Protein AF-A0A401L346-F1 (afdb_monomer_lite)

Sequence (509 aa):
MADTENERPSAGPIRTAVETEIRTMESYTNWRCRAVTVDPKNTNRIRIACRDEAEHQLVRKVAETEVGAGARVLRDELYPIKVDSVNRTAVLDESGDIQAGAAAAFGEENEASIAKIAWLSRKENAKAYGSMVVYLTKGSDARRLLADGFFHAGGESGVTSTFEYRPRPMQCYNCQEIGHKAFQCKNAQKCAKCAAEGHHHTRTVGSSTHRIMNRTLRVIQLNVRKQGAVHESLMNDEETQNAVVLAIQEPQARRIQGRLLTTSMGHHKWTKMVPSTWREGRWAIRSMLWINKDVEAEQVPIESPDLTAAVIRLPERLIFTASVYVEGGSALALDDACKHLINAITKVRRDTGAVVEILIMGDFNRHDQLWGGDDVSLGRQGEADPIIDLMNEYALSSLLKRGTKTWHGGGYSGDCESTIDLVLASENLTDSVIKCAILGTEHGSDHCAIETVFDAPWSLPKHQGRLLLENAPWKEINARIVNALSATPLEGTVQQKTDRLMSAVSEAV

Secondary structure (DSSP, 8-state):
------PPPPHHHHHHHHHHHHHTSTT-TT---S-EEE-TT-TT-EEE--SSHHHHHHHHHHHHHHT-TT---BPP--EEEEEEEEEHHHHB-TTSSBPTTHHHHHHHHTT--EEEEEE-S-TTS--SEEEEEEEES-HHHHHHHHHH-EEEETTEEEEEEE----PPP-B-TTT--BSS-GGG--SPPB-TTT--BS---------------PEEEEEEEEE-TT-HHHHHHHHH-GGGTT-SEEEEES--EEEETTEEEESSS--SSEEEE--SS--SSS---SEEEEEETTSEEEEEP-S-TTEEEEEEEETTEEEEEEEEE--TT-HHHHHHHHHHHHHHHHHHHHHH-S-EEEEEEEE-----HHHH-TTS-GGGTTTTHHHHHHHHHTTEEE-SPTT---EEEEETTEEEEE--EEEEEEHHHHTTEEEEEE-SS--S-SBPPEEEEEEEEE----------GGGS-HHHHHHHHHHHHHTS---S-HHHHHHHHHHHHHHH-

Organism: Aspergillus awamori (NCBI:txid105351)

Foldseek 3Di:
DDPPPPPLDFFQVLQVQLLVVQCVDPVQVPPGWQGWFAALVDRLEIETEAPDDVRQVSSQVSSCVRVHPRRDHDYDAFQKKKWFFDFQVLQADPVRHGDDCQQVVQCVVQVFRWPDKAFDDDSPDPDRTGMIITTGNDVVSVVVLQVVQWGDTPNDITGIDHDDDDDDFCAAQQQRDGDDHVVPDPDFGAEPPPRDGDDYDDDDDDDDDDDPPFDWAKEKEDAQQLDLQLVVLLVPDPVNLSHQKYKYFQFFWADDPNDIDTRPPDDPFWDKWFAPAFDHGGRGAGIIMTGGPLWDKDWQHFHHSFKTWIWTDFPVATEIEMRGDADAPDLPSLLSRLVRVVVRVVVVCVVVVDDYKYKYWYFQNADHCLAQNPPDDPVRPPSCSSVSSSCNNQVKHWQEPHNDWFAWDQDPVGIDTTDGITIIIHPVQSSFWPDWAFDPDDSPDRGTMIMTIGPRTHDRDPPPDDPPVVPDPVVQLVVQLVVQVVPDDDDDDPVVVVVSSVVSSVVSD

Radius of gyration: 28.68 Å; chains: 1; bounding box: 71×72×93 Å

pLDDT: mean 82.04, std 15.45, range [27.09, 98.75]

InterPro domains:
  IPR001878 Zinc finger, CCHC-type [PF00098] (171-187)
  IPR001878 Zinc finger, CCHC-type [PS50158] (172-187)
  IPR001878 Zinc finger, CCHC-type [SM00343] (171-187)
  IPR005135 Endonuclease/exonuclease/phosphatase [PF14529] (320-450)
  IPR036691 Endonuclease/exonuclease/phosphatase superfamily [G3DSA:3.60.10.10] (211-453)
  IPR036691 Endonuclease/exonuclease/phosphatase superfamily [SSF56219] (216-456)
  IPR036875 Zinc finger, CCHC-type superfamily [SSF57756] (163-201)

Structure (mmCIF, N/CA/C/O backbone):
data_AF-A0A401L346-F1
#
_entry.id   AF-A0A401L346-F1
#
loop_
_atom_site.group_PDB
_atom_site.id
_atom_site.type_symbol
_atom_site.label_atom_id
_atom_site.label_alt_id
_atom_site.label_comp_id
_atom_site.label_asym_id
_atom_site.label_entity_id
_atom_site.label_seq_id
_atom_site.pdbx_PDB_ins_code
_atom_site.Cartn_x
_atom_site.Cartn_y
_atom_site.Cartn_z
_atom_site.occupancy
_atom_site.B_iso_or_equiv
_atom_site.auth_seq_id
_atom_site.auth_comp_id
_atom_site.auth_asym_id
_atom_site.auth_atom_id
_atom_site.pdbx_PDB_model_num
ATOM 1 N N . MET A 1 1 ? 34.619 1.009 24.755 1.00 32.12 1 MET A N 1
ATOM 2 C CA . MET A 1 1 ? 34.799 0.745 23.315 1.00 32.12 1 MET A CA 1
ATOM 3 C C . MET A 1 1 ? 33.410 0.776 22.727 1.00 32.12 1 MET A C 1
ATOM 5 O O . MET A 1 1 ? 32.558 0.068 23.241 1.00 32.12 1 MET A O 1
ATOM 9 N N . ALA A 1 2 ? 33.157 1.723 21.828 1.00 28.94 2 ALA A N 1
ATOM 10 C CA . ALA A 1 2 ? 31.855 1.890 21.205 1.00 28.94 2 ALA A CA 1
ATOM 11 C C . ALA A 1 2 ? 31.628 0.709 20.258 1.00 28.94 2 ALA A C 1
ATOM 13 O O . ALA A 1 2 ? 32.436 0.505 19.353 1.00 28.94 2 ALA A O 1
ATOM 14 N N . ASP A 1 3 ? 30.578 -0.071 20.505 1.00 27.27 3 ASP A N 1
ATOM 15 C CA . ASP A 1 3 ? 30.033 -0.982 19.507 1.00 27.27 3 ASP A CA 1
ATOM 16 C C . ASP A 1 3 ? 29.522 -0.109 18.360 1.00 27.27 3 ASP A C 1
ATOM 18 O O . ASP A 1 3 ? 28.505 0.572 18.479 1.00 27.27 3 ASP A O 1
ATOM 22 N N . THR A 1 4 ? 30.280 -0.055 17.268 1.00 30.42 4 THR A N 1
ATOM 23 C CA . THR A 1 4 ? 29.766 0.401 15.981 1.00 30.42 4 THR A CA 1
ATOM 24 C C . THR A 1 4 ? 28.674 -0.583 15.588 1.00 30.42 4 THR A C 1
ATOM 26 O O . THR A 1 4 ? 28.973 -1.696 15.153 1.00 30.42 4 THR A O 1
ATOM 29 N N . GLU A 1 5 ? 27.415 -0.202 15.802 1.00 34.22 5 GLU A N 1
ATOM 30 C CA . GLU A 1 5 ? 26.286 -0.818 15.117 1.00 34.22 5 GLU A CA 1
ATOM 31 C C . GLU A 1 5 ? 26.653 -0.864 13.629 1.00 34.22 5 GLU A C 1
ATOM 33 O O . GLU A 1 5 ? 26.854 0.174 13.003 1.00 34.22 5 GLU A O 1
ATOM 38 N N . ASN A 1 6 ? 26.840 -2.066 13.080 1.00 38.75 6 ASN A N 1
ATOM 39 C CA . ASN A 1 6 ? 26.947 -2.247 11.638 1.00 38.75 6 ASN A CA 1
ATOM 40 C C . ASN A 1 6 ? 25.637 -1.717 11.046 1.00 38.75 6 ASN A C 1
ATOM 42 O O . ASN A 1 6 ? 24.611 -2.397 11.137 1.00 38.75 6 ASN A O 1
ATOM 46 N N . GLU A 1 7 ? 25.660 -0.497 10.504 1.00 48.69 7 GLU A N 1
ATOM 47 C CA . GLU A 1 7 ? 24.532 0.076 9.779 1.00 48.69 7 GLU A CA 1
ATOM 48 C C . GLU A 1 7 ? 24.094 -0.941 8.724 1.00 48.69 7 GLU A C 1
ATOM 50 O O . GLU A 1 7 ? 24.881 -1.379 7.879 1.00 48.69 7 GLU A O 1
ATOM 55 N N . ARG A 1 8 ? 22.837 -1.387 8.816 1.00 57.44 8 ARG A N 1
ATOM 56 C CA . ARG A 1 8 ? 22.257 -2.254 7.791 1.00 57.44 8 ARG A CA 1
ATOM 57 C C . ARG A 1 8 ? 22.338 -1.494 6.464 1.00 57.44 8 ARG A C 1
ATOM 59 O O . ARG A 1 8 ? 21.886 -0.351 6.420 1.00 57.44 8 ARG A O 1
ATOM 66 N N . PRO A 1 9 ? 22.890 -2.088 5.395 1.00 65.12 9 PRO A N 1
ATOM 67 C CA . PRO A 1 9 ? 23.017 -1.381 4.132 1.00 65.12 9 PRO A CA 1
ATOM 68 C C . PRO A 1 9 ? 21.623 -1.045 3.581 1.00 65.12 9 PRO A C 1
ATOM 70 O O . PRO A 1 9 ? 20.808 -1.940 3.352 1.00 65.12 9 PRO A O 1
ATOM 73 N N . SER A 1 10 ? 21.352 0.249 3.405 1.00 71.62 10 SER A N 1
ATOM 74 C CA . SER A 1 10 ? 20.113 0.789 2.839 1.00 71.62 10 SER A CA 1
ATOM 75 C C . SER A 1 10 ? 20.203 0.950 1.319 1.00 71.62 10 SER A C 1
ATOM 77 O O . SER A 1 10 ? 21.290 0.960 0.729 1.00 71.62 10 SER A O 1
ATOM 79 N N . ALA A 1 11 ? 19.050 1.057 0.655 1.00 75.56 11 ALA A N 1
ATOM 80 C CA . ALA A 1 11 ? 18.981 1.123 -0.802 1.00 75.56 11 ALA A CA 1
ATOM 81 C C . ALA A 1 11 ? 19.662 2.386 -1.360 1.00 75.56 11 ALA A C 1
ATOM 83 O O . ALA A 1 11 ? 20.344 2.305 -2.382 1.00 75.56 11 ALA A O 1
ATOM 84 N N . GLY A 1 12 ? 19.539 3.527 -0.673 1.00 79.31 12 GLY A N 1
ATOM 85 C CA . GLY A 1 12 ? 20.098 4.813 -1.111 1.00 79.31 12 GLY A CA 1
ATOM 86 C C . GLY A 1 12 ? 21.634 4.858 -1.187 1.00 79.31 12 GLY A C 1
ATOM 87 O O . GLY A 1 12 ? 22.179 5.217 -2.237 1.00 79.31 12 GLY A O 1
ATOM 88 N N . PRO A 1 13 ? 22.374 4.464 -0.132 1.00 83.00 13 PRO A N 1
ATOM 89 C CA . PRO A 1 13 ? 23.831 4.359 -0.176 1.00 83.00 13 PRO A CA 1
ATOM 90 C C . PRO A 1 13 ? 24.331 3.375 -1.237 1.00 83.00 13 PRO A C 1
ATOM 92 O O . PRO A 1 13 ? 25.241 3.719 -1.988 1.00 83.00 13 PRO A O 1
ATOM 95 N N . ILE A 1 14 ? 23.697 2.200 -1.374 1.00 80.88 14 ILE A N 1
ATOM 96 C CA . ILE A 1 14 ? 24.046 1.230 -2.429 1.00 80.88 14 ILE A CA 1
ATOM 97 C C . ILE A 1 14 ? 23.834 1.845 -3.817 1.00 80.88 14 ILE A C 1
ATOM 99 O O . ILE A 1 14 ? 24.719 1.766 -4.669 1.00 80.88 14 ILE A O 1
ATOM 103 N N . ARG A 1 15 ? 22.679 2.486 -4.044 1.00 84.12 15 ARG A N 1
ATOM 104 C CA . ARG A 1 15 ? 22.360 3.198 -5.289 1.00 84.12 15 ARG A CA 1
ATOM 105 C C . ARG A 1 15 ? 23.449 4.223 -5.607 1.00 84.12 15 ARG A C 1
ATOM 107 O O . ARG A 1 15 ? 23.964 4.233 -6.720 1.00 84.12 15 ARG A O 1
ATOM 114 N N . THR A 1 16 ? 23.828 5.037 -4.624 1.00 83.75 16 THR A N 1
ATOM 115 C CA . THR A 1 16 ? 24.837 6.094 -4.776 1.00 83.75 16 THR A CA 1
ATOM 116 C C . THR A 1 16 ? 26.220 5.531 -5.100 1.00 83.75 16 THR A C 1
ATOM 118 O O . THR A 1 16 ? 26.874 6.039 -6.011 1.00 83.75 16 THR A O 1
ATOM 121 N N . ALA A 1 17 ? 26.652 4.475 -4.406 1.00 85.06 17 ALA A N 1
ATOM 122 C CA . ALA A 1 17 ? 27.947 3.837 -4.637 1.00 85.06 17 ALA A CA 1
ATOM 123 C C . ALA A 1 17 ? 28.038 3.243 -6.053 1.00 85.06 17 ALA A C 1
ATOM 125 O O . ALA A 1 17 ? 28.937 3.590 -6.819 1.00 85.06 17 ALA A O 1
ATOM 126 N N . VAL A 1 18 ? 27.043 2.441 -6.449 1.00 84.94 18 VAL A N 1
ATOM 127 C CA . VAL A 1 18 ? 27.000 1.802 -7.775 1.00 84.94 18 VAL A CA 1
ATOM 128 C C . VAL A 1 18 ? 26.916 2.839 -8.899 1.00 84.94 18 VAL A C 1
ATOM 130 O O . VAL A 1 18 ? 27.610 2.717 -9.907 1.00 84.94 18 VAL A O 1
ATOM 133 N N . GLU A 1 19 ? 26.099 3.885 -8.737 1.00 86.00 19 GLU A N 1
ATOM 134 C CA . GLU A 1 19 ? 26.008 4.967 -9.723 1.00 86.00 19 GLU A CA 1
ATOM 135 C C . GLU A 1 19 ? 27.303 5.763 -9.859 1.00 86.00 19 GLU A C 1
ATOM 137 O O . GLU A 1 19 ? 27.660 6.146 -10.972 1.00 86.00 19 GLU A O 1
ATOM 142 N N . THR A 1 20 ? 27.989 6.036 -8.749 1.00 85.81 20 THR A N 1
ATOM 143 C CA . THR A 1 20 ? 29.246 6.793 -8.759 1.00 85.81 20 THR A CA 1
ATOM 144 C C . THR A 1 20 ? 30.311 6.034 -9.535 1.00 85.81 20 THR A C 1
ATOM 146 O O . THR A 1 20 ? 30.926 6.611 -10.429 1.00 85.81 20 THR A O 1
ATOM 149 N N . GLU A 1 21 ? 30.457 4.738 -9.263 1.00 86.38 21 GLU A N 1
ATOM 150 C CA . GLU A 1 21 ? 31.470 3.909 -9.908 1.00 86.38 21 GLU A CA 1
ATOM 151 C C . GLU A 1 21 ? 31.177 3.696 -11.399 1.00 86.38 21 GLU A C 1
ATOM 153 O O . GLU A 1 21 ? 32.054 3.901 -12.236 1.00 86.38 21 GLU A O 1
ATOM 158 N N . ILE A 1 22 ? 29.931 3.389 -11.783 1.00 84.81 22 ILE A N 1
ATOM 159 C CA . ILE A 1 22 ? 29.586 3.200 -13.205 1.00 84.81 22 ILE A CA 1
ATOM 160 C C . ILE A 1 22 ? 29.789 4.489 -14.015 1.00 84.81 22 ILE A C 1
ATOM 162 O O . ILE A 1 22 ? 30.233 4.429 -15.162 1.00 84.81 22 ILE A O 1
ATOM 166 N N . ARG A 1 23 ? 29.533 5.667 -13.434 1.00 86.94 23 ARG A N 1
ATOM 167 C CA . ARG A 1 23 ? 29.734 6.954 -14.126 1.00 86.94 23 ARG A CA 1
ATOM 168 C C . ARG A 1 23 ? 31.190 7.311 -14.394 1.00 86.94 23 ARG A C 1
ATOM 170 O O . ARG A 1 23 ? 31.430 8.191 -15.219 1.00 86.94 23 ARG A O 1
ATOM 177 N N . THR A 1 24 ? 32.148 6.653 -13.742 1.00 84.81 24 THR A N 1
ATOM 178 C CA . THR A 1 24 ? 33.574 6.824 -14.067 1.00 84.81 24 THR A CA 1
ATOM 179 C C . THR A 1 24 ? 33.925 6.255 -15.446 1.00 84.81 24 THR A C 1
ATOM 181 O O . THR A 1 24 ? 34.944 6.623 -16.027 1.00 84.81 24 THR A O 1
ATOM 184 N N . MET A 1 25 ? 33.069 5.391 -16.004 1.00 83.75 25 MET A N 1
ATOM 185 C CA . MET A 1 25 ? 33.270 4.764 -17.306 1.00 83.75 25 MET A CA 1
ATOM 186 C C . MET A 1 25 ? 32.773 5.676 -18.437 1.00 83.75 25 MET A C 1
ATOM 188 O O . MET A 1 25 ? 31.631 6.137 -18.421 1.00 83.75 25 MET A O 1
ATOM 192 N N . GLU A 1 26 ? 33.602 5.891 -19.465 1.00 65.44 26 GLU A N 1
ATOM 193 C CA . GLU A 1 26 ? 33.363 6.882 -20.535 1.00 65.44 26 GLU A CA 1
ATOM 194 C C . GLU A 1 26 ? 32.011 6.728 -21.262 1.00 65.44 26 GLU A C 1
ATOM 196 O O . GLU A 1 26 ? 31.416 7.719 -21.681 1.00 65.44 26 GLU A O 1
ATOM 201 N N . SER A 1 27 ? 31.481 5.504 -21.383 1.00 74.50 27 SER A N 1
ATOM 202 C CA . SER A 1 27 ? 30.189 5.227 -22.041 1.00 74.50 27 SER A CA 1
ATOM 203 C C . SER A 1 27 ? 28.960 5.368 -21.128 1.00 74.50 27 SER A C 1
ATOM 205 O O . SER A 1 27 ? 27.833 5.243 -21.603 1.00 74.50 27 SER A O 1
ATOM 207 N N . TYR A 1 28 ? 29.151 5.626 -19.831 1.00 78.81 28 TYR A N 1
ATOM 208 C CA . TYR A 1 28 ? 28.101 5.566 -18.807 1.00 78.81 28 TYR A CA 1
ATOM 209 C C . TYR A 1 28 ? 28.045 6.813 -17.912 1.00 78.81 28 TYR A C 1
ATOM 211 O O . TYR A 1 28 ? 27.456 6.788 -16.835 1.00 78.81 28 TYR A O 1
ATOM 219 N N . THR A 1 29 ? 28.589 7.940 -18.371 1.00 75.12 29 THR A N 1
ATOM 220 C CA . THR A 1 29 ? 28.682 9.207 -17.616 1.00 75.12 29 THR A CA 1
ATOM 221 C C . THR A 1 29 ? 27.348 9.728 -17.063 1.00 75.12 29 THR A C 1
ATOM 223 O O . THR A 1 29 ? 27.325 10.379 -16.021 1.00 75.12 29 THR A O 1
ATOM 226 N N . ASN A 1 30 ? 26.223 9.392 -17.705 1.00 75.44 30 ASN A N 1
ATOM 227 C CA . ASN A 1 30 ? 24.865 9.749 -17.266 1.00 75.44 30 ASN A CA 1
ATOM 228 C C . ASN A 1 30 ? 24.049 8.554 -16.744 1.00 75.44 30 ASN A C 1
ATOM 230 O O . ASN A 1 30 ? 22.830 8.646 -16.590 1.00 75.44 30 ASN A O 1
ATOM 234 N N . TRP A 1 31 ? 24.692 7.413 -16.503 1.00 81.19 31 TRP A N 1
ATOM 235 C CA . TRP A 1 31 ? 24.008 6.198 -16.084 1.00 81.19 31 TRP A CA 1
ATOM 236 C C . TRP A 1 31 ? 23.387 6.352 -14.696 1.00 81.19 31 TRP A C 1
ATOM 238 O O . TRP A 1 31 ? 23.949 7.002 -13.809 1.00 81.19 31 TRP A O 1
ATOM 248 N N . ARG A 1 32 ? 22.213 5.747 -14.511 1.00 74.69 32 ARG A N 1
ATOM 249 C CA . ARG A 1 32 ? 21.485 5.709 -13.241 1.00 74.69 32 ARG A CA 1
ATOM 250 C C . ARG A 1 32 ? 20.835 4.344 -13.016 1.00 74.69 32 ARG A C 1
ATOM 252 O O . ARG A 1 32 ? 20.322 3.750 -13.979 1.00 74.69 32 ARG A O 1
ATOM 259 N N . CYS A 1 33 ? 20.804 3.919 -11.753 1.00 74.25 33 CYS A N 1
ATOM 260 C CA . CYS A 1 33 ? 20.146 2.705 -11.274 1.00 74.25 33 CYS A CA 1
ATOM 261 C C . CYS A 1 33 ? 18.635 2.816 -11.473 1.00 74.25 33 CYS A C 1
ATOM 263 O O . CYS A 1 33 ? 18.037 3.795 -11.035 1.00 74.25 33 CYS A O 1
ATOM 265 N N . ARG A 1 34 ? 17.991 1.803 -12.066 1.00 69.06 34 ARG A N 1
ATOM 266 C CA . ARG A 1 34 ? 16.528 1.794 -12.239 1.00 69.06 34 ARG A CA 1
ATOM 267 C C . ARG A 1 34 ? 15.774 1.730 -10.907 1.00 69.06 34 ARG A C 1
ATOM 269 O O . ARG A 1 34 ? 14.939 2.585 -10.628 1.00 69.06 34 ARG A O 1
ATOM 276 N N . ALA A 1 35 ? 16.133 0.753 -10.086 1.00 69.56 35 ALA A N 1
ATOM 277 C CA . ALA A 1 35 ? 15.629 0.522 -8.742 1.00 69.56 35 ALA A CA 1
ATOM 278 C C . ALA A 1 35 ? 16.626 -0.355 -7.979 1.00 69.56 35 ALA A C 1
ATOM 280 O O . ALA A 1 35 ? 17.325 -1.172 -8.585 1.00 69.56 35 ALA A O 1
ATOM 281 N N . VAL A 1 36 ? 16.681 -0.194 -6.659 1.00 75.81 36 VAL A N 1
ATOM 282 C CA . VAL A 1 36 ? 17.553 -0.970 -5.772 1.00 75.81 36 VAL A CA 1
ATOM 283 C C . VAL A 1 36 ? 16.706 -1.500 -4.625 1.00 75.81 36 VAL A C 1
ATOM 285 O O . VAL A 1 36 ? 15.969 -0.743 -4.013 1.00 75.81 36 VAL A O 1
ATOM 288 N N . THR A 1 37 ? 16.800 -2.793 -4.329 1.00 70.88 37 THR A N 1
ATOM 289 C CA . THR A 1 37 ? 16.194 -3.408 -3.136 1.00 70.88 37 THR A CA 1
ATOM 290 C C . THR A 1 37 ? 17.230 -4.267 -2.427 1.00 70.88 37 THR A C 1
ATOM 292 O O . THR A 1 37 ? 18.137 -4.809 -3.066 1.00 70.88 37 THR A O 1
ATOM 295 N N . VAL A 1 38 ? 17.101 -4.408 -1.111 1.00 72.12 38 VAL A N 1
ATOM 296 C CA . VAL A 1 38 ? 18.019 -5.196 -0.283 1.00 72.12 38 VAL A CA 1
ATOM 297 C C . VAL A 1 38 ? 17.212 -6.280 0.411 1.00 72.12 38 VAL A C 1
ATOM 299 O O . VAL A 1 38 ? 16.168 -6.004 0.992 1.00 72.12 38 VAL A O 1
ATOM 302 N N . ASP A 1 39 ? 17.661 -7.530 0.329 1.00 63.56 39 ASP A N 1
ATOM 303 C CA . ASP A 1 39 ? 16.980 -8.642 0.988 1.00 63.56 39 ASP A CA 1
ATOM 304 C C . ASP A 1 39 ? 17.090 -8.500 2.523 1.00 63.56 39 ASP A C 1
ATOM 306 O O . ASP A 1 39 ? 18.205 -8.522 3.058 1.00 63.56 39 ASP A O 1
ATOM 310 N N . PRO A 1 40 ? 15.963 -8.412 3.255 1.00 55.25 40 PRO A N 1
ATOM 311 C CA . PRO A 1 40 ? 15.984 -8.246 4.706 1.00 55.25 40 PRO A CA 1
ATOM 312 C C . PRO A 1 40 ? 16.596 -9.421 5.466 1.00 55.25 40 PRO A C 1
ATOM 314 O O . PRO A 1 40 ? 17.078 -9.251 6.583 1.00 55.25 40 PRO A O 1
ATOM 317 N N . LYS A 1 41 ? 16.555 -10.631 4.893 1.00 59.16 41 LYS A N 1
ATOM 318 C CA . LYS A 1 41 ? 17.066 -11.855 5.530 1.00 59.16 41 LYS A CA 1
ATOM 319 C C . LYS A 1 41 ? 18.553 -12.065 5.224 1.00 59.16 41 LYS A C 1
ATOM 321 O O . LYS A 1 41 ? 19.216 -12.824 5.929 1.00 59.16 41 LYS A O 1
ATOM 326 N N . ASN A 1 42 ? 19.082 -11.429 4.176 1.00 65.69 42 ASN A N 1
ATOM 327 C CA . ASN A 1 42 ? 20.489 -11.510 3.798 1.00 65.69 42 ASN A CA 1
ATOM 328 C C . ASN A 1 42 ? 20.936 -10.224 3.096 1.00 65.69 42 ASN A C 1
ATOM 330 O O . ASN A 1 42 ? 20.789 -10.091 1.884 1.00 65.69 42 ASN A O 1
ATOM 334 N N . THR A 1 43 ? 21.571 -9.328 3.845 1.00 61.19 43 THR A N 1
ATOM 335 C CA . THR A 1 43 ? 22.030 -8.014 3.371 1.00 61.19 43 THR A CA 1
ATOM 336 C C . THR A 1 43 ? 23.056 -8.077 2.232 1.00 61.19 43 THR A C 1
ATOM 338 O O . THR A 1 43 ? 23.259 -7.084 1.544 1.00 61.19 43 THR A O 1
ATOM 341 N N . ASN A 1 44 ? 23.649 -9.248 1.962 1.00 63.47 44 ASN A N 1
ATOM 342 C CA . ASN A 1 44 ? 24.514 -9.476 0.799 1.00 63.47 44 ASN A CA 1
ATOM 343 C C . ASN A 1 44 ? 23.717 -9.829 -0.478 1.00 63.47 44 ASN A C 1
ATOM 345 O O . ASN A 1 44 ? 24.292 -10.075 -1.536 1.00 63.47 44 ASN A O 1
ATOM 349 N N . ARG A 1 45 ? 22.383 -9.910 -0.430 1.00 65.19 45 ARG A N 1
ATOM 350 C CA . ARG A 1 45 ? 21.532 -10.135 -1.610 1.00 65.19 45 ARG A CA 1
ATOM 351 C C . ARG A 1 45 ? 20.829 -8.836 -1.975 1.00 65.19 45 ARG A C 1
ATOM 353 O O . ARG A 1 45 ? 19.840 -8.455 -1.361 1.00 65.19 45 ARG A O 1
ATOM 360 N N . ILE A 1 46 ? 21.329 -8.191 -3.018 1.00 70.94 46 ILE A N 1
ATOM 361 C CA . ILE A 1 46 ? 20.848 -6.894 -3.493 1.00 70.94 46 ILE A CA 1
ATOM 362 C C . ILE A 1 46 ? 20.202 -7.117 -4.854 1.00 70.94 46 ILE A C 1
ATOM 364 O O . ILE A 1 46 ? 20.772 -7.789 -5.711 1.00 70.94 46 ILE A O 1
ATOM 368 N N . ARG A 1 47 ? 19.009 -6.579 -5.091 1.00 71.31 47 ARG A N 1
ATOM 369 C CA . ARG A 1 47 ? 18.417 -6.587 -6.436 1.00 71.31 47 ARG A CA 1
ATOM 370 C C . ARG A 1 47 ? 18.557 -5.201 -7.018 1.00 71.31 47 ARG A C 1
ATOM 372 O O . ARG A 1 47 ? 18.074 -4.243 -6.421 1.00 71.31 47 ARG A O 1
ATOM 379 N N . ILE A 1 48 ? 19.216 -5.119 -8.165 1.00 72.94 48 ILE A N 1
ATOM 380 C CA . ILE A 1 48 ? 19.319 -3.886 -8.933 1.00 72.94 48 ILE A CA 1
ATOM 381 C C . ILE A 1 48 ? 18.627 -4.137 -10.261 1.00 72.94 48 ILE A C 1
ATOM 383 O O . ILE A 1 48 ? 18.993 -5.051 -11.005 1.00 72.94 48 ILE A O 1
ATOM 387 N N . ALA A 1 49 ? 17.617 -3.325 -10.528 1.00 68.38 49 ALA A N 1
ATOM 388 C CA . ALA A 1 49 ? 16.887 -3.338 -11.777 1.00 68.38 49 ALA A CA 1
ATOM 389 C C . ALA A 1 49 ? 17.809 -2.921 -12.935 1.00 68.38 49 ALA A C 1
ATOM 391 O O . ALA A 1 49 ? 18.496 -1.901 -12.846 1.00 68.38 49 ALA A O 1
ATOM 392 N N . CYS A 1 50 ? 17.845 -3.714 -14.008 1.00 69.06 50 CYS A N 1
ATOM 393 C CA . CYS A 1 50 ? 18.784 -3.563 -15.129 1.00 69.06 50 CYS A CA 1
ATOM 394 C C . CYS A 1 50 ? 18.020 -3.594 -16.462 1.00 69.06 50 CYS A C 1
ATOM 396 O O . CYS A 1 50 ? 17.064 -4.356 -16.612 1.00 69.06 50 CYS A O 1
ATOM 398 N N . ARG A 1 51 ? 18.429 -2.781 -17.446 1.00 67.44 51 ARG A N 1
ATOM 399 C CA . ARG A 1 51 ? 17.752 -2.637 -18.751 1.00 67.44 51 ARG A CA 1
ATOM 400 C C . ARG A 1 51 ? 17.970 -3.853 -19.647 1.00 67.44 51 ARG A C 1
ATOM 402 O O . ARG A 1 51 ? 17.061 -4.244 -20.377 1.00 67.44 51 ARG A O 1
ATOM 409 N N . ASP A 1 52 ? 19.156 -4.445 -19.587 1.00 60.41 52 ASP A N 1
ATOM 410 C CA . ASP A 1 52 ? 19.552 -5.585 -20.404 1.00 60.41 52 ASP A CA 1
ATOM 411 C C . ASP A 1 52 ? 20.622 -6.446 -19.709 1.00 60.41 52 ASP A C 1
ATOM 413 O O . ASP A 1 52 ? 21.013 -6.206 -18.565 1.00 60.41 52 ASP A O 1
ATOM 417 N N . GLU A 1 53 ? 21.046 -7.509 -20.394 1.00 60.00 53 GLU A N 1
ATOM 418 C CA . GLU A 1 53 ? 22.058 -8.437 -19.888 1.00 60.00 53 GLU A CA 1
ATOM 419 C C . GLU A 1 53 ? 23.446 -7.787 -19.784 1.00 60.00 53 GLU A C 1
ATOM 421 O O . GLU A 1 53 ? 24.176 -8.075 -18.842 1.00 60.00 53 GLU A O 1
ATOM 426 N N . ALA A 1 54 ? 23.816 -6.893 -20.706 1.00 66.31 54 ALA A N 1
ATOM 427 C CA . ALA A 1 54 ? 25.131 -6.253 -20.692 1.00 66.31 54 ALA A CA 1
ATOM 428 C C . ALA A 1 54 ? 25.265 -5.300 -19.496 1.00 66.31 54 ALA A C 1
ATOM 430 O O . ALA A 1 54 ? 26.268 -5.326 -18.780 1.00 66.31 54 ALA A O 1
ATOM 431 N N . GLU A 1 55 ? 24.217 -4.523 -19.229 1.00 73.44 55 GLU A N 1
ATOM 432 C CA . GLU A 1 55 ? 24.104 -3.700 -18.035 1.00 73.44 55 GLU A CA 1
ATOM 433 C C . GLU A 1 55 ? 24.100 -4.554 -16.767 1.00 73.44 55 GLU A C 1
ATOM 435 O O . GLU A 1 55 ? 24.790 -4.217 -15.810 1.00 73.44 55 GLU A O 1
ATOM 440 N N . HIS A 1 56 ? 23.372 -5.675 -16.749 1.00 72.44 56 HIS A N 1
ATOM 441 C CA . HIS A 1 56 ? 23.348 -6.558 -15.581 1.00 72.44 56 HIS A CA 1
ATOM 442 C C . HIS A 1 56 ? 24.743 -7.078 -15.227 1.00 72.44 56 HIS A C 1
ATOM 444 O O . HIS A 1 56 ? 25.130 -7.023 -14.060 1.00 72.44 56 HIS A O 1
ATOM 450 N N . GLN A 1 57 ? 25.529 -7.517 -16.215 1.00 72.50 57 GLN A N 1
ATOM 451 C CA . GLN A 1 57 ? 26.901 -7.976 -15.979 1.00 72.50 57 GLN A CA 1
ATOM 452 C C . GLN A 1 57 ? 27.804 -6.847 -15.462 1.00 72.50 57 GLN A C 1
ATOM 454 O O . GLN A 1 57 ? 28.616 -7.068 -14.559 1.00 72.50 57 GLN A O 1
ATOM 459 N N . LEU A 1 58 ? 27.639 -5.630 -15.988 1.00 81.31 58 LEU A N 1
ATOM 460 C CA . LEU A 1 58 ? 28.364 -4.449 -15.523 1.00 81.31 58 LEU A CA 1
ATOM 461 C C . LEU A 1 58 ? 28.015 -4.107 -14.067 1.00 81.31 58 LEU A C 1
ATOM 463 O O . LEU A 1 58 ? 28.902 -4.017 -13.219 1.00 81.31 58 LEU A O 1
ATOM 467 N N . VAL A 1 59 ? 26.721 -3.967 -13.774 1.00 80.12 59 VAL A N 1
ATOM 468 C CA . VAL A 1 59 ? 26.193 -3.649 -12.441 1.00 80.12 59 VAL A CA 1
ATOM 469 C C . VAL A 1 59 ? 26.592 -4.720 -11.438 1.00 80.12 59 VAL A C 1
ATOM 471 O O . VAL A 1 59 ? 26.984 -4.396 -10.322 1.00 80.12 59 VAL A O 1
ATOM 474 N N . ARG A 1 60 ? 26.558 -5.994 -11.834 1.00 79.62 60 ARG A N 1
ATOM 475 C CA . ARG A 1 60 ? 27.018 -7.105 -11.004 1.00 79.62 60 ARG A CA 1
ATOM 476 C C . ARG A 1 60 ? 28.482 -6.950 -10.602 1.00 79.62 60 ARG A C 1
ATOM 478 O O . ARG A 1 60 ? 28.781 -7.070 -9.419 1.00 79.62 60 ARG A O 1
ATOM 485 N N . LYS A 1 61 ? 29.373 -6.655 -11.552 1.00 80.69 61 LYS A N 1
ATOM 486 C CA . LYS A 1 61 ? 30.809 -6.482 -11.282 1.00 80.69 61 LYS A CA 1
ATOM 487 C C . LYS A 1 61 ? 31.079 -5.306 -10.339 1.00 80.69 61 LYS A C 1
ATOM 489 O O . LYS A 1 61 ? 31.899 -5.422 -9.430 1.00 80.69 61 LYS A O 1
ATOM 494 N N . VAL A 1 62 ? 30.378 -4.193 -10.547 1.00 83.94 62 VAL A N 1
ATOM 495 C CA . VAL A 1 62 ? 30.509 -2.999 -9.703 1.00 83.94 62 VAL A CA 1
ATOM 496 C C . VAL A 1 62 ? 29.955 -3.262 -8.304 1.00 83.94 62 VAL A C 1
ATOM 498 O O . VAL A 1 62 ? 30.637 -3.008 -7.320 1.00 83.94 62 VAL A O 1
ATOM 501 N N . ALA A 1 63 ? 28.768 -3.860 -8.191 1.00 78.69 63 ALA A N 1
ATOM 502 C CA . ALA A 1 63 ? 28.156 -4.164 -6.900 1.00 78.69 63 ALA A CA 1
ATOM 503 C C . ALA A 1 63 ? 28.967 -5.180 -6.072 1.00 78.69 63 ALA A C 1
ATOM 505 O O . ALA A 1 63 ? 29.061 -5.029 -4.856 1.00 78.69 63 ALA A O 1
ATOM 506 N N . GLU A 1 64 ? 29.581 -6.187 -6.709 1.00 78.00 64 GLU A N 1
ATOM 507 C CA . GLU A 1 64 ? 30.506 -7.130 -6.053 1.00 78.00 64 GLU A CA 1
ATOM 508 C C . GLU A 1 64 ? 31.757 -6.424 -5.486 1.00 78.00 64 GLU A C 1
ATOM 510 O O . GLU A 1 64 ? 32.302 -6.875 -4.477 1.00 78.00 64 GLU A O 1
ATOM 515 N N . THR A 1 65 ? 32.185 -5.313 -6.097 1.00 79.56 65 THR A N 1
ATOM 516 C CA . THR A 1 65 ? 33.367 -4.533 -5.688 1.00 79.56 65 THR A CA 1
ATOM 517 C C . THR A 1 65 ? 33.030 -3.526 -4.585 1.00 79.56 65 THR A C 1
ATOM 519 O O . THR A 1 65 ? 33.703 -3.500 -3.558 1.00 79.56 65 THR A O 1
ATOM 522 N N . GLU A 1 66 ? 31.954 -2.757 -4.763 1.00 75.31 66 GLU A N 1
ATOM 523 C CA . GLU A 1 66 ? 31.596 -1.635 -3.884 1.00 75.31 66 GLU A CA 1
ATOM 524 C C . GLU A 1 66 ? 30.837 -2.058 -2.623 1.00 75.31 66 GLU A C 1
ATOM 526 O O . GLU A 1 66 ? 30.978 -1.437 -1.573 1.00 75.31 66 GLU A O 1
ATOM 531 N N . VAL A 1 67 ? 30.018 -3.113 -2.702 1.00 69.94 67 VAL A N 1
ATOM 532 C CA . VAL A 1 67 ? 29.187 -3.543 -1.564 1.00 69.94 67 VAL A CA 1
ATOM 533 C C . VAL A 1 67 ? 29.817 -4.706 -0.789 1.00 69.94 67 VAL A C 1
ATOM 535 O O . VAL A 1 67 ? 29.501 -4.924 0.380 1.00 69.94 67 VAL A O 1
ATOM 538 N N . GLY A 1 68 ? 30.748 -5.432 -1.412 1.00 67.19 68 GLY A N 1
ATOM 539 C CA . GLY A 1 68 ? 31.556 -6.471 -0.777 1.00 67.19 68 GLY A CA 1
ATOM 540 C C . GLY A 1 68 ? 31.388 -7.867 -1.383 1.00 67.19 68 GLY A C 1
ATOM 541 O O . GLY A 1 68 ? 30.395 -8.195 -2.042 1.00 67.19 68 GLY A O 1
ATOM 542 N N . ALA A 1 69 ? 32.382 -8.722 -1.114 1.00 50.31 69 ALA A N 1
ATOM 543 C CA . ALA A 1 69 ? 32.461 -10.096 -1.605 1.00 50.31 69 ALA A CA 1
ATOM 544 C C . ALA A 1 69 ? 31.271 -10.939 -1.103 1.00 50.31 69 ALA A C 1
ATOM 546 O O . ALA A 1 69 ? 31.279 -11.483 0.000 1.00 50.31 69 ALA A O 1
ATOM 547 N N . GLY A 1 70 ? 30.223 -11.033 -1.922 1.00 49.47 70 GLY A N 1
ATOM 548 C CA . GLY A 1 70 ? 28.967 -11.696 -1.569 1.00 49.47 70 GLY A CA 1
ATOM 549 C C . GLY A 1 70 ? 27.722 -11.044 -2.169 1.00 49.47 70 GLY A C 1
ATOM 550 O O . GLY A 1 70 ? 26.695 -11.724 -2.239 1.00 49.47 70 GLY A O 1
ATOM 551 N N . ALA A 1 71 ? 27.821 -9.790 -2.633 1.00 55.66 71 ALA A N 1
ATOM 552 C CA . ALA A 1 71 ? 26.742 -9.061 -3.296 1.00 55.66 71 ALA A CA 1
ATOM 553 C C . ALA A 1 71 ? 26.245 -9.805 -4.547 1.00 55.66 71 ALA A C 1
ATOM 555 O O . ALA A 1 71 ? 26.946 -9.917 -5.550 1.00 55.66 71 ALA A O 1
ATOM 556 N N . ARG A 1 72 ? 25.020 -10.341 -4.506 1.00 56.06 72 ARG A N 1
ATOM 557 C CA . ARG A 1 72 ? 24.401 -11.000 -5.671 1.00 56.06 72 ARG A CA 1
ATOM 558 C C . ARG A 1 72 ? 23.350 -10.108 -6.301 1.00 56.06 72 ARG A C 1
ATOM 560 O O . ARG A 1 72 ? 22.226 -10.106 -5.809 1.00 56.06 72 ARG A O 1
ATOM 567 N N . VAL A 1 73 ? 23.691 -9.450 -7.410 1.00 58.75 73 VAL A N 1
ATOM 568 C CA . VAL A 1 73 ? 22.736 -8.680 -8.222 1.00 58.75 73 VAL A CA 1
ATOM 569 C C . VAL A 1 73 ? 21.740 -9.624 -8.892 1.00 58.75 73 VAL A C 1
ATOM 571 O O . VAL A 1 73 ? 22.065 -10.341 -9.842 1.00 58.75 73 VAL A O 1
ATOM 574 N N . LEU A 1 74 ? 20.512 -9.646 -8.378 1.00 55.47 74 LEU A N 1
ATOM 575 C CA . LEU A 1 74 ? 19.404 -10.388 -8.983 1.00 55.47 74 LEU A CA 1
ATOM 576 C C . LEU A 1 74 ? 18.754 -9.547 -10.089 1.00 55.47 74 LEU A C 1
ATOM 578 O O . LEU A 1 74 ? 18.560 -8.348 -9.915 1.00 55.47 74 LEU A O 1
ATOM 582 N N . ARG A 1 75 ? 18.437 -10.192 -11.217 1.00 54.12 75 ARG A N 1
ATOM 583 C CA . ARG A 1 75 ? 17.792 -9.579 -12.388 1.00 54.12 75 ARG A CA 1
ATOM 584 C C . ARG A 1 75 ? 16.362 -9.122 -12.068 1.00 54.12 75 ARG A C 1
ATOM 586 O O . ARG A 1 75 ? 15.695 -9.755 -11.246 1.00 54.12 75 ARG A O 1
ATOM 593 N N . ASP A 1 76 ? 15.909 -8.081 -12.768 1.00 52.72 76 ASP A N 1
ATOM 594 C CA . ASP A 1 76 ? 14.511 -7.637 -12.796 1.00 52.72 76 ASP A CA 1
ATOM 595 C C . ASP A 1 76 ? 13.524 -8.750 -13.152 1.00 52.72 76 ASP A C 1
ATOM 597 O O . ASP A 1 76 ? 13.870 -9.735 -13.815 1.00 52.72 76 ASP A O 1
ATOM 601 N N . GLU A 1 77 ? 12.286 -8.542 -12.692 1.00 62.25 77 GLU A N 1
ATOM 602 C CA . GLU A 1 77 ? 11.101 -9.363 -12.926 1.00 62.25 77 GLU A CA 1
ATOM 603 C C . GLU A 1 77 ? 11.079 -9.945 -14.341 1.00 62.25 77 GLU A C 1
ATOM 605 O O . GLU A 1 77 ? 10.938 -9.247 -15.344 1.00 62.25 77 GLU A O 1
ATOM 610 N N . LEU A 1 78 ? 11.210 -11.267 -14.416 1.00 76.62 78 LEU A N 1
ATOM 611 C CA . LEU A 1 78 ? 10.883 -11.994 -15.628 1.00 76.62 78 LEU A CA 1
ATOM 612 C C . LEU A 1 78 ? 9.380 -11.857 -15.864 1.00 76.62 78 LEU A C 1
ATOM 614 O O . LEU A 1 78 ? 8.606 -11.972 -14.918 1.00 76.62 78 LEU A O 1
ATOM 618 N N . TYR A 1 79 ? 8.974 -11.670 -17.114 1.00 81.19 79 TYR A N 1
ATOM 619 C CA . TYR A 1 79 ? 7.574 -11.557 -17.507 1.00 81.19 79 TYR A CA 1
ATOM 620 C C . TYR A 1 79 ? 7.097 -12.928 -18.001 1.00 81.19 79 TYR A C 1
ATOM 622 O O . TYR A 1 79 ? 7.372 -13.285 -19.151 1.00 81.19 79 TYR A O 1
ATOM 630 N N . PRO A 1 80 ? 6.466 -13.756 -17.144 1.00 89.56 80 PRO A N 1
ATOM 631 C CA . PRO A 1 80 ? 6.056 -15.086 -17.545 1.00 89.56 80 PRO A CA 1
ATOM 632 C C . PRO A 1 80 ? 4.795 -15.026 -18.406 1.00 89.56 80 PRO A C 1
ATOM 634 O O . PRO A 1 80 ? 3.791 -14.416 -18.034 1.00 89.56 80 PRO A O 1
ATOM 637 N N . ILE A 1 81 ? 4.820 -15.743 -19.521 1.00 93.25 81 ILE A N 1
ATOM 638 C CA . ILE A 1 81 ? 3.628 -16.080 -20.297 1.00 93.25 81 ILE A CA 1
ATOM 639 C C . ILE A 1 81 ? 3.455 -17.594 -20.293 1.00 93.25 81 ILE A C 1
ATOM 641 O O . ILE A 1 81 ? 4.428 -18.353 -20.298 1.00 93.25 81 ILE A O 1
ATOM 645 N N . LYS A 1 82 ? 2.208 -18.048 -20.249 1.00 95.62 82 LYS A N 1
ATOM 646 C CA . LYS A 1 82 ? 1.869 -19.454 -20.424 1.00 95.62 82 LYS A CA 1
ATOM 647 C C . LYS A 1 82 ? 1.665 -19.702 -21.912 1.00 95.62 82 LYS A C 1
ATOM 649 O O . LYS A 1 82 ? 0.956 -18.940 -22.561 1.00 95.62 82 LYS A O 1
ATOM 654 N N . VAL A 1 83 ? 2.260 -20.771 -22.425 1.00 95.88 83 VAL A N 1
ATOM 655 C CA . VAL A 1 83 ? 2.066 -21.221 -23.803 1.00 95.88 83 VAL A CA 1
ATOM 656 C C . VAL A 1 83 ? 1.488 -22.627 -23.765 1.00 95.88 83 VAL A C 1
ATOM 658 O O . VAL A 1 83 ? 2.106 -23.547 -23.224 1.00 95.88 83 VAL A O 1
ATOM 661 N N . ASP A 1 84 ? 0.279 -22.778 -24.286 1.00 92.75 84 ASP A N 1
ATOM 662 C CA . ASP A 1 84 ? -0.427 -24.048 -24.408 1.00 92.75 84 ASP A CA 1
ATOM 663 C C . ASP A 1 84 ? -0.257 -24.639 -25.814 1.00 92.75 84 ASP A C 1
ATOM 665 O O . ASP A 1 84 ? 0.046 -23.926 -26.769 1.00 92.75 84 ASP A O 1
ATOM 669 N N . SER A 1 85 ? -0.489 -25.948 -25.942 1.00 91.62 85 SER A N 1
ATOM 670 C CA . SER A 1 85 ? -0.430 -26.678 -27.219 1.00 91.62 85 SER A CA 1
ATOM 671 C C . SER A 1 85 ? 0.947 -26.658 -27.892 1.00 91.62 85 SER A C 1
ATOM 673 O O . SER A 1 85 ? 1.048 -26.543 -29.105 1.00 91.62 85 SER A O 1
ATOM 675 N N . VAL A 1 86 ? 2.013 -26.822 -27.109 1.00 93.06 86 VAL A N 1
ATOM 676 C CA . VAL A 1 86 ? 3.399 -26.848 -27.600 1.00 93.06 86 VAL A CA 1
ATOM 677 C C . VAL A 1 86 ? 3.872 -28.283 -27.798 1.00 93.06 86 VAL A C 1
ATOM 679 O O . VAL A 1 86 ? 3.648 -29.131 -26.926 1.00 93.06 86 VAL A O 1
ATOM 682 N N . ASN A 1 87 ? 4.535 -28.550 -28.924 1.00 91.44 87 ASN A N 1
ATOM 683 C CA . ASN A 1 87 ? 5.102 -29.857 -29.231 1.00 91.44 87 ASN A CA 1
ATOM 684 C C . ASN A 1 87 ? 6.214 -30.212 -28.230 1.00 91.44 87 ASN A C 1
ATOM 686 O O . ASN A 1 87 ? 7.199 -29.491 -28.059 1.00 91.44 87 ASN A O 1
ATOM 690 N N . ARG A 1 88 ? 6.061 -31.353 -27.555 1.00 89.94 88 ARG A N 1
ATOM 691 C CA . ARG A 1 88 ? 6.982 -31.827 -26.522 1.00 89.94 88 ARG A CA 1
ATOM 692 C C . ARG A 1 88 ? 8.401 -32.009 -27.056 1.00 89.94 88 ARG A C 1
ATOM 694 O O . ARG A 1 88 ? 9.340 -31.667 -26.344 1.00 89.94 88 ARG A O 1
ATOM 701 N N . THR A 1 89 ? 8.566 -32.532 -28.272 1.00 88.75 89 THR A N 1
ATOM 702 C CA . THR A 1 89 ? 9.891 -32.821 -28.848 1.00 88.75 89 THR A CA 1
ATOM 703 C C . THR A 1 89 ? 10.607 -31.577 -29.357 1.00 88.75 89 THR A C 1
ATOM 705 O O . THR A 1 89 ? 11.776 -31.672 -29.702 1.00 88.75 89 THR A O 1
ATOM 708 N N . ALA A 1 90 ? 9.939 -30.421 -29.411 1.00 88.69 90 ALA A N 1
ATOM 709 C CA . ALA A 1 90 ? 10.592 -29.140 -29.678 1.00 88.69 90 ALA A CA 1
ATOM 710 C C . ALA A 1 90 ? 11.211 -28.537 -28.404 1.00 88.69 90 ALA A C 1
ATOM 712 O O . ALA A 1 90 ? 12.139 -27.740 -28.479 1.00 88.69 90 ALA A O 1
ATOM 713 N N . VAL A 1 91 ? 10.693 -28.904 -27.224 1.00 89.56 91 VAL A N 1
ATOM 714 C CA . VAL A 1 91 ? 11.070 -28.284 -25.943 1.00 89.56 91 VAL A CA 1
ATOM 715 C C . VAL A 1 91 ? 11.910 -29.213 -25.074 1.00 89.56 91 VAL A C 1
ATOM 717 O O . VAL A 1 91 ? 12.803 -28.739 -24.376 1.00 89.56 91 VAL A O 1
ATOM 720 N N . LEU A 1 92 ? 11.613 -30.516 -25.074 1.00 89.56 92 LEU A N 1
ATOM 721 C CA . LEU A 1 92 ? 12.233 -31.505 -24.194 1.00 89.56 92 LEU A CA 1
ATOM 722 C C . LEU A 1 92 ? 13.119 -32.493 -24.955 1.00 89.56 92 LEU A C 1
ATOM 724 O O . LEU A 1 92 ? 12.786 -32.895 -26.068 1.00 89.56 92 LEU A O 1
ATOM 728 N N . ASP A 1 93 ? 14.224 -32.898 -24.337 1.00 87.88 93 ASP A N 1
ATOM 729 C CA . ASP A 1 93 ? 15.082 -33.990 -24.795 1.00 87.88 93 ASP A CA 1
ATOM 730 C C . ASP A 1 93 ? 14.543 -35.376 -24.376 1.00 87.88 93 ASP A C 1
ATOM 732 O O . ASP A 1 93 ? 13.474 -35.502 -23.765 1.00 87.88 93 ASP A O 1
ATOM 736 N N . GLU A 1 94 ? 15.283 -36.438 -24.709 1.00 81.94 94 GLU A N 1
ATOM 737 C CA . GLU A 1 94 ? 14.921 -37.828 -24.391 1.00 81.94 94 GLU A CA 1
ATOM 738 C C . GLU A 1 94 ? 14.860 -38.108 -22.877 1.00 81.94 94 GLU A C 1
ATOM 740 O O . GLU A 1 94 ? 14.058 -38.932 -22.432 1.00 81.94 94 GLU A O 1
ATOM 745 N N . SER A 1 95 ? 15.640 -37.382 -22.068 1.00 80.31 95 SER A N 1
ATOM 746 C CA . SER A 1 95 ? 15.578 -37.402 -20.597 1.00 80.31 95 SER A CA 1
ATOM 747 C C . SER A 1 95 ? 14.385 -36.623 -20.028 1.00 80.31 95 SER A C 1
ATOM 749 O O . SER A 1 95 ? 14.072 -36.722 -18.837 1.00 80.31 95 SER A O 1
ATOM 751 N N . GLY A 1 96 ? 13.666 -35.882 -20.873 1.00 78.69 96 GLY A N 1
ATOM 752 C CA . GLY A 1 96 ? 12.552 -35.032 -20.483 1.00 78.69 96 GLY A CA 1
ATOM 753 C C . GLY A 1 96 ? 12.993 -33.718 -19.845 1.00 78.69 96 GLY A C 1
ATOM 754 O O . GLY A 1 96 ? 12.190 -33.110 -19.130 1.00 78.69 96 GLY A O 1
ATOM 755 N N . ASP A 1 97 ? 14.235 -33.296 -20.057 1.00 85.38 97 ASP A N 1
ATOM 756 C CA . ASP A 1 97 ? 14.762 -31.996 -19.654 1.00 85.38 97 ASP A CA 1
ATOM 757 C C . ASP A 1 97 ? 14.698 -31.005 -20.817 1.00 85.38 97 ASP A C 1
ATOM 759 O O . ASP A 1 97 ? 14.477 -31.387 -21.961 1.00 85.38 97 ASP A O 1
ATOM 763 N N . ILE A 1 98 ? 14.772 -29.706 -20.516 1.00 88.44 98 ILE A N 1
ATOM 764 C CA . ILE A 1 98 ? 14.647 -28.661 -21.542 1.00 88.44 98 ILE A CA 1
ATOM 765 C C . ILE A 1 98 ? 15.852 -28.751 -22.486 1.00 88.44 98 ILE A C 1
ATOM 767 O O . ILE A 1 98 ? 16.990 -28.708 -22.017 1.00 88.44 98 ILE A O 1
ATOM 771 N N . GLN A 1 99 ? 15.609 -28.821 -23.797 1.00 89.06 99 GLN A N 1
ATOM 772 C CA . GLN A 1 99 ? 16.674 -28.909 -24.796 1.00 89.06 99 GLN A CA 1
ATOM 773 C C . GLN A 1 99 ? 17.637 -27.723 -24.700 1.00 89.06 99 GLN A C 1
ATOM 775 O O . GLN A 1 99 ? 17.233 -26.557 -24.593 1.00 89.06 99 GLN A O 1
ATOM 780 N N . ALA A 1 100 ? 18.933 -28.020 -24.783 1.00 85.25 100 ALA A N 1
ATOM 781 C CA . ALA A 1 100 ? 19.969 -27.001 -24.819 1.00 85.25 100 ALA A CA 1
ATOM 782 C C . ALA A 1 100 ? 19.779 -26.101 -26.053 1.00 85.25 100 ALA A C 1
ATOM 784 O O . ALA A 1 100 ? 19.731 -26.582 -27.179 1.00 85.25 100 ALA A O 1
ATOM 785 N N . GLY A 1 101 ? 19.660 -24.789 -25.833 1.00 85.81 101 GLY A N 1
ATOM 786 C CA . GLY A 1 101 ? 19.441 -23.808 -26.903 1.00 85.81 101 GLY A CA 1
ATOM 787 C C . GLY A 1 101 ? 17.975 -23.487 -27.216 1.00 85.81 101 GLY A C 1
ATOM 788 O O . GLY A 1 101 ? 17.737 -22.522 -27.936 1.00 85.81 101 GLY A O 1
ATOM 789 N N . ALA A 1 102 ? 16.993 -24.178 -26.618 1.00 87.38 102 ALA A N 1
ATOM 790 C CA . ALA A 1 102 ? 15.566 -23.917 -26.868 1.00 87.38 102 ALA A CA 1
ATOM 791 C C . ALA A 1 102 ? 15.163 -22.452 -26.605 1.00 87.38 102 ALA A C 1
ATOM 793 O O . ALA A 1 102 ? 14.408 -21.860 -27.369 1.00 87.38 102 ALA A O 1
ATOM 794 N N . ALA A 1 103 ? 15.709 -21.831 -25.554 1.00 88.81 103 ALA A N 1
ATOM 795 C CA . ALA A 1 103 ? 15.446 -20.423 -25.250 1.00 88.81 103 ALA A CA 1
ATOM 796 C C . ALA A 1 103 ? 15.984 -19.461 -26.324 1.00 88.81 103 ALA A C 1
ATOM 798 O O . ALA A 1 103 ? 15.339 -18.456 -26.607 1.00 88.81 103 ALA A O 1
ATOM 799 N N . ALA A 1 104 ? 17.139 -19.766 -26.923 1.00 88.06 104 ALA A N 1
ATOM 800 C CA . ALA A 1 104 ? 17.715 -18.949 -27.987 1.00 88.06 104 ALA A CA 1
ATOM 801 C C . ALA A 1 104 ? 16.933 -19.127 -29.296 1.00 88.06 104 ALA A C 1
ATOM 803 O O . ALA A 1 104 ? 16.529 -18.134 -29.892 1.00 88.06 104 ALA A O 1
ATOM 804 N N . ALA A 1 105 ? 16.642 -20.377 -29.674 1.00 91.19 105 ALA A N 1
ATOM 805 C CA . ALA A 1 105 ? 15.878 -20.701 -30.878 1.00 91.19 105 ALA A CA 1
ATOM 806 C C . ALA A 1 105 ? 14.477 -20.072 -30.849 1.00 91.19 105 ALA A C 1
ATOM 808 O O . ALA A 1 105 ? 14.099 -19.345 -31.762 1.00 91.19 105 ALA A O 1
ATOM 809 N N . PHE A 1 106 ? 13.728 -20.257 -29.758 1.00 95.00 106 PHE A N 1
ATOM 810 C CA . PHE A 1 106 ? 12.400 -19.649 -29.651 1.00 95.00 106 PHE A CA 1
ATOM 811 C C . PHE A 1 106 ? 12.471 -18.126 -29.515 1.00 95.00 106 PHE A C 1
ATOM 813 O O . PHE A 1 106 ? 11.531 -17.433 -29.895 1.00 95.00 106 PHE A O 1
ATOM 820 N N . GLY A 1 107 ? 13.564 -17.585 -28.973 1.00 92.12 107 GLY A N 1
ATOM 821 C CA . GLY A 1 107 ? 13.773 -16.141 -28.916 1.00 92.12 107 GLY A CA 1
ATOM 822 C C . GLY A 1 107 ? 13.904 -15.531 -30.311 1.00 92.12 107 GLY A C 1
ATOM 823 O O . GLY A 1 107 ? 13.294 -14.500 -30.589 1.00 92.12 107 GLY A O 1
ATOM 824 N N . GLU A 1 108 ? 14.633 -16.207 -31.199 1.00 92.31 108 GLU A N 1
ATOM 825 C CA . GLU A 1 108 ? 14.762 -15.834 -32.608 1.00 92.31 108 GLU A CA 1
ATOM 826 C C . GLU A 1 108 ? 13.423 -15.964 -33.349 1.00 92.31 108 GLU A C 1
ATOM 828 O O . GLU A 1 108 ? 12.984 -15.001 -33.973 1.00 92.31 108 GLU A O 1
ATOM 833 N N . GLU A 1 109 ? 12.717 -17.092 -33.196 1.00 93.56 109 GLU A N 1
ATOM 834 C CA . GLU A 1 109 ? 11.421 -17.339 -33.856 1.00 93.56 109 GLU A CA 1
ATOM 835 C C . GLU A 1 109 ? 10.332 -16.312 -33.495 1.00 93.56 109 GLU A C 1
ATOM 837 O O . GLU A 1 109 ? 9.414 -16.080 -34.278 1.00 93.56 109 GLU A O 1
ATOM 842 N N . ASN A 1 110 ? 10.404 -15.714 -32.304 1.00 93.69 110 ASN A N 1
ATOM 843 C CA . ASN A 1 110 ? 9.376 -14.804 -31.791 1.00 93.69 110 ASN A CA 1
ATOM 844 C C . ASN A 1 110 ? 9.818 -13.340 -31.736 1.00 93.69 110 ASN A C 1
ATOM 846 O O . ASN A 1 110 ? 9.061 -12.517 -31.212 1.00 93.69 110 ASN A O 1
ATOM 850 N N . GLU A 1 111 ? 11.028 -13.015 -32.201 1.00 91.81 111 GLU A N 1
ATOM 851 C CA . GLU A 1 111 ? 11.646 -11.692 -32.035 1.00 91.81 111 GLU A CA 1
ATOM 852 C C . GLU A 1 111 ? 11.554 -11.200 -30.575 1.00 91.81 111 GLU A C 1
ATOM 854 O O . GLU A 1 111 ? 11.097 -10.090 -30.278 1.00 91.81 111 GLU A O 1
ATOM 859 N N . ALA A 1 112 ? 11.909 -12.077 -29.633 1.00 89.81 112 ALA A N 1
ATOM 860 C CA . ALA A 1 112 ? 11.721 -11.852 -28.206 1.00 89.81 112 ALA A CA 1
ATOM 861 C C . ALA A 1 112 ? 12.925 -12.333 -27.390 1.00 89.81 112 ALA A C 1
ATOM 863 O O . ALA A 1 112 ? 13.571 -13.331 -27.694 1.00 89.81 112 ALA A O 1
ATOM 864 N N . SER A 1 113 ? 13.228 -11.633 -26.298 1.00 84.12 113 SER A N 1
ATOM 865 C CA . SER A 1 113 ? 14.328 -12.021 -25.406 1.00 84.12 113 SER A CA 1
ATOM 866 C C . SER A 1 113 ? 13.836 -12.963 -24.299 1.00 84.12 113 SER A C 1
ATOM 868 O O . SER A 1 113 ? 13.138 -12.541 -23.373 1.00 84.12 113 SER A O 1
ATOM 870 N N . ILE A 1 114 ? 14.198 -14.249 -24.386 1.00 89.44 114 ILE A N 1
ATOM 871 C CA . ILE A 1 114 ? 13.775 -15.301 -23.446 1.00 89.44 114 ILE A CA 1
ATOM 872 C C . ILE A 1 114 ? 14.884 -15.588 -22.430 1.00 89.44 114 ILE A C 1
ATOM 874 O O . ILE A 1 114 ? 15.991 -15.975 -22.789 1.00 89.44 114 ILE A O 1
ATOM 878 N N . ALA A 1 115 ? 14.572 -15.453 -21.140 1.00 82.44 115 ALA A N 1
ATOM 879 C CA . ALA A 1 115 ? 15.501 -15.753 -20.053 1.00 82.44 115 ALA A CA 1
ATOM 880 C C . ALA A 1 115 ? 15.551 -17.243 -19.708 1.00 82.44 115 ALA A C 1
ATOM 882 O O . ALA A 1 115 ? 16.616 -17.791 -19.435 1.00 82.44 115 ALA A O 1
ATOM 883 N N . LYS A 1 116 ? 14.382 -17.891 -19.637 1.00 87.38 116 LYS A N 1
ATOM 884 C CA . LYS A 1 116 ? 14.261 -19.324 -19.344 1.00 87.38 116 LYS A CA 1
ATOM 885 C C . LYS A 1 116 ? 12.899 -19.867 -19.767 1.00 87.38 116 LYS A C 1
ATOM 887 O O . LYS A 1 116 ? 11.927 -19.122 -19.886 1.00 87.38 116 LYS A O 1
ATOM 892 N N . ILE A 1 117 ? 12.825 -21.185 -19.910 1.00 91.56 117 ILE A N 1
ATOM 893 C CA . ILE A 1 117 ? 11.600 -21.929 -20.212 1.00 91.56 117 ILE A CA 1
ATOM 894 C C . ILE A 1 117 ? 11.420 -23.000 -19.136 1.00 91.56 117 ILE A C 1
ATOM 896 O O . ILE A 1 117 ? 12.399 -23.588 -18.676 1.00 91.56 117 ILE A O 1
ATOM 900 N N . ALA A 1 118 ? 10.180 -23.255 -18.721 1.00 90.62 118 ALA A N 1
ATOM 901 C CA . ALA A 1 118 ? 9.861 -24.404 -17.882 1.00 90.62 118 ALA A CA 1
ATOM 902 C C . ALA A 1 118 ? 8.625 -25.146 -18.398 1.00 90.62 118 ALA A C 1
ATOM 904 O O . ALA A 1 118 ? 7.614 -24.544 -18.753 1.00 90.62 118 ALA A O 1
ATOM 905 N N . TRP A 1 119 ? 8.697 -26.474 -18.410 1.00 92.12 119 TRP A N 1
ATOM 906 C CA . TRP A 1 119 ? 7.599 -27.336 -18.835 1.00 92.12 119 TRP A CA 1
ATOM 907 C C . TRP A 1 119 ? 6.599 -27.561 -17.693 1.00 92.12 119 TRP A C 1
ATOM 909 O O . TRP A 1 119 ? 6.995 -27.903 -16.578 1.00 92.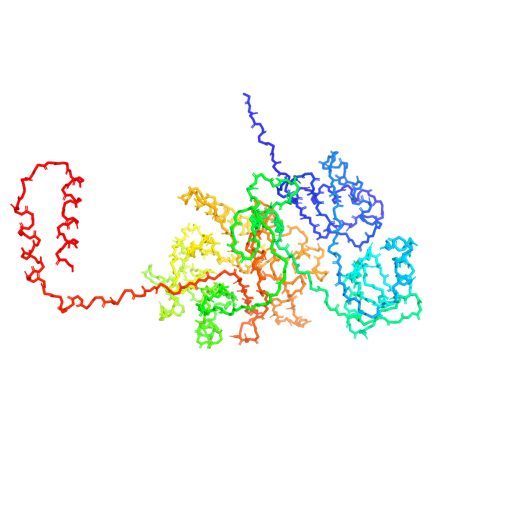12 119 TRP A O 1
ATOM 919 N N . LEU A 1 120 ? 5.302 -27.376 -17.956 1.00 86.81 120 LEU A N 1
ATOM 920 C CA . LEU A 1 120 ? 4.240 -27.443 -16.938 1.00 86.81 120 LEU A CA 1
ATOM 921 C C . LEU A 1 120 ? 3.475 -28.772 -16.950 1.00 86.81 120 LEU A C 1
ATOM 923 O O . LEU A 1 120 ? 2.874 -29.162 -15.947 1.00 86.81 120 LEU A O 1
ATOM 927 N N . SER A 1 121 ? 3.449 -29.466 -18.088 1.00 83.25 121 SER A N 1
ATOM 928 C CA . SER A 1 121 ? 2.719 -30.730 -18.216 1.00 83.25 121 SER A CA 1
ATOM 929 C C . SER A 1 121 ? 3.465 -31.892 -17.555 1.00 83.25 121 SER A C 1
ATOM 931 O O . SER A 1 121 ? 4.692 -31.923 -17.504 1.00 83.25 121 SER A O 1
ATOM 933 N N . ARG A 1 122 ? 2.724 -32.882 -17.037 1.00 77.81 122 ARG A N 1
ATOM 934 C CA . ARG A 1 122 ? 3.329 -34.051 -16.372 1.00 77.81 122 ARG A CA 1
ATOM 935 C C . ARG A 1 122 ? 4.243 -34.800 -17.339 1.00 77.81 122 ARG A C 1
ATOM 937 O O . ARG A 1 122 ? 3.771 -35.259 -18.378 1.00 77.81 122 ARG A O 1
ATOM 944 N N . LYS A 1 123 ? 5.513 -34.979 -16.960 1.00 68.94 123 LYS A N 1
ATOM 945 C CA . LYS A 1 123 ? 6.507 -35.698 -17.774 1.00 68.94 123 LYS A CA 1
ATOM 946 C C . LYS A 1 123 ? 6.082 -37.147 -18.071 1.00 68.94 123 LYS A C 1
ATOM 948 O O . LYS A 1 123 ? 6.371 -37.618 -19.165 1.00 68.94 123 LYS A O 1
ATOM 953 N N . GLU A 1 124 ? 5.336 -37.776 -17.156 1.00 65.25 124 GLU A N 1
ATOM 954 C CA . GLU A 1 124 ? 4.801 -39.154 -17.221 1.00 65.25 124 GLU A CA 1
ATOM 955 C C . GLU A 1 124 ? 3.664 -39.358 -18.241 1.00 65.25 124 GLU A C 1
ATOM 957 O O . GLU A 1 124 ? 3.366 -40.488 -18.617 1.00 65.25 124 GLU A O 1
ATOM 962 N N . ASN A 1 125 ? 3.004 -38.285 -18.694 1.00 63.31 125 ASN A N 1
ATOM 963 C CA . ASN A 1 125 ? 1.959 -38.397 -19.709 1.00 63.31 125 ASN A CA 1
ATOM 964 C C . ASN A 1 125 ? 2.592 -38.410 -21.109 1.00 63.31 125 ASN A C 1
ATOM 966 O O . ASN A 1 125 ? 3.240 -37.440 -21.501 1.00 63.31 125 ASN A O 1
ATOM 970 N N . ALA A 1 126 ? 2.321 -39.457 -21.893 1.00 64.25 126 ALA A N 1
ATOM 971 C CA . ALA A 1 126 ? 2.813 -39.646 -23.266 1.00 64.25 126 ALA A CA 1
ATOM 972 C C . ALA A 1 126 ? 2.129 -38.745 -24.322 1.00 64.25 126 ALA A C 1
ATOM 974 O O . ALA A 1 126 ? 2.043 -39.102 -25.494 1.00 64.25 126 ALA A O 1
ATOM 975 N N . LYS A 1 127 ? 1.583 -37.589 -23.925 1.00 81.25 127 LYS A N 1
ATOM 976 C CA . LYS A 1 127 ? 0.958 -36.663 -24.878 1.00 81.25 127 LYS A CA 1
ATOM 977 C C . LYS A 1 127 ? 2.043 -35.935 -25.671 1.00 81.25 127 LYS A C 1
ATOM 979 O O . LYS A 1 127 ? 2.982 -35.409 -25.076 1.00 81.25 127 LYS A O 1
ATOM 984 N N . ALA A 1 128 ? 1.868 -35.883 -26.992 1.00 84.88 128 ALA A N 1
ATOM 985 C CA . ALA A 1 128 ? 2.766 -35.175 -27.908 1.00 84.88 128 ALA A CA 1
ATOM 986 C C . ALA A 1 128 ? 2.782 -33.656 -27.666 1.00 84.88 128 ALA A C 1
ATOM 988 O O . ALA A 1 128 ? 3.801 -33.017 -27.887 1.00 84.88 128 ALA A O 1
ATOM 989 N N . TYR A 1 129 ? 1.683 -33.101 -27.145 1.00 90.62 129 TYR A N 1
ATOM 990 C CA . TYR A 1 129 ? 1.536 -31.677 -26.853 1.00 90.62 129 TYR A CA 1
ATOM 991 C C . TYR A 1 129 ? 1.319 -31.414 -25.366 1.00 90.62 129 TYR A C 1
ATOM 993 O O . TYR A 1 129 ? 0.683 -32.207 -24.658 1.00 90.62 129 TYR A O 1
ATOM 1001 N N . GLY A 1 130 ? 1.807 -30.267 -24.904 1.00 90.75 130 GLY A N 1
ATOM 1002 C CA . GLY A 1 130 ? 1.627 -29.809 -23.535 1.00 90.75 130 GLY A CA 1
ATOM 1003 C C . GLY A 1 130 ? 1.760 -28.301 -23.387 1.00 90.75 130 GLY A C 1
ATOM 1004 O O . GLY A 1 130 ? 1.742 -27.551 -24.358 1.00 90.75 130 GLY A O 1
ATOM 1005 N N . SER A 1 131 ? 1.854 -27.877 -22.134 1.00 91.75 131 SER A N 1
ATOM 1006 C CA . SER A 1 131 ? 1.984 -26.473 -21.756 1.00 91.75 131 SER A CA 1
ATOM 1007 C C . SER A 1 131 ? 3.367 -26.191 -21.188 1.00 91.75 131 SER A C 1
ATOM 1009 O O . SER A 1 131 ? 3.898 -26.989 -20.406 1.00 91.75 131 SER A O 1
ATOM 1011 N N . MET A 1 132 ? 3.890 -25.012 -21.495 1.00 94.00 132 MET A N 1
ATOM 1012 C CA . MET A 1 132 ? 5.104 -24.462 -20.907 1.00 94.00 132 MET A CA 1
ATOM 1013 C C . MET A 1 132 ? 4.865 -23.046 -20.383 1.00 94.00 132 MET A C 1
ATOM 1015 O O . MET A 1 132 ? 3.867 -22.400 -20.698 1.00 94.00 132 MET A O 1
ATOM 1019 N N . VAL A 1 133 ? 5.790 -22.568 -19.564 1.00 93.75 133 VAL A N 1
ATOM 1020 C CA . VAL A 1 133 ? 5.925 -21.156 -19.222 1.00 93.75 133 VAL A CA 1
ATOM 1021 C C . VAL A 1 133 ? 7.210 -20.631 -19.849 1.00 93.75 133 VAL A C 1
ATOM 1023 O O . VAL A 1 133 ? 8.271 -21.250 -19.730 1.00 93.75 133 VAL A O 1
ATOM 1026 N N . VAL A 1 134 ? 7.100 -19.486 -20.512 1.00 94.00 134 VAL A N 1
ATOM 1027 C CA . VAL A 1 134 ? 8.219 -18.761 -21.112 1.00 94.00 134 VAL A CA 1
ATOM 1028 C C . VAL A 1 134 ? 8.435 -17.498 -20.299 1.00 94.00 134 VAL A C 1
ATOM 1030 O O . VAL A 1 134 ? 7.506 -16.725 -20.082 1.00 94.00 134 VAL A O 1
ATOM 1033 N N . TYR A 1 135 ? 9.657 -17.302 -19.818 1.00 88.94 135 TYR A N 1
ATOM 1034 C CA . TYR A 1 135 ? 10.028 -16.151 -19.008 1.00 88.94 135 TYR A CA 1
ATOM 1035 C C . TYR A 1 135 ? 10.765 -15.136 -19.873 1.00 88.94 135 TYR A C 1
ATOM 1037 O O . TYR A 1 135 ? 11.932 -15.340 -20.209 1.00 88.94 135 TYR A O 1
ATOM 1045 N N . LEU A 1 136 ? 10.082 -14.051 -20.226 1.00 86.69 136 LEU A N 1
ATOM 1046 C CA . LEU A 1 136 ? 10.614 -12.991 -21.079 1.00 86.69 136 LEU A CA 1
ATOM 1047 C C . LEU A 1 136 ? 11.371 -11.952 -20.254 1.00 86.69 136 LEU A C 1
ATOM 1049 O O . LEU A 1 136 ? 11.044 -11.709 -19.093 1.00 86.69 136 LEU A O 1
ATOM 1053 N N . THR A 1 137 ? 12.374 -11.320 -20.855 1.00 77.50 137 THR A N 1
ATOM 1054 C CA . THR A 1 137 ? 13.164 -10.274 -20.187 1.00 77.50 137 THR A CA 1
ATOM 1055 C C . THR A 1 137 ? 12.568 -8.881 -20.364 1.00 77.50 137 THR A C 1
ATOM 1057 O O . THR A 1 137 ? 12.963 -7.964 -19.653 1.00 77.50 137 THR A O 1
ATOM 1060 N N . LYS A 1 138 ? 11.640 -8.698 -21.314 1.00 76.94 138 LYS A N 1
ATOM 1061 C CA . LYS A 1 138 ? 10.986 -7.418 -21.611 1.00 76.94 138 LYS A CA 1
ATOM 1062 C C . LYS A 1 138 ? 9.469 -7.548 -21.485 1.00 76.94 138 LYS A C 1
ATOM 1064 O O . LYS A 1 138 ? 8.854 -8.411 -22.108 1.00 76.94 138 LYS A O 1
ATOM 1069 N N . GLY A 1 139 ? 8.850 -6.639 -20.734 1.00 73.81 139 GLY A N 1
ATOM 1070 C CA . GLY A 1 139 ? 7.393 -6.596 -20.582 1.00 73.81 139 GLY A CA 1
ATOM 1071 C C . GLY A 1 139 ? 6.659 -6.171 -21.858 1.00 73.81 139 GLY A C 1
ATOM 1072 O O . GLY A 1 139 ? 5.496 -6.524 -22.044 1.00 73.81 139 GLY A O 1
ATOM 1073 N N . SER A 1 140 ? 7.325 -5.438 -22.760 1.00 75.38 140 SER A N 1
ATOM 1074 C CA . SER A 1 140 ? 6.817 -5.136 -24.107 1.00 75.38 140 SER A CA 1
ATOM 1075 C C . SER A 1 140 ? 6.582 -6.406 -24.919 1.00 75.38 140 SER A C 1
ATOM 1077 O O . SER A 1 140 ? 5.511 -6.561 -25.496 1.00 75.38 140 SER A O 1
ATOM 1079 N N . ASP A 1 141 ? 7.543 -7.330 -24.894 1.00 85.69 141 ASP A N 1
ATOM 1080 C CA . ASP A 1 141 ? 7.488 -8.585 -25.645 1.00 85.69 141 ASP A CA 1
ATOM 1081 C C . ASP A 1 141 ? 6.372 -9.467 -25.084 1.00 85.69 141 ASP A C 1
ATOM 1083 O O . ASP A 1 141 ? 5.584 -10.026 -25.839 1.00 85.69 141 ASP A O 1
ATOM 1087 N N . ALA A 1 142 ? 6.233 -9.515 -23.753 1.00 84.75 142 ALA A N 1
ATOM 1088 C CA . ALA A 1 142 ? 5.147 -10.242 -23.103 1.00 84.75 142 ALA A CA 1
ATOM 1089 C C . ALA A 1 142 ? 3.771 -9.673 -23.474 1.00 84.75 142 ALA A C 1
ATOM 1091 O O . ALA A 1 142 ? 2.871 -10.433 -23.817 1.00 84.75 142 ALA A O 1
ATOM 1092 N N . ARG A 1 143 ? 3.599 -8.342 -23.447 1.00 82.62 143 ARG A N 1
ATOM 1093 C CA . ARG A 1 143 ? 2.340 -7.697 -23.859 1.00 82.62 143 ARG A CA 1
ATOM 1094 C C . ARG A 1 143 ? 2.018 -7.961 -25.326 1.00 82.62 143 ARG A C 1
ATOM 1096 O O . ARG A 1 143 ? 0.871 -8.272 -25.62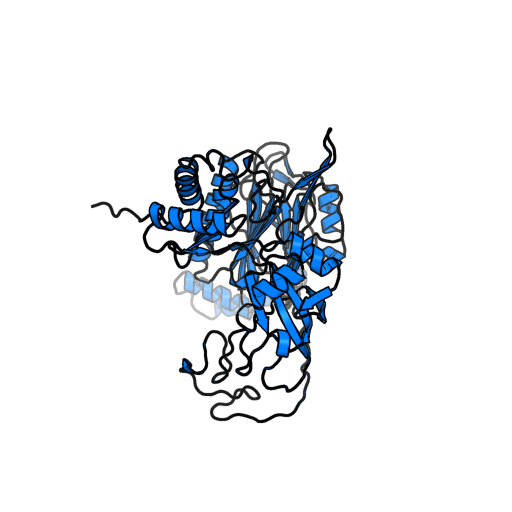1 1.00 82.62 143 ARG A O 1
ATOM 1103 N N . ARG A 1 144 ? 3.015 -7.867 -26.211 1.00 93.19 144 ARG A N 1
ATOM 1104 C CA . ARG A 1 144 ? 2.863 -8.157 -27.641 1.00 93.19 144 ARG A CA 1
ATOM 1105 C C . ARG A 1 144 ? 2.442 -9.609 -27.859 1.00 93.19 144 ARG A C 1
ATOM 1107 O O . ARG A 1 144 ? 1.386 -9.839 -28.418 1.00 93.19 144 ARG A O 1
ATOM 1114 N N . LEU A 1 145 ? 3.180 -10.573 -27.310 1.00 93.50 145 LEU A N 1
ATOM 1115 C CA . LEU A 1 145 ? 2.876 -12.002 -27.460 1.00 93.50 145 LEU A CA 1
ATOM 1116 C C . LEU A 1 145 ? 1.520 -12.398 -26.851 1.00 93.50 145 LEU A C 1
ATOM 1118 O O . LEU A 1 145 ? 0.857 -13.301 -27.356 1.00 93.50 145 LEU A O 1
ATOM 1122 N N . LEU A 1 146 ? 1.081 -11.730 -25.779 1.00 91.12 146 LEU A N 1
ATOM 1123 C CA . LEU A 1 146 ? -0.263 -11.917 -25.217 1.00 91.12 146 LEU A CA 1
ATOM 1124 C C . LEU A 1 146 ? -1.364 -11.289 -26.084 1.00 91.12 146 LEU A C 1
ATOM 1126 O O . LEU A 1 146 ? -2.460 -11.836 -26.136 1.00 91.12 146 LEU A O 1
ATOM 1130 N N . ALA A 1 147 ? -1.093 -10.157 -26.739 1.00 83.81 147 ALA A N 1
ATOM 1131 C CA . ALA A 1 147 ? -2.031 -9.508 -27.655 1.00 83.81 147 ALA A CA 1
ATOM 1132 C C . ALA A 1 147 ? -2.146 -10.263 -28.989 1.00 83.81 147 ALA A C 1
ATOM 1134 O O . ALA A 1 147 ? -3.251 -10.422 -29.502 1.00 83.81 147 ALA A O 1
ATOM 1135 N N . ASP A 1 148 ? -1.022 -10.765 -29.504 1.00 91.25 148 ASP A N 1
ATOM 1136 C CA . ASP A 1 148 ? -0.946 -11.571 -30.725 1.00 91.25 148 ASP A CA 1
ATOM 1137 C C . ASP A 1 148 ? -1.654 -12.925 -30.532 1.00 91.25 148 ASP A C 1
ATOM 1139 O O . ASP A 1 148 ? -2.286 -13.442 -31.452 1.00 91.25 148 ASP A O 1
ATOM 1143 N N . GLY A 1 149 ? -1.594 -13.489 -29.319 1.00 92.44 149 GLY A N 1
ATOM 1144 C CA . GLY A 1 149 ? -2.306 -14.715 -28.941 1.00 92.44 149 GLY A CA 1
ATOM 1145 C C . GLY A 1 149 ? -1.585 -16.019 -29.303 1.00 92.44 149 GLY A C 1
ATOM 1146 O O . GLY A 1 149 ? -2.113 -17.104 -29.037 1.00 92.44 149 GLY A O 1
ATOM 1147 N N . PHE A 1 150 ? -0.383 -15.947 -29.881 1.00 93.00 150 PHE A N 1
ATOM 1148 C CA . PHE A 1 150 ? 0.408 -17.114 -30.271 1.00 93.00 150 PHE A CA 1
ATOM 1149 C C . PHE A 1 150 ? 1.909 -16.948 -29.992 1.00 93.00 150 PHE A C 1
ATOM 1151 O O . PHE A 1 150 ? 2.413 -15.842 -29.811 1.00 93.00 150 PHE A O 1
ATOM 1158 N N . PHE A 1 151 ? 2.616 -18.078 -29.917 1.00 96.50 151 PHE A N 1
ATOM 1159 C CA . PHE A 1 151 ? 4.059 -18.168 -29.689 1.00 96.50 151 PHE A CA 1
ATOM 1160 C C . PHE A 1 151 ? 4.647 -19.304 -30.529 1.00 96.50 151 PHE A C 1
ATOM 1162 O O . PHE A 1 151 ? 4.149 -20.428 -30.470 1.00 96.50 151 PHE A O 1
ATOM 1169 N N . HIS A 1 152 ? 5.705 -19.031 -31.284 1.00 94.44 152 HIS A N 1
ATOM 1170 C CA . HIS A 1 152 ? 6.381 -20.012 -32.128 1.00 94.44 152 HIS A CA 1
ATOM 1171 C C . HIS A 1 152 ? 7.361 -20.873 -31.326 1.00 94.44 152 HIS A C 1
ATOM 1173 O O . HIS A 1 152 ? 8.127 -20.364 -30.508 1.00 94.44 152 HIS A O 1
ATOM 1179 N N . ALA A 1 153 ? 7.303 -22.187 -31.516 1.00 92.00 153 ALA A N 1
ATOM 1180 C CA . ALA A 1 153 ? 8.213 -23.125 -30.878 1.00 92.00 153 ALA A CA 1
ATOM 1181 C C . ALA A 1 153 ? 8.534 -24.283 -31.827 1.00 92.00 153 ALA A C 1
ATOM 1183 O O . ALA A 1 153 ? 7.725 -25.200 -31.994 1.00 92.00 153 ALA A O 1
ATOM 1184 N N . GLY A 1 154 ? 9.724 -24.255 -32.431 1.00 86.81 154 GLY A N 1
ATOM 1185 C CA . GLY A 1 154 ? 10.205 -25.327 -33.302 1.00 86.81 154 GLY A CA 1
ATOM 1186 C C . GLY A 1 154 ? 9.430 -25.403 -34.616 1.00 86.81 154 GLY A C 1
ATOM 1187 O O . GLY A 1 154 ? 9.157 -26.497 -35.106 1.00 86.81 154 GLY A O 1
ATOM 1188 N N . GLY A 1 155 ? 9.029 -24.248 -35.158 1.00 85.12 155 GLY A N 1
ATOM 1189 C CA . GLY A 1 155 ? 8.267 -24.144 -36.409 1.00 85.12 155 GLY A CA 1
ATOM 1190 C C . GLY A 1 155 ? 6.753 -24.369 -36.282 1.00 85.12 155 GLY A C 1
ATOM 1191 O O . GLY A 1 155 ? 6.032 -24.214 -37.266 1.00 85.12 155 GLY A O 1
ATOM 1192 N N . GLU A 1 156 ? 6.250 -24.683 -35.087 1.00 90.81 156 GLU A N 1
ATOM 1193 C CA . GLU A 1 156 ? 4.816 -24.747 -34.771 1.00 90.81 156 GLU A CA 1
ATOM 1194 C C . GLU A 1 156 ? 4.391 -23.537 -33.921 1.00 90.81 156 GLU A C 1
ATOM 1196 O O . GLU A 1 156 ? 5.235 -22.857 -33.340 1.00 90.81 156 GLU A O 1
ATOM 1201 N N . SER A 1 157 ? 3.088 -23.253 -33.828 1.00 91.50 157 SER A N 1
ATOM 1202 C CA . SER A 1 157 ? 2.551 -22.201 -32.954 1.00 91.50 157 SER A CA 1
ATOM 1203 C C . SER A 1 157 ? 1.767 -22.780 -31.773 1.00 91.50 157 SER A C 1
ATOM 1205 O O . SER A 1 157 ? 0.899 -23.638 -31.928 1.00 91.50 157 SER A O 1
ATOM 1207 N N . GLY A 1 158 ? 2.069 -22.287 -30.573 1.00 93.62 158 GLY A N 1
ATOM 1208 C CA . GLY A 1 158 ? 1.295 -22.498 -29.352 1.00 93.62 158 GLY A CA 1
ATOM 1209 C C . GLY A 1 158 ? 0.444 -21.276 -29.008 1.00 93.62 158 GLY A C 1
ATOM 1210 O O . GLY A 1 158 ? 0.696 -20.179 -29.497 1.00 93.62 158 GLY A O 1
ATOM 1211 N N . VAL A 1 159 ? -0.560 -21.456 -28.149 1.00 93.25 159 VAL A N 1
ATOM 1212 C CA . VAL A 1 159 ? -1.497 -20.392 -27.740 1.00 93.25 159 VAL A CA 1
ATOM 1213 C C . VAL A 1 159 ? -0.991 -19.709 -26.476 1.00 93.25 159 VAL A C 1
ATOM 1215 O O . VAL A 1 159 ? -0.700 -20.387 -25.488 1.00 93.25 159 VAL A O 1
ATOM 1218 N N . THR A 1 160 ? -0.909 -18.379 -26.477 1.00 94.88 160 THR A N 1
ATOM 1219 C CA . THR A 1 160 ? -0.427 -17.610 -25.320 1.00 94.88 160 THR A CA 1
ATOM 1220 C C . THR A 1 160 ? -1.561 -17.245 -24.364 1.00 94.88 160 THR A C 1
ATOM 1222 O O . THR A 1 160 ? -2.696 -16.980 -24.751 1.00 94.88 160 THR A O 1
ATOM 1225 N N . SER A 1 161 ? -1.263 -17.240 -23.068 1.00 91.06 161 SER A N 1
ATOM 1226 C CA . SER A 1 161 ? -2.148 -16.730 -22.020 1.00 91.06 161 SER A CA 1
ATOM 1227 C C . SER A 1 161 ? -1.337 -16.211 -20.834 1.00 91.06 161 SER A C 1
ATOM 1229 O O . SER A 1 161 ? -0.153 -16.525 -20.671 1.00 91.06 161 SER A O 1
ATOM 1231 N N . THR A 1 162 ? -1.961 -15.388 -19.993 1.00 87.75 162 THR A N 1
ATOM 1232 C CA . THR A 1 162 ? -1.321 -14.867 -18.781 1.00 87.75 162 THR A CA 1
ATOM 1233 C C . THR A 1 162 ? -0.900 -16.020 -17.868 1.00 87.75 162 THR A C 1
ATOM 1235 O O . THR A 1 162 ? -1.700 -16.905 -17.557 1.00 87.75 162 THR A O 1
ATOM 1238 N N . PHE A 1 163 ? 0.357 -16.021 -17.418 1.00 84.44 163 PHE A N 1
ATOM 1239 C CA . PHE A 1 163 ? 0.823 -17.012 -16.454 1.00 84.44 163 PHE A CA 1
ATOM 1240 C C . PHE A 1 163 ? 0.403 -16.620 -15.034 1.00 84.44 163 PHE A C 1
ATOM 1242 O O . PHE A 1 163 ? 0.920 -15.667 -14.457 1.00 84.44 163 PHE A O 1
ATOM 1249 N N . GLU A 1 164 ? -0.507 -17.390 -14.446 1.00 74.06 164 GLU A N 1
ATOM 1250 C CA . GLU A 1 164 ? -0.862 -17.267 -13.033 1.00 74.06 164 GLU A CA 1
ATOM 1251 C C . GLU A 1 164 ? 0.071 -18.132 -12.177 1.00 74.06 164 GLU A C 1
ATOM 1253 O O . GLU A 1 164 ? -0.037 -19.364 -12.159 1.00 74.06 164 GLU A O 1
ATOM 1258 N N . TYR A 1 165 ? 0.975 -17.499 -11.426 1.00 54.59 165 TYR A N 1
ATOM 1259 C CA . TYR A 1 165 ? 1.734 -18.210 -10.404 1.00 54.59 165 TYR A CA 1
ATOM 1260 C C . TYR A 1 165 ? 0.805 -18.570 -9.242 1.00 54.59 165 TYR A C 1
ATOM 1262 O O . TYR A 1 165 ? 0.318 -17.702 -8.526 1.00 54.59 165 TYR A O 1
ATOM 1270 N N . ARG A 1 166 ? 0.558 -19.869 -9.053 1.00 56.09 166 ARG A N 1
ATOM 1271 C CA . ARG A 1 166 ? -0.194 -20.393 -7.907 1.00 56.09 166 ARG A CA 1
ATOM 1272 C C . ARG A 1 166 ? 0.790 -21.052 -6.941 1.00 56.09 166 ARG A C 1
ATOM 1274 O O . ARG A 1 166 ? 1.064 -22.247 -7.121 1.00 56.09 166 ARG A O 1
ATOM 1281 N N . PRO A 1 167 ? 1.360 -20.318 -5.964 1.00 47.91 167 PRO A N 1
ATOM 1282 C CA . PRO A 1 167 ? 2.198 -20.931 -4.946 1.00 47.91 167 PRO A CA 1
ATOM 1283 C C . PRO A 1 167 ? 1.353 -21.969 -4.217 1.00 47.91 167 PRO A C 1
ATOM 1285 O O . PRO A 1 167 ? 0.331 -21.661 -3.609 1.00 47.91 167 PRO A O 1
ATOM 1288 N N . ARG A 1 168 ? 1.743 -23.237 -4.329 1.00 47.84 168 ARG A N 1
ATOM 1289 C CA . ARG A 1 168 ? 1.134 -24.277 -3.505 1.00 47.84 168 ARG A CA 1
ATOM 1290 C C . ARG A 1 168 ? 1.835 -24.239 -2.154 1.00 47.84 168 ARG A C 1
ATOM 1292 O O . ARG A 1 168 ? 3.069 -24.297 -2.151 1.00 47.84 168 ARG A O 1
ATOM 1299 N N . PRO A 1 169 ? 1.096 -24.170 -1.034 1.00 52.12 169 PRO A N 1
ATOM 1300 C CA . PRO A 1 169 ? 1.688 -24.291 0.287 1.00 52.12 169 PRO A CA 1
ATOM 1301 C C . PRO A 1 169 ? 2.595 -25.520 0.329 1.00 52.12 169 PRO A C 1
ATOM 1303 O O . PRO A 1 169 ? 2.230 -26.583 -0.185 1.00 52.12 169 PRO A O 1
ATOM 1306 N N . MET A 1 170 ? 3.792 -25.372 0.899 1.00 57.97 170 MET A N 1
ATOM 1307 C CA . MET A 1 170 ? 4.733 -26.481 1.054 1.00 57.97 170 MET A CA 1
ATOM 1308 C C . MET A 1 170 ? 4.179 -27.457 2.093 1.00 57.97 170 MET A C 1
ATOM 1310 O O . MET A 1 170 ? 4.502 -27.370 3.275 1.00 57.97 170 MET A O 1
ATOM 1314 N N . GLN A 1 171 ? 3.299 -28.348 1.644 1.00 66.25 171 GLN A N 1
ATOM 1315 C CA . GLN A 1 171 ? 2.671 -29.371 2.462 1.00 66.25 171 GLN A CA 1
ATOM 1316 C C . GLN A 1 171 ? 3.630 -30.547 2.640 1.00 66.25 171 GLN A C 1
ATOM 1318 O O . GLN A 1 171 ? 4.128 -31.136 1.674 1.00 66.25 171 GLN A O 1
ATOM 1323 N N . CYS A 1 172 ? 3.861 -30.920 3.891 1.00 73.00 172 CYS A N 1
ATOM 1324 C CA . CYS A 1 172 ? 4.545 -32.144 4.238 1.00 73.00 172 CYS A CA 1
ATOM 1325 C C . CYS A 1 172 ? 3.601 -33.327 4.007 1.00 73.00 172 CYS A C 1
ATOM 1327 O O . CYS A 1 172 ? 2.678 -33.552 4.781 1.00 73.00 172 CYS A O 1
ATOM 1329 N N . TYR A 1 173 ? 3.842 -34.142 2.981 1.00 71.25 173 TYR A N 1
ATOM 1330 C CA . TYR A 1 173 ? 3.008 -35.327 2.721 1.00 71.25 173 TYR A CA 1
ATOM 1331 C C . TYR A 1 173 ? 3.157 -36.450 3.765 1.00 71.25 173 TYR A C 1
ATOM 1333 O O . TYR A 1 173 ? 2.451 -37.452 3.668 1.00 71.25 173 TYR A O 1
ATOM 1341 N N . ASN A 1 174 ? 4.043 -36.290 4.758 1.00 74.94 174 ASN A N 1
ATOM 1342 C CA . ASN A 1 174 ? 4.157 -37.206 5.892 1.00 74.94 174 ASN A CA 1
ATOM 1343 C C . ASN A 1 174 ? 3.179 -36.839 7.021 1.00 74.94 174 ASN A C 1
ATOM 1345 O O . ASN A 1 174 ? 2.352 -37.663 7.389 1.00 74.94 174 ASN A O 1
ATOM 1349 N N . CYS A 1 175 ? 3.219 -35.607 7.541 1.00 80.50 175 CYS A N 1
ATOM 1350 C CA . CYS A 1 175 ? 2.366 -35.171 8.660 1.00 80.50 175 CYS A CA 1
ATOM 1351 C C . CYS A 1 175 ? 1.194 -34.256 8.258 1.00 80.50 175 CYS A C 1
ATOM 1353 O O . CYS A 1 175 ? 0.410 -33.861 9.113 1.00 80.50 175 CYS A O 1
ATOM 1355 N N . GLN A 1 176 ? 1.059 -33.923 6.972 1.00 79.31 176 GLN A N 1
ATOM 1356 C CA . GLN A 1 176 ? 0.036 -33.038 6.385 1.00 79.31 176 GLN A CA 1
ATOM 1357 C C . GLN A 1 176 ? 0.106 -31.566 6.807 1.00 79.31 176 GLN A C 1
ATOM 1359 O O . GLN A 1 176 ? -0.692 -30.761 6.334 1.00 79.31 176 GLN A O 1
ATOM 1364 N N . GLU A 1 177 ? 1.076 -31.196 7.641 1.00 75.25 177 GLU A N 1
ATOM 1365 C CA . GLU A 1 177 ? 1.311 -29.814 8.052 1.00 75.25 177 GLU A CA 1
ATOM 1366 C C . GLU A 1 177 ? 2.096 -29.047 6.979 1.00 75.25 177 GLU A C 1
ATOM 1368 O O . GLU A 1 177 ? 2.805 -29.625 6.150 1.00 75.25 177 GLU A O 1
ATOM 1373 N N . ILE A 1 178 ? 1.958 -27.726 6.983 1.00 74.06 178 ILE A N 1
ATOM 1374 C CA . ILE A 1 178 ? 2.646 -26.825 6.056 1.00 74.06 178 ILE A CA 1
ATOM 1375 C C . ILE A 1 178 ? 3.997 -26.367 6.627 1.00 74.06 178 ILE A C 1
ATOM 1377 O O . ILE A 1 178 ? 4.209 -26.375 7.837 1.00 74.06 178 ILE A O 1
ATOM 1381 N N . GLY A 1 179 ? 4.924 -25.966 5.756 1.00 68.75 179 GLY A N 1
ATOM 1382 C CA . GLY A 1 179 ? 6.172 -25.293 6.145 1.00 68.75 179 GLY A CA 1
ATOM 1383 C C . GLY A 1 179 ? 7.428 -26.171 6.181 1.00 68.75 179 GLY A C 1
ATOM 1384 O O . GLY A 1 179 ? 8.501 -25.665 6.497 1.00 68.75 179 GLY A O 1
ATOM 1385 N N . HIS A 1 180 ? 7.345 -27.461 5.832 1.00 74.62 180 HIS A N 1
ATOM 1386 C CA . HIS A 1 180 ? 8.525 -28.331 5.727 1.00 74.62 180 HIS A CA 1
ATOM 1387 C C . HIS A 1 180 ? 8.340 -29.492 4.734 1.00 74.62 180 HIS A C 1
ATOM 1389 O O . HIS A 1 180 ? 7.225 -29.853 4.359 1.00 74.62 180 HIS A O 1
ATOM 1395 N N . LYS A 1 181 ? 9.453 -30.097 4.293 1.00 62.00 181 LYS A N 1
ATOM 1396 C CA . LYS A 1 181 ? 9.452 -31.232 3.353 1.00 62.00 181 LYS A CA 1
ATOM 1397 C C . LYS A 1 181 ? 9.364 -32.565 4.098 1.00 62.00 181 LYS A C 1
ATOM 1399 O O . LYS A 1 181 ? 9.938 -32.716 5.171 1.00 62.00 181 LYS A O 1
ATOM 1404 N N . ALA A 1 182 ? 8.716 -33.562 3.491 1.00 65.31 182 ALA A N 1
ATOM 1405 C CA . ALA A 1 182 ? 8.482 -34.872 4.112 1.00 65.31 182 ALA A CA 1
ATOM 1406 C C . ALA A 1 182 ? 9.761 -35.573 4.609 1.00 65.31 182 ALA A C 1
ATOM 1408 O O . ALA A 1 182 ? 9.746 -36.174 5.674 1.00 65.31 182 ALA A O 1
ATOM 1409 N N . PHE A 1 183 ? 10.887 -35.430 3.903 1.00 57.75 183 PHE A N 1
ATOM 1410 C CA . PHE A 1 183 ? 12.167 -36.022 4.316 1.00 57.75 183 PHE A CA 1
ATOM 1411 C C . PHE A 1 183 ? 12.834 -35.315 5.513 1.00 57.75 183 PHE A C 1
ATOM 1413 O O . PHE A 1 183 ? 13.779 -35.840 6.089 1.00 57.75 183 PHE A O 1
ATOM 1420 N N . GLN A 1 184 ? 12.362 -34.120 5.877 1.00 64.94 184 GLN A N 1
ATOM 1421 C CA . GLN A 1 184 ? 12.786 -33.350 7.054 1.00 64.94 184 GLN A CA 1
ATOM 1422 C C . GLN A 1 184 ? 11.747 -33.412 8.183 1.00 64.94 184 GLN A C 1
ATOM 1424 O O . GLN A 1 184 ? 11.905 -32.749 9.208 1.00 64.94 184 GLN A O 1
ATOM 1429 N N . CYS A 1 185 ? 10.670 -34.176 7.996 1.00 69.75 185 CYS A N 1
ATOM 1430 C CA . CYS A 1 185 ? 9.574 -34.266 8.945 1.00 69.75 185 CYS A CA 1
ATOM 1431 C C . CYS A 1 185 ? 9.985 -35.085 10.173 1.00 69.75 185 CYS A C 1
ATOM 1433 O O . CYS A 1 185 ? 10.377 -36.243 10.048 1.00 69.75 185 CYS A O 1
ATOM 1435 N N . LYS A 1 186 ? 9.858 -34.482 11.359 1.00 79.31 186 LYS A N 1
ATOM 1436 C CA . LYS A 1 186 ? 10.035 -35.156 12.658 1.00 79.31 186 LYS A CA 1
ATOM 1437 C C . LYS A 1 186 ? 8.706 -35.576 13.298 1.00 79.31 186 LYS A C 1
ATOM 1439 O O . LYS A 1 186 ? 8.712 -36.194 14.356 1.00 79.31 186 LYS A O 1
ATOM 1444 N N . ASN A 1 187 ? 7.587 -35.218 12.670 1.00 78.88 187 ASN A N 1
ATOM 1445 C CA . ASN A 1 187 ? 6.248 -35.465 13.189 1.00 78.88 187 ASN A CA 1
ATOM 1446 C C . ASN A 1 187 ? 5.765 -36.860 12.783 1.00 78.88 187 ASN A C 1
ATOM 1448 O O . ASN A 1 187 ? 6.194 -37.411 11.763 1.00 78.88 187 ASN A O 1
ATOM 1452 N N . ALA A 1 188 ? 4.857 -37.419 13.584 1.00 79.31 188 ALA A N 1
ATOM 1453 C CA . ALA A 1 188 ? 4.223 -38.692 13.280 1.00 79.31 188 ALA A CA 1
ATOM 1454 C C . ALA A 1 188 ? 3.517 -38.630 11.916 1.00 79.31 188 ALA A C 1
ATOM 1456 O O . ALA A 1 188 ? 2.945 -37.603 11.532 1.00 79.31 188 ALA A O 1
ATOM 1457 N N . GLN A 1 189 ? 3.578 -39.736 11.172 1.00 79.62 189 GLN A N 1
ATOM 1458 C CA . GLN A 1 189 ? 2.900 -39.855 9.887 1.00 79.62 189 GLN A CA 1
ATOM 1459 C C . GLN A 1 189 ? 1.392 -39.710 10.102 1.00 79.62 189 GLN A C 1
ATOM 1461 O O . GLN A 1 189 ? 0.803 -40.523 10.810 1.00 79.62 189 GLN A O 1
ATOM 1466 N N . LYS A 1 190 ? 0.767 -38.716 9.466 1.00 80.75 190 LYS A N 1
ATOM 1467 C CA . LYS A 1 190 ? -0.676 -38.462 9.524 1.00 80.75 190 LYS A CA 1
ATOM 1468 C C . LYS A 1 190 ? -1.312 -38.691 8.162 1.00 80.75 190 LYS A C 1
ATOM 1470 O O . LYS A 1 190 ? -0.829 -38.229 7.124 1.00 80.75 190 LYS A O 1
ATOM 1475 N N . CYS A 1 191 ? -2.448 -39.375 8.170 1.00 73.81 191 CYS A N 1
ATOM 1476 C CA . CYS A 1 191 ? -3.214 -39.640 6.966 1.00 73.81 191 CYS A CA 1
ATOM 1477 C C . CYS A 1 191 ? -3.905 -38.361 6.462 1.00 73.81 191 CYS A C 1
ATOM 1479 O O . CYS A 1 191 ? -4.730 -37.780 7.164 1.00 73.81 191 CYS A O 1
ATOM 1481 N N . ALA A 1 192 ? -3.655 -37.974 5.205 1.00 60.28 192 ALA A N 1
ATOM 1482 C CA . ALA A 1 192 ? -4.272 -36.810 4.546 1.00 60.28 192 ALA A CA 1
ATOM 1483 C C . ALA A 1 192 ? -5.811 -36.815 4.532 1.00 60.28 192 ALA A C 1
ATOM 1485 O O . ALA A 1 192 ? -6.429 -35.779 4.310 1.00 60.28 192 ALA A O 1
ATOM 1486 N N . LYS A 1 193 ? -6.433 -37.986 4.724 1.00 57.84 193 LYS A N 1
ATOM 1487 C CA . LYS A 1 193 ? -7.886 -38.169 4.634 1.00 57.84 193 LYS A CA 1
ATOM 1488 C C . LYS A 1 193 ? -8.606 -38.119 5.979 1.00 57.84 193 LYS A C 1
ATOM 1490 O O . LYS A 1 193 ? -9.708 -37.595 6.042 1.00 57.84 193 LYS A O 1
ATOM 1495 N N . CYS A 1 194 ? -8.028 -38.708 7.023 1.00 76.25 194 CYS A N 1
ATOM 1496 C CA . CYS A 1 194 ? -8.702 -38.869 8.316 1.00 76.25 194 CYS A CA 1
ATOM 1497 C C . CYS A 1 194 ? -7.898 -38.328 9.503 1.00 76.25 194 CYS A C 1
ATOM 1499 O O . CYS A 1 194 ? -8.323 -38.512 10.636 1.00 76.25 194 CYS A O 1
ATOM 1501 N N . ALA A 1 195 ? -6.736 -37.713 9.254 1.00 72.31 195 ALA A N 1
ATOM 1502 C CA . ALA A 1 195 ? -5.821 -37.157 10.255 1.00 72.31 195 ALA A CA 1
ATOM 1503 C C . ALA A 1 195 ? -5.296 -38.149 11.316 1.00 72.31 195 ALA A C 1
ATOM 1505 O O . ALA A 1 195 ? -4.549 -37.745 12.203 1.00 72.31 195 ALA A O 1
ATOM 1506 N N . ALA A 1 196 ? -5.635 -39.438 11.206 1.00 73.25 196 ALA A N 1
ATOM 1507 C CA . ALA A 1 196 ? -5.138 -40.482 12.093 1.00 73.25 196 ALA A CA 1
ATOM 1508 C C . ALA A 1 196 ? -3.675 -40.822 11.785 1.00 73.25 196 ALA A C 1
ATOM 1510 O O . ALA A 1 196 ? -3.220 -40.711 10.639 1.00 73.25 196 ALA A O 1
ATOM 1511 N N . GLU A 1 197 ? -2.957 -41.225 12.826 1.00 80.12 197 GLU A N 1
ATOM 1512 C CA . GLU A 1 197 ? -1.540 -41.554 12.748 1.00 80.12 197 GLU A CA 1
ATOM 1513 C C . GLU A 1 197 ? -1.317 -42.981 12.223 1.00 80.12 197 GLU A C 1
ATOM 1515 O O . GLU A 1 197 ? -2.069 -43.899 12.547 1.00 80.12 197 GLU A O 1
ATOM 1520 N N . GLY A 1 198 ? -0.257 -43.173 11.432 1.00 67.81 198 GLY A N 1
ATOM 1521 C CA . GLY A 1 198 ? 0.282 -44.502 11.118 1.00 67.81 198 GLY A CA 1
ATOM 1522 C C . GLY A 1 198 ? -0.231 -45.200 9.850 1.00 67.81 198 GLY A C 1
ATOM 1523 O O . GLY A 1 198 ? 0.081 -46.375 9.660 1.00 67.81 198 GLY A O 1
ATOM 1524 N N . HIS A 1 199 ? -0.977 -44.532 8.955 1.00 64.25 199 HIS A N 1
ATOM 1525 C CA . HIS A 1 199 ? -1.383 -45.134 7.670 1.00 64.25 199 HIS A CA 1
ATOM 1526 C C . HIS A 1 199 ? -1.550 -44.147 6.501 1.00 64.25 199 HIS A C 1
ATOM 1528 O O . HIS A 1 199 ? -1.614 -42.931 6.674 1.00 64.25 199 HIS A O 1
ATOM 1534 N N . HIS A 1 200 ? -1.668 -44.693 5.281 1.00 46.91 200 HIS A N 1
ATOM 1535 C CA . HIS A 1 200 ? -1.932 -43.957 4.038 1.00 46.91 200 HIS A CA 1
ATOM 1536 C C . HIS A 1 200 ? -3.157 -44.545 3.305 1.00 46.91 200 HIS A C 1
ATOM 1538 O O . HIS A 1 200 ? -3.200 -45.743 3.033 1.00 46.91 200 HIS A O 1
ATOM 1544 N N . HIS A 1 201 ? -4.157 -43.724 2.952 1.00 48.31 201 HIS A N 1
ATOM 1545 C CA . HIS A 1 201 ? -5.351 -44.173 2.213 1.00 48.31 201 HIS A CA 1
ATOM 1546 C C . HIS A 1 201 ? -5.215 -43.990 0.692 1.00 48.31 201 HIS A C 1
ATOM 1548 O O . HIS A 1 201 ? -5.011 -42.880 0.201 1.00 48.31 201 HIS A O 1
ATOM 1554 N N . THR A 1 202 ? -5.441 -45.055 -0.080 1.00 36.47 202 THR A N 1
ATOM 1555 C CA . THR A 1 202 ? -5.573 -45.014 -1.545 1.00 36.47 202 THR A CA 1
ATOM 1556 C C . THR A 1 202 ? -7.027 -44.782 -1.981 1.00 36.47 202 THR A C 1
ATOM 1558 O O . THR A 1 202 ? -7.870 -45.663 -1.899 1.00 36.47 202 THR A O 1
ATOM 1561 N N . ARG A 1 203 ? -7.263 -43.565 -2.499 1.00 32.47 203 ARG A N 1
ATOM 1562 C CA . ARG A 1 203 ? -8.353 -43.076 -3.378 1.00 32.47 203 ARG A CA 1
ATOM 1563 C C . ARG A 1 203 ? -9.834 -43.236 -2.976 1.00 32.47 203 ARG A C 1
ATOM 1565 O O . ARG A 1 203 ? -10.255 -44.016 -2.138 1.00 32.47 203 ARG A O 1
ATOM 1572 N N . THR A 1 204 ? -10.606 -42.396 -3.666 1.00 27.09 204 THR A N 1
ATOM 1573 C CA . THR A 1 204 ? -12.069 -42.296 -3.823 1.00 27.09 204 THR A CA 1
ATOM 1574 C C . THR A 1 204 ? -12.824 -41.283 -2.950 1.00 27.09 204 THR A C 1
ATOM 1576 O O . THR A 1 204 ? -12.623 -41.173 -1.744 1.00 27.09 204 THR A O 1
ATOM 1579 N N . VAL A 1 205 ? -13.604 -40.501 -3.695 1.00 33.84 205 VAL A N 1
ATOM 1580 C CA . VAL A 1 205 ? -14.293 -39.214 -3.529 1.00 33.84 205 VAL A CA 1
ATOM 1581 C C . VAL A 1 205 ? -15.343 -39.153 -2.412 1.00 33.84 205 VAL A C 1
ATOM 1583 O O . VAL A 1 205 ? -16.059 -40.122 -2.199 1.00 33.84 205 VAL A O 1
ATOM 1586 N N . GLY A 1 206 ? -15.516 -37.948 -1.847 1.00 30.88 206 GLY A N 1
ATOM 1587 C CA . GLY A 1 206 ? -16.845 -37.376 -1.588 1.00 30.88 206 GLY A CA 1
ATOM 1588 C C . GLY A 1 206 ? -17.201 -37.094 -0.129 1.00 30.88 206 GLY A C 1
ATOM 1589 O O . GLY A 1 206 ? -17.459 -38.025 0.617 1.00 30.88 206 GLY A O 1
ATOM 1590 N N . SER A 1 207 ? -17.299 -35.814 0.249 1.00 28.39 207 SER A N 1
ATOM 1591 C CA . SER A 1 207 ? -18.538 -35.231 0.798 1.00 28.39 207 SER A CA 1
ATOM 1592 C C . SER A 1 207 ? -18.322 -33.781 1.240 1.00 28.39 207 SER A C 1
ATOM 1594 O O . SER A 1 207 ? -17.351 -33.452 1.916 1.00 28.39 207 SER A O 1
ATOM 1596 N N . SER A 1 208 ? -19.271 -32.938 0.846 1.00 36.38 208 SER A N 1
ATOM 1597 C CA . SER A 1 208 ? -19.413 -31.522 1.170 1.00 36.38 208 SER A CA 1
ATOM 1598 C C . SER A 1 208 ? -19.703 -31.286 2.655 1.00 36.38 208 SER A C 1
ATOM 1600 O O . SER A 1 208 ? -20.490 -32.015 3.258 1.00 36.38 208 SER A O 1
ATOM 1602 N N . THR A 1 209 ? -19.141 -30.214 3.214 1.00 30.44 209 THR A N 1
ATOM 1603 C CA . THR A 1 209 ? -19.504 -29.670 4.529 1.00 30.44 209 THR A CA 1
ATOM 1604 C C . THR A 1 209 ? -20.010 -28.233 4.399 1.00 30.44 209 THR A C 1
ATOM 1606 O O . THR A 1 209 ? -19.531 -27.439 3.590 1.00 30.44 209 THR A O 1
ATOM 1609 N N . HIS A 1 210 ? -21.046 -27.940 5.186 1.00 29.55 210 HIS A N 1
ATOM 1610 C CA . HIS A 1 210 ? -21.755 -26.666 5.289 1.00 29.55 210 HIS A CA 1
ATOM 1611 C C . HIS A 1 210 ? -20.802 -25.466 5.443 1.00 29.55 210 HIS A C 1
ATOM 1613 O O . HIS A 1 210 ? -20.047 -25.381 6.410 1.00 29.55 210 HIS A O 1
ATOM 1619 N N . ARG A 1 211 ? -20.881 -24.508 4.507 1.00 30.52 211 ARG A N 1
ATOM 1620 C CA . ARG A 1 211 ? -20.147 -23.234 4.542 1.00 30.52 211 ARG A CA 1
ATOM 1621 C C . ARG A 1 211 ? -20.665 -22.347 5.677 1.00 30.52 211 ARG A C 1
ATOM 1623 O O . ARG A 1 211 ? -21.733 -21.749 5.564 1.00 30.52 211 ARG A O 1
ATOM 1630 N N . ILE A 1 212 ? -19.866 -22.191 6.726 1.00 40.38 212 ILE A N 1
ATOM 1631 C CA . ILE A 1 212 ? -19.849 -20.951 7.507 1.00 40.38 212 ILE A CA 1
ATOM 1632 C C . ILE A 1 212 ? -19.352 -19.867 6.537 1.00 40.38 212 ILE A C 1
ATOM 1634 O O . ILE A 1 212 ? -18.298 -20.032 5.922 1.00 40.38 212 ILE A O 1
ATOM 1638 N N . MET A 1 213 ? -20.143 -18.815 6.301 1.00 43.84 213 MET A N 1
ATOM 1639 C CA . MET A 1 213 ? -19.783 -17.736 5.370 1.00 43.84 213 MET A CA 1
ATOM 1640 C C . MET A 1 213 ? -18.686 -16.856 5.980 1.00 43.84 213 MET A C 1
ATOM 1642 O O . MET A 1 213 ? -18.960 -15.774 6.495 1.00 43.84 213 MET A O 1
ATOM 1646 N N . ASN A 1 214 ? -17.446 -17.333 5.950 1.00 56.66 214 ASN A N 1
ATOM 1647 C CA . ASN A 1 214 ? -16.287 -16.523 6.288 1.00 56.66 214 ASN A CA 1
ATOM 1648 C C . ASN A 1 214 ? -16.170 -15.366 5.285 1.00 56.66 214 ASN A C 1
ATOM 1650 O O . ASN A 1 214 ? -16.162 -15.596 4.073 1.00 56.66 214 ASN A O 1
ATOM 1654 N N . ARG A 1 215 ? -16.109 -14.124 5.780 1.00 71.25 215 ARG A N 1
ATOM 1655 C CA . ARG A 1 215 ? -15.917 -12.934 4.939 1.00 71.25 215 ARG A CA 1
ATOM 1656 C C . ARG A 1 215 ? -14.425 -12.692 4.753 1.00 71.25 215 ARG A C 1
ATOM 1658 O O . ARG A 1 215 ? -13.662 -12.862 5.694 1.00 71.25 215 ARG A O 1
ATOM 1665 N N . THR A 1 216 ? -14.014 -12.281 3.561 1.00 86.12 216 THR A N 1
ATOM 1666 C CA . THR A 1 216 ? -12.637 -11.853 3.281 1.00 86.12 216 THR A CA 1
ATOM 1667 C C . THR A 1 216 ? -12.345 -10.499 3.930 1.00 86.12 216 THR A C 1
ATOM 1669 O O . THR A 1 216 ? -13.259 -9.695 4.155 1.00 86.12 216 THR A O 1
ATOM 1672 N N . LEU A 1 217 ? -11.071 -10.204 4.188 1.00 91.00 217 LEU A N 1
ATOM 1673 C CA . LEU A 1 217 ? -10.641 -8.860 4.566 1.00 91.00 217 LEU A CA 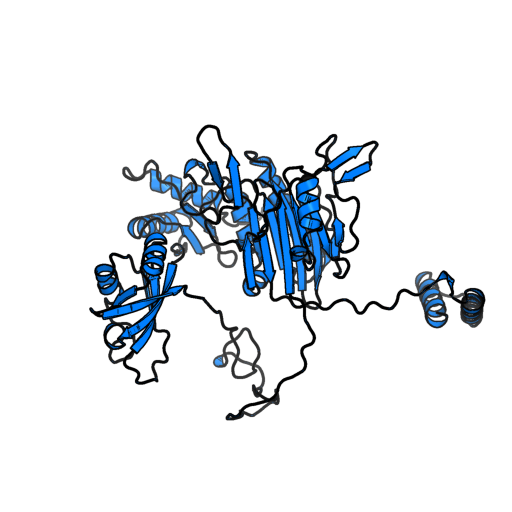1
ATOM 1674 C C . LEU A 1 217 ? -10.583 -8.003 3.302 1.00 91.00 217 LEU A C 1
ATOM 1676 O O . LEU A 1 217 ? -9.738 -8.218 2.436 1.00 91.00 217 LEU A O 1
ATOM 1680 N N . ARG A 1 218 ? -11.498 -7.042 3.193 1.00 94.88 218 ARG A N 1
ATOM 1681 C CA . ARG A 1 218 ? -11.554 -6.094 2.079 1.00 94.88 218 ARG A CA 1
ATOM 1682 C C . ARG A 1 218 ? -11.213 -4.696 2.562 1.00 94.88 218 ARG A C 1
ATOM 1684 O O . ARG A 1 218 ? -11.773 -4.230 3.552 1.00 94.88 218 ARG A O 1
ATOM 1691 N N . VAL A 1 219 ? -10.318 -4.039 1.847 1.00 97.81 219 VAL A N 1
ATOM 1692 C CA . VAL A 1 219 ? -9.769 -2.730 2.180 1.00 97.81 219 VAL A CA 1
ATOM 1693 C C . VAL A 1 219 ? -9.846 -1.846 0.947 1.00 97.81 219 VAL A C 1
ATOM 1695 O O . VAL A 1 219 ? -9.550 -2.301 -0.156 1.00 97.81 219 VAL A O 1
ATOM 1698 N N . ILE A 1 220 ? -10.253 -0.594 1.130 1.00 98.44 220 ILE A N 1
ATOM 1699 C CA . ILE A 1 220 ? -10.310 0.397 0.057 1.00 98.44 220 ILE A CA 1
ATOM 1700 C C . ILE A 1 220 ? -9.532 1.629 0.492 1.00 98.44 220 ILE A C 1
ATOM 1702 O O . ILE A 1 220 ? -9.658 2.062 1.637 1.00 98.44 220 ILE A O 1
ATOM 1706 N N . GLN A 1 221 ? -8.760 2.209 -0.420 1.00 98.44 221 GLN A N 1
ATOM 1707 C CA . GLN A 1 221 ? -8.152 3.519 -0.224 1.00 98.44 221 GLN A CA 1
ATOM 1708 C C . GLN A 1 221 ? -8.559 4.506 -1.313 1.00 98.44 221 GLN A C 1
ATOM 1710 O O . GLN A 1 221 ? -8.818 4.097 -2.446 1.00 98.44 221 GLN A O 1
ATOM 1715 N N . LEU A 1 222 ? -8.607 5.791 -0.961 1.00 98.25 222 LEU A N 1
ATOM 1716 C CA . LEU A 1 222 ? -8.842 6.883 -1.901 1.00 98.25 222 LEU A CA 1
ATOM 1717 C C . LEU A 1 222 ? -8.336 8.216 -1.330 1.00 98.25 222 LEU A C 1
ATOM 1719 O O . LEU A 1 222 ? -8.776 8.641 -0.254 1.00 98.25 222 LEU A O 1
ATOM 1723 N N . ASN A 1 223 ? -7.503 8.927 -2.096 1.00 98.25 223 ASN A N 1
ATOM 1724 C CA . ASN A 1 223 ? -7.285 10.354 -1.884 1.00 98.25 223 ASN A CA 1
ATOM 1725 C C . ASN A 1 223 ? -8.507 11.123 -2.416 1.00 98.25 223 ASN A C 1
ATOM 1727 O O . ASN A 1 223 ? -8.814 11.095 -3.608 1.00 98.25 223 ASN A O 1
ATOM 1731 N N . VAL A 1 224 ? -9.236 11.794 -1.520 1.00 96.00 224 VAL A N 1
ATOM 1732 C CA . VAL A 1 224 ? -10.482 12.514 -1.849 1.00 96.00 224 VAL A CA 1
ATOM 1733 C C . VAL A 1 224 ? -10.250 13.992 -2.171 1.00 96.00 224 VAL A C 1
ATOM 1735 O O . VAL A 1 224 ? -11.212 14.745 -2.325 1.00 96.00 224 VAL A O 1
ATOM 1738 N N . ARG A 1 225 ? -8.989 14.443 -2.225 1.00 94.44 225 ARG A N 1
ATOM 1739 C CA . ARG A 1 225 ? -8.570 15.799 -2.613 1.00 94.44 225 ARG A CA 1
ATOM 1740 C C . ARG A 1 225 ? -9.329 16.917 -1.889 1.00 94.44 225 ARG A C 1
ATOM 1742 O O . ARG A 1 225 ? -9.763 17.910 -2.471 1.00 94.44 225 ARG A O 1
ATOM 1749 N N . LYS A 1 226 ? -9.551 16.758 -0.583 1.00 94.06 226 LYS A N 1
ATOM 1750 C CA . LYS A 1 226 ? -10.310 17.701 0.263 1.00 94.06 226 LYS A CA 1
ATOM 1751 C C . LYS A 1 226 ? -11.763 17.919 -0.188 1.00 94.06 226 LYS A C 1
ATOM 1753 O O . LYS A 1 226 ? -12.392 18.887 0.251 1.00 94.06 226 LYS A O 1
ATOM 1758 N N . GLN A 1 227 ? -12.315 17.037 -1.022 1.00 90.62 227 GLN A N 1
ATOM 1759 C CA . GLN A 1 227 ? -13.677 17.127 -1.534 1.00 90.62 227 GLN A CA 1
ATOM 1760 C C . GLN A 1 227 ? -14.618 16.257 -0.705 1.00 90.62 227 GLN A C 1
ATOM 1762 O O . GLN A 1 227 ? -14.563 15.028 -0.733 1.00 90.62 227 GLN A O 1
ATOM 1767 N N . GLY A 1 228 ? -15.530 16.905 0.020 1.00 88.19 228 GLY A N 1
ATOM 1768 C CA . GLY A 1 228 ? -16.517 16.197 0.826 1.00 88.19 228 GLY A CA 1
ATOM 1769 C C . GLY A 1 228 ? -17.439 15.285 0.011 1.00 88.19 228 GLY A C 1
ATOM 1770 O O . GLY A 1 228 ? -17.705 14.166 0.432 1.00 88.19 228 GLY A O 1
ATOM 1771 N N . ALA A 1 229 ? -17.851 15.724 -1.181 1.00 85.75 229 ALA A N 1
ATOM 1772 C CA . ALA A 1 229 ? -18.735 14.954 -2.058 1.00 85.75 229 ALA A CA 1
ATOM 1773 C C . ALA A 1 229 ? -18.100 13.641 -2.551 1.00 85.75 229 ALA A C 1
ATOM 1775 O O . ALA A 1 229 ? -18.783 12.625 -2.619 1.00 85.75 229 ALA A O 1
ATOM 1776 N N . VAL A 1 230 ? -16.792 13.639 -2.838 1.00 90.06 230 VAL A N 1
ATOM 1777 C CA . VAL A 1 230 ? -16.041 12.431 -3.228 1.00 90.06 230 VAL A CA 1
ATOM 1778 C C . VAL A 1 230 ? -15.996 11.439 -2.064 1.00 90.06 230 VAL A C 1
ATOM 1780 O O . VAL A 1 230 ? -16.250 10.248 -2.235 1.00 90.06 230 VAL A O 1
ATOM 1783 N N . HIS A 1 231 ? -15.723 11.937 -0.853 1.00 92.06 231 HIS A N 1
ATOM 1784 C CA . HIS A 1 231 ? -15.704 11.113 0.356 1.00 92.06 231 HIS A CA 1
ATOM 1785 C C . HIS A 1 231 ? -17.084 10.503 0.647 1.00 92.06 231 HIS A C 1
ATOM 1787 O O . HIS A 1 231 ? -17.189 9.303 0.890 1.00 92.06 231 HIS A O 1
ATOM 1793 N N . GLU A 1 232 ? -18.153 11.296 0.577 1.00 86.62 232 GLU A N 1
ATOM 1794 C CA . GLU A 1 232 ? -19.525 10.811 0.766 1.00 86.62 232 GLU A CA 1
ATOM 1795 C C . GLU A 1 232 ? -19.954 9.832 -0.335 1.00 86.62 232 GLU A C 1
ATOM 1797 O O . GLU A 1 232 ? -20.598 8.833 -0.026 1.00 86.62 232 GLU A O 1
ATOM 1802 N N . SER A 1 233 ? -19.555 10.066 -1.590 1.00 86.81 233 SER A N 1
ATOM 1803 C CA . SER A 1 233 ? -19.791 9.144 -2.710 1.00 86.81 233 SER A CA 1
ATOM 1804 C C . SER A 1 233 ? -19.218 7.756 -2.416 1.00 86.81 233 SER A C 1
ATOM 1806 O O . SER A 1 233 ? -19.955 6.772 -2.453 1.00 86.81 233 SER A O 1
ATOM 1808 N N . LEU A 1 234 ? -17.946 7.682 -2.002 1.00 87.44 234 LEU A N 1
ATOM 1809 C CA . LEU A 1 234 ? -17.301 6.420 -1.628 1.00 87.44 234 LEU A CA 1
ATOM 1810 C C . LEU A 1 234 ? -18.032 5.714 -0.477 1.00 87.44 234 LEU A C 1
ATOM 1812 O O . LEU A 1 234 ? -18.183 4.497 -0.496 1.00 87.44 234 LEU A O 1
ATOM 1816 N N . MET A 1 235 ? -18.477 6.457 0.540 1.00 86.56 235 MET A N 1
ATOM 1817 C CA . MET A 1 235 ? -19.145 5.873 1.711 1.00 86.56 235 MET A CA 1
ATOM 1818 C C . MET A 1 235 ? -20.579 5.403 1.431 1.00 86.56 235 MET A C 1
ATOM 1820 O O . MET A 1 235 ? -21.064 4.507 2.125 1.00 86.56 235 MET A O 1
ATOM 1824 N N . ASN A 1 236 ? -21.255 6.017 0.459 1.00 83.62 236 ASN A N 1
ATOM 1825 C CA . ASN A 1 236 ? -22.636 5.702 0.097 1.00 83.62 236 ASN A CA 1
ATOM 1826 C C . ASN A 1 236 ? -22.745 4.603 -0.969 1.00 83.62 236 ASN A C 1
ATOM 1828 O O . ASN A 1 236 ? -23.816 4.013 -1.104 1.00 83.62 236 ASN A O 1
ATOM 1832 N N . ASP A 1 237 ? -21.664 4.315 -1.693 1.00 80.62 237 ASP A N 1
ATOM 1833 C CA . ASP A 1 237 ? -21.620 3.264 -2.707 1.00 80.62 237 ASP A CA 1
ATOM 1834 C C . ASP A 1 237 ? -21.900 1.877 -2.105 1.00 80.62 237 ASP A C 1
ATOM 1836 O O . ASP A 1 237 ? -21.247 1.433 -1.159 1.00 80.62 237 ASP A O 1
ATOM 1840 N N . GLU A 1 238 ? -22.885 1.170 -2.660 1.00 77.94 238 GLU A N 1
ATOM 1841 C CA . GLU A 1 238 ? -23.245 -0.187 -2.248 1.00 77.94 238 GLU A CA 1
ATOM 1842 C C . GLU A 1 238 ? -22.085 -1.171 -2.418 1.00 77.94 238 GLU A C 1
ATOM 1844 O O . GLU A 1 238 ? -21.917 -2.071 -1.587 1.00 77.94 238 GLU A O 1
ATOM 1849 N N . GLU A 1 239 ? -21.236 -0.966 -3.429 1.00 79.94 239 GLU A N 1
ATOM 1850 C CA . GLU A 1 239 ? -20.083 -1.820 -3.680 1.00 79.94 239 GLU A CA 1
ATOM 1851 C C . GLU A 1 239 ? -19.029 -1.701 -2.587 1.00 79.94 239 GLU A C 1
ATOM 1853 O O . GLU A 1 239 ? -18.292 -2.657 -2.379 1.00 79.94 239 GLU A O 1
ATOM 1858 N N . THR A 1 240 ? -18.945 -0.593 -1.847 1.00 85.88 240 THR A N 1
ATOM 1859 C CA . THR A 1 240 ? -17.922 -0.366 -0.806 1.00 85.88 240 THR A CA 1
ATOM 1860 C C . THR A 1 240 ? -18.378 -0.822 0.583 1.00 85.88 240 THR A C 1
ATOM 1862 O O . THR A 1 240 ? -17.562 -1.011 1.487 1.00 85.88 240 THR A O 1
ATOM 1865 N N . GLN A 1 241 ? -19.674 -1.093 0.761 1.00 83.56 241 GLN A N 1
ATOM 1866 C CA . GLN A 1 241 ? -20.310 -1.321 2.063 1.00 83.56 241 GLN A CA 1
ATOM 1867 C C . GLN A 1 241 ? -19.791 -2.512 2.874 1.00 83.56 241 GLN A C 1
ATOM 1869 O O . GLN A 1 241 ? -19.992 -2.556 4.090 1.00 83.56 241 GLN A O 1
ATOM 1874 N N . ASN A 1 242 ? -19.180 -3.501 2.224 1.00 85.88 242 ASN A N 1
ATOM 1875 C CA . ASN A 1 242 ? -18.606 -4.672 2.888 1.00 85.88 242 ASN A CA 1
ATOM 1876 C C . ASN A 1 242 ? -17.102 -4.513 3.192 1.00 85.88 242 ASN A C 1
ATOM 1878 O O . ASN A 1 242 ? -16.489 -5.464 3.679 1.00 85.88 242 ASN A O 1
ATOM 1882 N N . ALA A 1 243 ? -16.506 -3.349 2.909 1.00 93.81 243 ALA A N 1
ATOM 1883 C CA . ALA A 1 243 ? -15.125 -3.066 3.264 1.00 93.81 243 ALA A CA 1
ATOM 1884 C C . ALA A 1 243 ? -14.952 -3.032 4.790 1.00 93.81 243 ALA A C 1
ATOM 1886 O O . ALA A 1 243 ? -15.749 -2.444 5.529 1.00 93.81 243 ALA A O 1
ATOM 1887 N N . VAL A 1 244 ? -13.879 -3.663 5.256 1.00 95.31 244 VAL A N 1
ATOM 1888 C CA . VAL A 1 244 ? -13.441 -3.623 6.652 1.00 95.31 244 VAL A CA 1
ATOM 1889 C C . VAL A 1 244 ? -12.751 -2.299 6.948 1.00 95.31 244 VAL A C 1
ATOM 1891 O O . VAL A 1 244 ? -12.975 -1.733 8.012 1.00 95.31 244 VAL A O 1
ATOM 1894 N N . VAL A 1 245 ? -11.952 -1.789 6.009 1.00 97.94 245 VAL A N 1
ATOM 1895 C CA . VAL A 1 245 ? -11.214 -0.530 6.159 1.00 97.94 245 VAL A CA 1
ATOM 1896 C C . VAL A 1 245 ? -11.445 0.359 4.945 1.00 97.94 245 VAL A C 1
ATOM 1898 O O . VAL A 1 245 ? -11.286 -0.103 3.816 1.00 97.94 245 VAL A O 1
ATOM 1901 N N . LEU A 1 246 ? -11.761 1.632 5.185 1.00 98.25 246 LEU A N 1
ATOM 1902 C CA . LEU A 1 246 ? -11.616 2.707 4.204 1.00 98.25 246 LEU A CA 1
ATOM 1903 C C . LEU A 1 246 ? -10.493 3.642 4.668 1.00 98.25 246 LEU A C 1
ATOM 1905 O O . LEU A 1 246 ? -10.623 4.300 5.704 1.00 98.25 246 LEU A O 1
ATOM 1909 N N . ALA A 1 247 ? -9.395 3.693 3.921 1.00 98.56 247 ALA A N 1
ATOM 1910 C CA . ALA A 1 247 ? -8.281 4.603 4.154 1.00 98.56 247 ALA A CA 1
ATOM 1911 C C . ALA A 1 247 ? -8.426 5.838 3.271 1.00 98.56 247 ALA A C 1
ATOM 1913 O O . ALA A 1 247 ? -8.341 5.754 2.050 1.00 98.56 247 ALA A O 1
ATOM 1914 N N . ILE A 1 248 ? -8.664 6.988 3.892 1.00 98.38 248 ILE A N 1
ATOM 1915 C CA . ILE A 1 248 ? -8.951 8.225 3.170 1.00 98.38 248 ILE A CA 1
ATOM 1916 C C . ILE A 1 248 ? -7.772 9.170 3.326 1.00 98.38 248 ILE A C 1
ATOM 1918 O O . ILE A 1 248 ? -7.396 9.533 4.446 1.00 98.38 248 ILE A O 1
ATOM 1922 N N . GLN A 1 249 ? -7.221 9.599 2.197 1.00 98.50 249 GLN A N 1
ATOM 1923 C CA . GLN A 1 249 ? -6.195 10.629 2.144 1.00 98.50 249 GLN A CA 1
ATOM 1924 C C . GLN A 1 249 ? -6.833 11.951 1.742 1.00 98.50 249 GLN A C 1
ATOM 1926 O O . GLN A 1 249 ? -7.852 12.009 1.059 1.00 98.50 249 GLN A O 1
ATOM 1931 N N . GLU A 1 250 ? -6.265 13.026 2.263 1.00 97.25 250 GLU A N 1
ATOM 1932 C CA . GLU A 1 250 ? -6.778 14.376 2.128 1.00 97.25 250 GLU A CA 1
ATOM 1933 C C . GLU A 1 250 ? -8.286 14.540 2.399 1.00 97.25 250 GLU A C 1
ATOM 1935 O O . GLU A 1 250 ? -8.996 15.136 1.591 1.00 97.25 250 GLU A O 1
ATOM 1940 N N . PRO A 1 251 ? -8.810 14.121 3.563 1.00 96.12 251 PRO A N 1
ATOM 1941 C CA . PRO A 1 251 ? -10.198 14.408 3.892 1.00 96.12 251 PRO A CA 1
ATOM 1942 C C . PRO A 1 251 ? -10.427 15.914 4.055 1.00 96.12 251 PRO A C 1
ATOM 1944 O O . PRO A 1 251 ? -9.542 16.673 4.476 1.00 96.12 251 PRO A O 1
ATOM 1947 N N . GLN A 1 252 ? -11.651 16.355 3.769 1.00 93.50 252 GLN A N 1
ATOM 1948 C CA . GLN A 1 252 ? -12.087 17.704 4.106 1.00 93.50 252 GLN A CA 1
ATOM 1949 C C . GLN A 1 252 ? -12.252 17.806 5.628 1.00 93.50 252 GLN A C 1
ATOM 1951 O O . GLN A 1 252 ? -13.199 17.268 6.206 1.00 93.50 252 GLN A O 1
ATOM 1956 N N . ALA A 1 253 ? -11.307 18.476 6.289 1.00 92.75 253 ALA A N 1
ATOM 1957 C CA . ALA A 1 253 ? -11.240 18.491 7.744 1.00 92.75 253 ALA A CA 1
ATOM 1958 C C . ALA A 1 253 ? -10.695 19.812 8.295 1.00 92.75 253 ALA A C 1
ATOM 1960 O O . ALA A 1 253 ? -9.544 20.157 8.038 1.00 92.75 253 ALA A O 1
ATOM 1961 N N . ARG A 1 254 ? -11.497 20.518 9.100 1.00 92.31 254 ARG A N 1
ATOM 1962 C CA . ARG A 1 254 ? -11.176 21.845 9.653 1.00 92.31 254 ARG A CA 1
ATOM 1963 C C . ARG A 1 254 ? -11.238 21.862 11.173 1.00 92.31 254 ARG A C 1
ATOM 1965 O O . ARG A 1 254 ? -12.089 21.198 11.766 1.00 92.31 254 ARG A O 1
ATOM 1972 N N . ARG A 1 255 ? -10.406 22.689 11.804 1.00 89.88 255 ARG A N 1
ATOM 1973 C CA . ARG A 1 255 ? -10.471 22.942 13.248 1.00 89.88 255 ARG A CA 1
ATOM 1974 C C . ARG A 1 255 ? -11.285 24.206 13.529 1.00 89.88 255 ARG A C 1
ATOM 1976 O O . ARG A 1 255 ? -11.006 25.258 12.965 1.00 89.88 255 ARG A O 1
ATOM 1983 N N . ILE A 1 256 ? -12.299 24.110 14.390 1.00 85.19 256 ILE A N 1
ATOM 1984 C CA . ILE A 1 256 ? -13.112 25.250 14.848 1.00 85.19 256 ILE A CA 1
ATOM 1985 C C . ILE A 1 256 ? -13.256 25.169 16.363 1.00 85.19 256 ILE A C 1
ATOM 1987 O O . ILE A 1 256 ? -13.713 24.154 16.881 1.00 85.19 256 ILE A O 1
ATOM 1991 N N . GLN A 1 257 ? -12.880 26.241 17.070 1.00 84.44 257 GLN A N 1
ATOM 1992 C CA . GLN A 1 257 ? -13.002 26.339 18.535 1.00 84.44 257 GLN A CA 1
ATOM 1993 C C . GLN A 1 257 ? -12.411 25.113 19.263 1.00 84.44 257 GLN A C 1
ATOM 1995 O O . GLN A 1 257 ? -13.029 24.525 20.146 1.00 84.44 257 GLN A O 1
ATOM 2000 N N . GLY A 1 258 ? -11.229 24.666 18.828 1.00 83.25 258 GLY A N 1
ATOM 2001 C CA . GLY A 1 258 ? -10.540 23.504 19.394 1.00 83.25 258 GLY A CA 1
ATOM 2002 C C . GLY A 1 258 ? -11.079 22.136 18.957 1.00 83.25 258 GLY A C 1
ATOM 2003 O O . GLY A 1 258 ? -10.396 21.142 19.188 1.00 83.25 258 GLY A O 1
ATOM 2004 N N . ARG A 1 259 ? -12.234 22.064 18.279 1.00 87.00 259 ARG A N 1
ATOM 2005 C CA . ARG A 1 259 ? -12.845 20.813 17.799 1.00 87.00 259 ARG A CA 1
ATOM 2006 C C . ARG A 1 259 ? -12.505 20.542 16.336 1.00 87.00 259 ARG A C 1
ATOM 2008 O O . ARG A 1 259 ? -12.570 21.444 15.500 1.00 87.00 259 ARG A O 1
ATOM 2015 N N . LEU A 1 260 ? -12.188 19.288 16.025 1.00 91.12 260 LEU A N 1
ATOM 2016 C CA . LEU A 1 260 ? -12.000 18.822 14.655 1.00 91.12 260 LEU A CA 1
ATOM 2017 C C . LEU A 1 260 ? -13.355 18.488 14.015 1.00 91.12 260 LEU A C 1
ATOM 2019 O O . LEU A 1 260 ? -14.119 17.679 14.539 1.00 91.12 260 LEU A O 1
ATOM 2023 N N . LEU A 1 261 ? -13.637 19.094 12.864 1.00 90.31 261 LEU A N 1
ATOM 2024 C CA . LEU A 1 261 ? -14.800 18.803 12.028 1.00 90.31 261 LEU A CA 1
ATOM 2025 C C . LEU A 1 261 ? -14.328 18.141 10.738 1.00 90.31 261 LEU A C 1
ATOM 2027 O O . LEU A 1 261 ? -13.425 18.656 10.085 1.00 90.31 261 LEU A O 1
ATOM 2031 N N . THR A 1 262 ? -14.951 17.027 10.370 1.00 90.69 262 THR A N 1
ATOM 2032 C CA . THR A 1 262 ? -14.626 16.215 9.184 1.00 90.69 262 THR A CA 1
ATOM 2033 C C . THR A 1 262 ? -15.888 15.996 8.364 1.00 90.69 262 THR A C 1
ATOM 2035 O O . THR A 1 262 ? -16.974 15.895 8.941 1.00 90.69 262 THR A O 1
ATOM 2038 N N . THR A 1 263 ? -15.759 15.908 7.040 1.00 80.00 263 THR A N 1
ATOM 2039 C CA . THR A 1 263 ? -16.857 15.393 6.210 1.00 80.00 263 THR A CA 1
ATOM 2040 C C . THR A 1 263 ? -17.144 13.940 6.586 1.00 80.00 263 THR A C 1
ATOM 2042 O O . THR A 1 263 ? -16.235 13.189 6.946 1.00 80.00 263 THR A O 1
ATOM 2045 N N . SER A 1 264 ? -18.432 13.595 6.628 1.00 73.50 264 SER A N 1
ATOM 2046 C CA . SER A 1 264 ? -18.973 12.463 7.384 1.00 73.50 264 SER A CA 1
ATOM 2047 C C . SER A 1 264 ? -18.622 12.537 8.880 1.00 73.50 264 SER A C 1
ATOM 2049 O O . SER A 1 264 ? -17.626 12.005 9.384 1.00 73.50 264 SER A O 1
ATOM 2051 N N . MET A 1 265 ? -19.496 13.192 9.653 1.00 76.31 265 MET A N 1
ATOM 2052 C CA . MET A 1 265 ? -19.326 13.312 11.108 1.00 76.31 265 MET A CA 1
ATOM 2053 C C . MET A 1 265 ? -19.430 11.963 11.836 1.00 76.31 265 MET A C 1
ATOM 2055 O O . MET A 1 265 ? -18.783 11.785 12.867 1.00 76.31 265 MET A O 1
ATOM 2059 N N . GLY A 1 266 ? -20.138 10.993 11.261 1.00 80.06 266 GLY A N 1
ATOM 2060 C CA . GLY A 1 266 ? -20.204 9.610 11.717 1.00 80.06 266 GLY A CA 1
ATOM 2061 C C . GLY A 1 266 ? -20.831 8.725 10.644 1.00 80.06 266 GLY A C 1
ATOM 2062 O O . GLY A 1 266 ? -21.392 9.230 9.676 1.00 80.06 266 GLY A O 1
ATOM 2063 N N . HIS A 1 267 ? -20.739 7.410 10.819 1.00 85.44 267 HIS A N 1
ATOM 2064 C CA . HIS A 1 267 ? -21.371 6.448 9.923 1.00 85.44 267 HIS A CA 1
ATOM 2065 C C . HIS A 1 267 ? -21.956 5.279 10.715 1.00 85.44 267 HIS A C 1
ATOM 2067 O O . HIS A 1 267 ? -21.481 4.940 11.803 1.00 85.44 267 HIS A O 1
ATOM 2073 N N . HIS A 1 268 ? -23.011 4.655 10.193 1.00 82.75 268 HIS A N 1
ATOM 2074 C CA . HIS A 1 268 ? -23.671 3.552 10.886 1.00 82.75 268 HIS A CA 1
ATOM 2075 C C . HIS A 1 268 ? -22.846 2.255 10.827 1.00 82.75 268 HIS A C 1
ATOM 2077 O O . HIS A 1 268 ? -22.823 1.554 11.833 1.00 82.75 268 HIS A O 1
ATOM 2083 N N . LYS A 1 269 ? -22.096 2.004 9.740 1.00 85.06 269 LYS A N 1
ATOM 2084 C CA . LYS A 1 269 ? -21.257 0.795 9.549 1.00 85.06 269 LYS A CA 1
ATOM 2085 C C . LYS A 1 269 ? -19.815 0.898 10.037 1.00 85.06 269 LYS A C 1
ATOM 2087 O O . LYS A 1 269 ? -19.241 -0.110 10.423 1.00 85.06 269 LYS A O 1
ATOM 2092 N N . TRP A 1 270 ? -19.228 2.094 10.018 1.00 94.69 270 TRP A N 1
ATOM 2093 C CA . TRP A 1 270 ? -17.806 2.276 10.316 1.00 94.69 270 TRP A CA 1
ATOM 2094 C C . TRP A 1 270 ? -17.597 3.213 11.503 1.00 94.69 270 TRP A C 1
ATOM 2096 O O . TRP A 1 270 ? -18.324 4.193 11.686 1.00 94.69 270 TRP A O 1
ATOM 2106 N N . THR A 1 271 ? -16.586 2.904 12.301 1.00 95.81 271 THR A N 1
ATOM 2107 C CA . THR A 1 271 ? -15.998 3.762 13.322 1.00 95.81 271 THR A CA 1
ATOM 2108 C C . THR A 1 271 ? -14.943 4.641 12.670 1.00 95.81 271 THR A C 1
ATOM 2110 O O . THR A 1 271 ? -14.068 4.155 11.956 1.00 95.81 271 THR A O 1
ATOM 2113 N N . LYS A 1 272 ? -15.030 5.947 12.919 1.00 96.19 272 LYS A N 1
ATOM 2114 C CA . LYS A 1 272 ? -14.048 6.920 12.446 1.00 96.19 272 LYS A CA 1
ATOM 2115 C C . LYS A 1 272 ? -12.821 6.923 13.349 1.00 96.19 272 LYS A C 1
ATOM 2117 O O . LYS A 1 272 ? -12.967 7.051 14.561 1.00 96.19 272 LYS A O 1
ATOM 2122 N N . MET A 1 273 ? -11.641 6.907 12.744 1.00 97.50 273 MET A N 1
ATOM 2123 C CA . MET A 1 273 ? -10.359 7.167 13.389 1.00 97.50 273 MET A CA 1
ATOM 2124 C C . MET A 1 273 ? -9.650 8.293 12.632 1.00 97.50 273 MET A C 1
ATOM 2126 O O . MET A 1 273 ? -9.569 8.283 11.404 1.00 97.50 273 MET A O 1
ATOM 2130 N N . VAL A 1 274 ? -9.175 9.294 13.365 1.00 96.75 274 VAL A N 1
ATOM 2131 C CA . VAL A 1 274 ? -8.483 10.483 12.835 1.00 96.75 274 VAL A CA 1
ATOM 2132 C C . VAL A 1 274 ? -7.133 10.628 13.529 1.00 96.75 274 VAL A C 1
ATOM 2134 O O . VAL A 1 274 ? -7.021 10.160 14.658 1.00 96.75 274 VAL A O 1
ATOM 2137 N N . PRO A 1 275 ? -6.135 11.295 12.933 1.00 96.69 275 PRO A N 1
ATOM 2138 C CA . PRO A 1 275 ? -4.827 11.489 13.552 1.00 96.69 275 PRO A CA 1
ATOM 2139 C C . PRO A 1 275 ? -4.899 12.004 14.994 1.00 96.69 275 PRO A C 1
ATOM 2141 O O . PRO A 1 275 ? -5.796 12.779 15.339 1.00 96.69 275 PRO A O 1
ATOM 2144 N N . SER A 1 276 ? -3.942 11.607 15.837 1.00 91.94 276 SER A N 1
ATOM 2145 C CA . SER A 1 276 ? -3.857 12.069 17.234 1.00 91.94 276 SER A CA 1
ATOM 2146 C C . SER A 1 276 ? -3.380 13.517 17.376 1.00 91.94 276 SER A C 1
ATOM 2148 O O . SER A 1 276 ? -3.575 14.122 18.428 1.00 91.94 276 SER A O 1
ATOM 2150 N N . THR A 1 277 ? -2.784 14.089 16.329 1.00 93.44 277 THR A N 1
ATOM 2151 C CA . THR A 1 277 ? -2.341 15.486 16.279 1.00 93.44 277 THR A CA 1
ATOM 2152 C C . THR A 1 277 ? -2.970 16.198 15.087 1.00 93.44 277 THR A C 1
ATOM 2154 O O . THR A 1 277 ? -3.220 15.587 14.050 1.00 93.44 277 THR A O 1
ATOM 2157 N N . TRP A 1 278 ? -3.251 17.497 15.229 1.00 92.81 278 TRP A N 1
ATOM 2158 C CA . TRP A 1 278 ? -3.946 18.294 14.212 1.00 92.81 278 TRP A CA 1
ATOM 2159 C C . TRP A 1 278 ? -3.215 19.610 13.953 1.00 92.81 278 TRP A C 1
ATOM 2161 O O . TRP A 1 278 ? -2.658 20.212 14.872 1.00 92.81 278 TRP A O 1
ATOM 2171 N N . ARG A 1 279 ? -3.275 20.086 12.708 1.00 91.88 279 ARG A N 1
ATOM 2172 C CA . ARG A 1 279 ? -2.831 21.430 12.319 1.00 91.88 279 ARG A CA 1
ATOM 2173 C C . ARG A 1 279 ? -3.931 22.459 12.585 1.00 91.88 279 ARG A C 1
ATOM 2175 O O . ARG A 1 279 ? -5.119 22.134 12.652 1.00 91.88 279 ARG A O 1
ATOM 2182 N N . GLU A 1 280 ? -3.531 23.721 12.695 1.00 87.19 280 GLU A N 1
ATOM 2183 C CA . GLU A 1 280 ? -4.478 24.834 12.716 1.00 87.19 280 GLU A CA 1
ATOM 2184 C C . GLU A 1 280 ? -5.110 25.079 11.339 1.00 87.19 280 GLU A C 1
ATOM 2186 O O . GLU A 1 280 ? -4.520 24.819 10.288 1.00 87.19 280 GLU A O 1
ATOM 2191 N N . GLY A 1 281 ? -6.327 25.624 11.348 1.00 83.94 281 GLY A N 1
ATOM 2192 C CA . GLY A 1 281 ? -6.997 26.110 10.145 1.00 83.94 281 GLY A CA 1
ATOM 2193 C C . GLY A 1 281 ? -7.817 25.072 9.370 1.00 83.94 281 GLY A C 1
ATOM 2194 O O . GLY A 1 281 ? -8.478 24.193 9.933 1.00 83.94 281 GLY A O 1
ATOM 2195 N N . ARG A 1 282 ? -7.870 25.270 8.044 1.00 79.00 282 ARG A N 1
ATOM 2196 C CA . ARG A 1 282 ? -8.833 24.606 7.149 1.00 79.00 282 ARG A CA 1
ATOM 2197 C C . ARG A 1 282 ? -8.477 23.153 6.840 1.00 79.00 282 ARG A C 1
ATOM 2199 O O . ARG A 1 282 ? -9.402 22.403 6.575 1.00 79.00 282 ARG A O 1
ATOM 2206 N N . TRP A 1 283 ? -7.196 22.782 6.889 1.00 88.38 283 TRP A N 1
ATOM 2207 C CA . TRP A 1 283 ? -6.673 21.454 6.539 1.00 88.38 283 TRP A CA 1
ATOM 2208 C C . TRP A 1 283 ? -5.963 20.837 7.740 1.00 88.38 283 TRP A C 1
ATOM 2210 O O . TRP A 1 283 ? -4.744 20.681 7.763 1.00 88.38 283 TRP A O 1
ATOM 2220 N N . ALA A 1 284 ? -6.753 20.544 8.768 1.00 93.88 284 ALA A N 1
ATOM 2221 C CA . ALA A 1 284 ? -6.249 20.129 10.070 1.00 93.88 284 ALA A CA 1
ATOM 2222 C C . ALA A 1 284 ? -5.587 18.740 10.041 1.00 93.88 284 ALA A C 1
ATOM 2224 O O . ALA A 1 284 ? -4.695 18.477 10.844 1.00 93.88 284 ALA A O 1
ATOM 2225 N N . ILE A 1 285 ? -6.011 17.873 9.117 1.00 96.56 285 ILE A N 1
ATOM 2226 C CA . ILE A 1 285 ? -5.485 16.517 8.916 1.00 96.56 285 ILE A CA 1
ATOM 2227 C C . ILE A 1 285 ? -5.375 16.195 7.419 1.00 96.56 285 ILE A C 1
ATOM 2229 O O . ILE A 1 285 ? -6.055 16.809 6.580 1.00 96.56 285 ILE A O 1
ATOM 2233 N N . ARG A 1 286 ? -4.528 15.221 7.072 1.00 97.25 286 ARG A N 1
ATOM 2234 C CA . ARG A 1 286 ? -4.366 14.721 5.697 1.00 97.25 286 ARG A CA 1
ATOM 2235 C C . ARG A 1 286 ? -4.546 13.207 5.547 1.00 97.25 286 ARG A C 1
ATOM 2237 O O . ARG A 1 286 ? -4.539 12.733 4.421 1.00 97.25 286 ARG A O 1
ATOM 2244 N N . SER A 1 287 ? -4.826 12.475 6.621 1.00 97.62 287 SER A N 1
ATOM 2245 C CA . SER A 1 287 ? -5.259 11.074 6.552 1.00 97.62 287 SER A CA 1
ATOM 2246 C C . SER A 1 287 ? -6.376 10.780 7.549 1.00 97.62 287 SER A C 1
ATOM 2248 O O . SER A 1 287 ? -6.584 11.540 8.494 1.00 97.62 287 SER A O 1
ATOM 2250 N N . MET A 1 288 ? -7.115 9.695 7.322 1.00 97.69 288 MET A N 1
ATOM 2251 C CA . MET A 1 288 ? -8.065 9.118 8.274 1.00 97.69 288 MET A CA 1
ATOM 2252 C C . MET A 1 288 ? -8.360 7.651 7.929 1.00 97.69 288 MET A C 1
ATOM 2254 O O . MET A 1 288 ? -8.145 7.209 6.800 1.00 97.69 288 MET A O 1
ATOM 2258 N N . LEU A 1 289 ? -8.911 6.911 8.890 1.00 98.56 289 LEU A N 1
ATOM 2259 C CA . LEU A 1 289 ? -9.398 5.545 8.703 1.00 98.56 289 LEU A CA 1
ATOM 2260 C C . LEU A 1 289 ? -10.877 5.453 9.096 1.00 98.56 289 LEU A C 1
ATOM 2262 O O . LEU A 1 289 ? -11.311 6.021 10.100 1.00 98.56 289 LEU A O 1
ATOM 2266 N N . TRP A 1 290 ? -11.644 4.683 8.334 1.00 98.00 290 TRP A N 1
ATOM 2267 C CA . TRP A 1 290 ? -12.954 4.179 8.735 1.00 98.00 290 TRP A CA 1
ATOM 2268 C C . TRP A 1 290 ? -12.866 2.668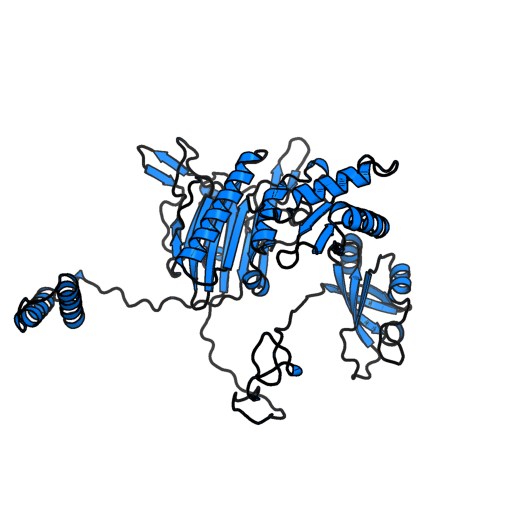 8.872 1.00 98.00 290 TRP A C 1
ATOM 2270 O O . TRP A 1 290 ? -12.596 1.984 7.889 1.00 98.00 290 TRP A O 1
ATOM 2280 N N . ILE A 1 291 ? -13.094 2.144 10.075 1.00 97.12 291 ILE A N 1
ATOM 2281 C CA . ILE A 1 291 ? -13.001 0.705 10.351 1.00 97.12 291 ILE A CA 1
ATOM 2282 C C . ILE A 1 291 ? -14.381 0.154 10.656 1.00 97.12 291 ILE A C 1
ATOM 2284 O O . ILE A 1 291 ? -15.148 0.772 11.390 1.00 97.12 291 ILE A O 1
ATOM 2288 N N . ASN A 1 292 ? -14.729 -0.980 10.060 1.00 94.44 292 ASN A N 1
ATOM 2289 C CA . ASN A 1 292 ? -16.042 -1.583 10.212 1.00 94.44 292 ASN A CA 1
ATOM 2290 C C . ASN A 1 292 ? -16.292 -1.892 11.695 1.00 94.44 292 ASN A C 1
ATOM 2292 O O . ASN A 1 292 ? -15.430 -2.452 12.366 1.00 94.44 292 ASN A O 1
ATOM 2296 N N . LYS A 1 293 ? -17.460 -1.497 12.211 1.00 91.06 293 LYS A N 1
ATOM 2297 C CA . LYS A 1 293 ? -17.814 -1.630 13.635 1.00 91.06 293 LYS A CA 1
ATOM 2298 C C . LYS A 1 293 ? -17.870 -3.071 14.117 1.00 91.06 293 LYS A C 1
ATOM 2300 O O . LYS A 1 293 ? -17.759 -3.308 15.315 1.00 91.06 293 LYS A O 1
ATOM 2305 N N . ASP A 1 294 ? -18.052 -4.000 13.192 1.00 87.69 294 ASP A N 1
ATOM 2306 C CA . ASP A 1 294 ? -18.088 -5.421 13.481 1.00 87.69 294 ASP A CA 1
ATOM 2307 C C . ASP A 1 294 ? -16.684 -6.023 13.630 1.00 87.69 294 ASP A C 1
ATOM 2309 O O . ASP A 1 294 ? -16.550 -7.208 13.919 1.00 87.69 294 ASP A O 1
ATOM 2313 N N . VAL A 1 295 ? -15.626 -5.240 13.421 1.00 89.94 295 VAL A N 1
ATOM 2314 C CA . VAL A 1 295 ? -14.244 -5.686 13.572 1.00 89.94 295 VAL A CA 1
ATOM 2315 C C . VAL A 1 295 ? -13.627 -5.013 14.791 1.00 89.94 295 VAL A C 1
ATOM 2317 O O . VAL A 1 295 ? -13.717 -3.797 14.962 1.00 89.94 295 VAL A O 1
ATOM 2320 N N . GLU A 1 296 ? -12.988 -5.809 15.649 1.00 92.56 296 GLU A N 1
ATOM 2321 C CA . GLU A 1 296 ? -12.235 -5.281 16.783 1.00 92.56 296 GLU A CA 1
ATOM 2322 C C . GLU A 1 296 ? -11.007 -4.534 16.258 1.00 92.56 296 GLU A C 1
ATOM 2324 O O . GLU A 1 296 ? -10.148 -5.107 15.582 1.00 92.56 296 GLU A O 1
ATOM 2329 N N . ALA A 1 297 ? -10.937 -3.241 16.559 1.00 95.44 297 ALA A N 1
ATOM 2330 C CA . ALA A 1 297 ? -9.815 -2.411 16.171 1.00 95.44 297 ALA A CA 1
ATOM 2331 C C . ALA A 1 297 ? -9.487 -1.372 17.239 1.00 95.44 297 ALA A C 1
ATOM 2333 O O . ALA A 1 297 ? -10.377 -0.726 17.797 1.00 95.44 297 ALA A O 1
ATOM 2334 N N . GLU A 1 298 ? -8.194 -1.179 17.468 1.00 96.56 298 GLU A N 1
ATOM 2335 C CA . GLU A 1 298 ? -7.653 -0.187 18.388 1.00 96.56 298 GLU A CA 1
ATOM 2336 C C . GLU A 1 298 ? -6.831 0.834 17.608 1.00 96.56 298 GLU A C 1
ATOM 2338 O O . GLU A 1 298 ? -5.979 0.478 16.793 1.00 96.56 298 GLU A O 1
ATOM 2343 N N . GLN A 1 299 ? -7.087 2.119 17.840 1.00 97.44 299 GLN A N 1
ATOM 2344 C CA . GLN A 1 299 ? -6.326 3.171 17.186 1.00 97.44 299 GLN A CA 1
ATOM 2345 C C . GLN A 1 299 ? -4.898 3.236 17.742 1.00 97.44 299 GLN A C 1
ATOM 2347 O O . GLN A 1 299 ? -4.701 3.265 18.953 1.00 97.44 299 GLN A O 1
ATOM 2352 N N . VAL A 1 300 ? -3.907 3.358 16.856 1.00 97.75 300 VAL A N 1
ATOM 2353 C CA . VAL A 1 300 ? -2.507 3.576 17.234 1.00 97.75 300 VAL A CA 1
ATOM 2354 C C . VAL A 1 300 ? -2.205 5.077 17.182 1.00 97.75 300 VAL A C 1
ATOM 2356 O O . VAL A 1 300 ? -2.293 5.670 16.102 1.00 97.75 300 VAL A O 1
ATOM 2359 N N . PRO A 1 301 ? -1.842 5.718 18.310 1.00 96.88 301 PRO A N 1
ATOM 2360 C CA . PRO A 1 301 ? -1.446 7.121 18.312 1.00 96.88 301 PRO A CA 1
ATOM 2361 C C . PRO A 1 301 ? -0.146 7.326 17.528 1.00 96.88 301 PRO A C 1
ATOM 2363 O O . PRO A 1 301 ? 0.859 6.665 17.796 1.00 96.88 301 PRO A O 1
ATOM 2366 N N . ILE A 1 302 ? -0.168 8.266 16.586 1.00 97.31 302 ILE A N 1
ATOM 2367 C CA . ILE A 1 302 ? 0.993 8.710 15.812 1.00 97.31 302 ILE A CA 1
ATOM 2368 C C . ILE A 1 302 ? 1.037 10.238 15.861 1.00 97.31 302 ILE A C 1
ATOM 2370 O O . ILE A 1 302 ? 0.036 10.911 15.607 1.00 97.31 302 ILE A O 1
ATOM 2374 N N . GLU A 1 303 ? 2.197 10.807 16.181 1.00 95.44 303 GLU A N 1
ATOM 2375 C CA . GLU A 1 303 ? 2.392 12.258 16.303 1.00 95.44 303 GLU A CA 1
ATOM 2376 C C . GLU A 1 303 ? 2.511 12.962 14.939 1.00 95.44 303 GLU A C 1
ATOM 2378 O O . GLU A 1 303 ? 3.367 13.810 14.721 1.00 95.44 303 GLU A O 1
ATOM 2383 N N . SER A 1 304 ? 1.614 12.645 14.004 1.00 96.94 304 SER A N 1
ATOM 2384 C CA . SER A 1 304 ? 1.551 13.276 12.688 1.00 96.94 304 SER A CA 1
ATOM 2385 C C . SER A 1 304 ? 0.101 13.497 12.249 1.00 96.94 304 SER A C 1
ATOM 2387 O O . SER A 1 304 ? -0.675 12.544 12.265 1.00 96.94 304 SER A O 1
ATOM 2389 N N . PRO A 1 305 ? -0.268 14.706 11.778 1.00 96.88 305 PRO A N 1
ATOM 2390 C CA . PRO A 1 305 ? -1.592 14.984 11.212 1.00 96.88 305 PRO A CA 1
ATOM 2391 C C . PRO A 1 305 ? -1.803 14.333 9.836 1.00 96.88 305 PRO A C 1
ATOM 2393 O O . PRO A 1 305 ? -2.904 14.387 9.281 1.00 96.88 305 PRO A O 1
ATOM 2396 N N . ASP A 1 306 ? -0.747 13.749 9.274 1.00 97.81 306 ASP A N 1
ATOM 2397 C CA . ASP A 1 306 ? -0.721 13.177 7.935 1.00 97.81 306 ASP A CA 1
ATOM 2398 C C . ASP A 1 306 ? -0.770 11.635 7.977 1.00 97.81 306 ASP A C 1
ATOM 2400 O O . ASP A 1 306 ? -0.958 10.989 6.949 1.00 97.81 306 ASP A O 1
ATOM 2404 N N . LEU A 1 307 ? -0.734 11.025 9.173 1.00 98.50 307 LEU A N 1
ATOM 2405 C CA . LEU A 1 307 ? -0.777 9.572 9.390 1.00 98.50 307 LEU A CA 1
ATOM 2406 C C . LEU A 1 307 ? -1.914 9.163 10.336 1.00 98.50 307 LEU A C 1
ATOM 2408 O O . LEU A 1 307 ? -2.097 9.745 11.402 1.00 98.50 307 LEU A O 1
ATOM 2412 N N . THR A 1 308 ? -2.645 8.110 9.974 1.00 98.69 308 THR A N 1
ATOM 2413 C CA . THR A 1 308 ? -3.651 7.483 10.842 1.00 98.69 308 THR A CA 1
ATOM 2414 C C . THR A 1 308 ? -3.439 5.985 10.825 1.00 98.69 308 THR A C 1
ATOM 2416 O O . THR A 1 308 ? -3.423 5.396 9.748 1.00 98.69 308 THR A O 1
ATOM 2419 N N . ALA A 1 309 ? -3.308 5.360 11.992 1.00 98.56 309 ALA A N 1
ATOM 2420 C CA . ALA A 1 309 ? -3.086 3.924 12.089 1.00 98.56 309 ALA A CA 1
ATOM 2421 C C . ALA A 1 309 ? -3.992 3.260 13.125 1.00 98.56 309 ALA A C 1
ATOM 2423 O O . ALA A 1 309 ? -4.471 3.896 14.064 1.00 98.56 309 ALA A O 1
ATOM 2424 N N . ALA A 1 310 ? -4.204 1.963 12.945 1.00 98.44 310 ALA A N 1
ATOM 2425 C CA . ALA A 1 310 ? -4.958 1.113 13.847 1.00 98.44 310 ALA A CA 1
ATOM 2426 C C . ALA A 1 310 ? -4.420 -0.318 13.812 1.00 98.44 310 ALA A C 1
ATOM 2428 O O . ALA A 1 310 ? -3.892 -0.764 12.796 1.00 98.44 310 ALA A O 1
ATOM 2429 N N . VAL A 1 311 ? -4.595 -1.052 14.903 1.00 98.12 311 VAL A N 1
ATOM 2430 C CA . VAL A 1 311 ? -4.430 -2.505 14.928 1.00 98.12 311 VAL A CA 1
ATOM 2431 C C . VAL A 1 311 ? -5.803 -3.133 14.789 1.00 98.12 311 VAL A C 1
ATOM 2433 O O . VAL A 1 311 ? -6.694 -2.859 15.587 1.00 98.12 311 VAL A O 1
ATOM 2436 N N . ILE A 1 312 ? -5.961 -3.979 13.780 1.00 95.44 312 ILE A N 1
ATOM 2437 C CA . ILE A 1 312 ? -7.163 -4.766 13.535 1.00 95.44 312 ILE A CA 1
ATOM 2438 C C . ILE A 1 312 ? -6.927 -6.177 14.063 1.00 95.44 312 ILE A C 1
ATOM 2440 O O . ILE A 1 312 ? -5.944 -6.823 13.689 1.00 95.44 312 ILE A O 1
ATOM 2444 N N . ARG A 1 313 ? -7.835 -6.662 14.913 1.00 92.38 313 ARG A N 1
ATOM 2445 C CA . ARG A 1 313 ? -7.811 -8.027 15.437 1.00 92.38 313 ARG A CA 1
ATOM 2446 C C . ARG A 1 313 ? -8.813 -8.889 14.676 1.00 92.38 313 ARG A C 1
ATOM 2448 O O . ARG A 1 313 ? -10.024 -8.706 14.765 1.00 92.38 313 ARG A O 1
ATOM 2455 N N . LEU A 1 314 ? -8.282 -9.854 13.936 1.00 87.50 314 LEU A N 1
ATOM 2456 C CA . LEU A 1 314 ? -9.028 -10.963 13.345 1.00 87.50 314 LEU A CA 1
ATOM 2457 C C . LEU A 1 314 ? -8.761 -12.236 14.176 1.00 87.50 314 LEU A C 1
ATOM 2459 O O . LEU A 1 314 ? -7.798 -12.253 14.944 1.00 87.50 314 LEU A O 1
ATOM 2463 N N . PRO A 1 315 ? -9.560 -13.316 14.039 1.00 77.88 315 PRO A N 1
ATOM 2464 C CA . PRO A 1 315 ? -9.445 -14.503 14.899 1.00 77.88 315 PRO A CA 1
ATOM 2465 C C . PRO A 1 315 ? -8.031 -15.094 15.021 1.00 77.88 315 PRO A C 1
ATOM 2467 O O . PRO A 1 315 ? -7.657 -15.563 16.091 1.00 77.88 315 PRO A O 1
ATOM 2470 N N . GLU A 1 316 ? -7.240 -15.038 13.947 1.00 77.81 316 GLU A N 1
ATOM 2471 C CA . GLU A 1 316 ? -5.884 -15.606 13.889 1.00 77.81 316 GLU A CA 1
ATOM 2472 C C . GLU A 1 316 ? -4.809 -14.570 13.525 1.00 77.81 316 GLU A C 1
ATOM 2474 O O . GLU A 1 316 ? -3.646 -14.927 13.345 1.00 77.81 316 GLU A O 1
ATOM 2479 N N . ARG A 1 317 ? -5.176 -13.289 13.367 1.00 86.12 317 ARG A N 1
ATOM 2480 C CA . ARG A 1 317 ? -4.278 -12.265 12.812 1.00 86.12 317 ARG A CA 1
ATOM 2481 C C . ARG A 1 317 ? -4.394 -10.944 13.556 1.00 86.12 317 ARG A C 1
ATOM 2483 O O . ARG A 1 317 ? -5.493 -10.471 13.840 1.00 86.12 317 ARG A O 1
ATOM 2490 N N . LEU A 1 318 ? -3.246 -10.326 13.808 1.00 93.88 318 LEU A N 1
ATOM 2491 C CA . LEU A 1 318 ? -3.139 -8.936 14.238 1.00 93.88 318 LEU A CA 1
ATOM 2492 C C . LEU A 1 318 ? -2.523 -8.140 13.097 1.00 93.88 318 LEU A C 1
ATOM 2494 O O . LEU A 1 318 ? -1.397 -8.421 12.689 1.00 93.88 318 LEU A O 1
ATOM 2498 N N . ILE A 1 319 ? -3.267 -7.162 12.587 1.00 96.94 319 ILE A N 1
ATOM 2499 C CA . ILE A 1 319 ? -2.872 -6.396 11.407 1.00 96.94 319 ILE A CA 1
ATOM 2500 C C . ILE A 1 319 ? -2.733 -4.927 11.791 1.00 96.94 319 ILE A C 1
ATOM 2502 O O . ILE A 1 319 ? -3.725 -4.251 12.060 1.00 96.94 319 ILE A O 1
ATOM 2506 N N . PHE A 1 320 ? -1.505 -4.414 11.778 1.00 98.44 320 PHE A N 1
ATOM 2507 C CA . PHE A 1 320 ? -1.252 -2.980 11.802 1.00 98.44 320 PHE A CA 1
ATOM 2508 C C . PHE A 1 320 ? -1.633 -2.395 10.443 1.00 98.44 320 PHE A C 1
ATOM 2510 O O . PHE A 1 320 ? -1.026 -2.733 9.429 1.00 98.44 320 PHE A O 1
ATOM 2517 N N . THR A 1 321 ? -2.635 -1.522 10.425 1.00 98.44 321 THR A N 1
ATOM 2518 C CA . THR A 1 321 ? -3.118 -0.842 9.223 1.00 98.44 321 THR A CA 1
ATOM 2519 C C . THR A 1 321 ? -2.877 0.655 9.335 1.00 98.44 321 THR A C 1
ATOM 2521 O O . THR A 1 321 ? -3.270 1.254 10.334 1.00 98.44 321 THR A O 1
ATOM 2524 N N . ALA A 1 322 ? -2.281 1.277 8.316 1.00 98.69 322 ALA A N 1
ATOM 2525 C CA . ALA A 1 322 ? -2.049 2.721 8.286 1.00 98.69 322 ALA A CA 1
ATOM 2526 C C . ALA A 1 322 ? -2.523 3.365 6.978 1.00 98.69 322 ALA A C 1
ATOM 2528 O O . ALA A 1 322 ? -2.209 2.872 5.897 1.00 98.69 322 ALA A O 1
ATOM 2529 N N . SER A 1 323 ? -3.226 4.495 7.100 1.00 98.69 323 SER A N 1
ATOM 2530 C CA . SER A 1 323 ? -3.458 5.456 6.020 1.00 98.69 323 SER A CA 1
ATOM 2531 C C . SER A 1 323 ? -2.377 6.531 6.063 1.00 98.69 323 SER A C 1
ATOM 2533 O O . SER A 1 323 ? -2.214 7.208 7.084 1.00 98.69 323 SER A O 1
ATOM 2535 N N . VAL A 1 324 ? -1.691 6.725 4.943 1.00 98.62 324 VAL A N 1
ATOM 2536 C CA . VAL A 1 324 ? -0.538 7.618 4.808 1.00 98.62 324 VAL A CA 1
ATOM 2537 C C . VAL A 1 324 ? -0.835 8.721 3.801 1.00 98.62 324 VAL A C 1
ATOM 2539 O O . VAL A 1 324 ? -1.393 8.465 2.740 1.00 98.62 324 VAL A O 1
ATOM 2542 N N . TYR A 1 325 ? -0.454 9.950 4.127 1.00 98.56 325 TYR A N 1
ATOM 2543 C CA . TYR A 1 325 ? -0.291 11.008 3.141 1.00 98.56 325 TYR A CA 1
ATOM 2544 C C . TYR A 1 325 ? 1.102 11.613 3.295 1.00 98.56 325 TYR A C 1
ATOM 2546 O O . TYR A 1 325 ? 1.494 11.995 4.398 1.00 98.56 325 TYR A O 1
ATOM 2554 N N . VAL A 1 326 ? 1.837 11.733 2.195 1.00 98.00 326 VAL A N 1
ATOM 2555 C CA . VAL A 1 326 ? 3.132 12.418 2.152 1.00 98.00 326 VAL A CA 1
ATOM 2556 C C . VAL A 1 326 ? 3.018 13.622 1.232 1.00 98.00 326 VAL A C 1
ATOM 2558 O O . VAL A 1 326 ? 2.514 13.533 0.118 1.00 98.00 326 VAL A O 1
ATOM 2561 N N . GLU A 1 327 ? 3.511 14.770 1.689 1.00 94.56 327 GLU A N 1
ATOM 2562 C CA . GLU A 1 327 ? 3.503 15.989 0.887 1.00 94.56 327 GLU A CA 1
ATOM 2563 C C . GLU A 1 327 ? 4.447 15.873 -0.320 1.00 94.56 327 GLU A C 1
ATOM 2565 O O . GLU A 1 327 ? 5.628 15.507 -0.201 1.00 94.56 327 GLU A O 1
ATOM 2570 N N . GLY A 1 328 ? 3.917 16.186 -1.504 1.00 90.69 328 GLY A N 1
ATOM 2571 C CA . GLY A 1 328 ? 4.677 16.185 -2.750 1.00 90.69 328 GLY A CA 1
ATOM 2572 C C . GLY A 1 328 ? 5.888 17.115 -2.696 1.00 90.69 328 GLY A C 1
ATOM 2573 O O . GLY A 1 328 ? 5.819 18.225 -2.173 1.00 90.69 328 GLY A O 1
ATOM 2574 N N . GLY A 1 329 ? 7.026 16.635 -3.204 1.00 85.88 329 GLY A N 1
ATOM 2575 C CA . GLY A 1 329 ? 8.281 17.395 -3.270 1.00 85.88 329 GLY A CA 1
ATOM 2576 C C . GLY A 1 329 ? 9.005 17.621 -1.934 1.00 85.88 329 GLY A C 1
ATOM 2577 O O . GLY A 1 329 ? 10.116 18.143 -1.938 1.00 85.88 329 GLY A O 1
ATOM 2578 N N . SER A 1 330 ? 8.431 17.221 -0.793 1.00 92.50 330 SER A N 1
ATOM 2579 C CA . SER A 1 330 ? 9.041 17.421 0.530 1.00 92.50 330 SER A CA 1
ATOM 2580 C C . SER A 1 330 ? 9.761 16.167 1.034 1.00 92.50 330 SER A C 1
ATOM 2582 O O . SER A 1 330 ? 9.136 15.289 1.629 1.00 92.50 330 SER A O 1
ATOM 2584 N N . ALA A 1 331 ? 11.079 16.070 0.824 1.00 92.38 331 ALA A N 1
ATOM 2585 C CA . ALA A 1 331 ? 11.889 14.952 1.333 1.00 92.38 331 ALA A CA 1
ATOM 2586 C C . ALA A 1 331 ? 11.747 14.773 2.859 1.00 92.38 331 ALA A C 1
ATOM 2588 O O . ALA A 1 331 ? 11.547 13.657 3.328 1.00 92.38 331 ALA A O 1
ATOM 2589 N N . LEU A 1 332 ? 11.713 15.882 3.609 1.00 95.44 332 LEU A N 1
ATOM 2590 C CA . LEU A 1 332 ? 11.497 15.872 5.060 1.00 95.44 332 LEU A CA 1
ATOM 2591 C C . LEU A 1 332 ? 10.157 15.235 5.453 1.00 95.44 332 LEU A C 1
ATOM 2593 O O . LEU A 1 332 ? 10.113 14.442 6.386 1.00 95.44 332 LEU A O 1
ATOM 2597 N N . ALA A 1 333 ? 9.073 15.528 4.723 1.00 95.88 333 ALA A N 1
ATOM 2598 C CA . ALA A 1 333 ? 7.768 14.931 5.016 1.00 95.88 333 ALA A CA 1
ATOM 2599 C C . ALA A 1 333 ? 7.773 13.408 4.825 1.00 95.88 333 ALA A C 1
ATOM 2601 O O . ALA A 1 333 ? 7.087 12.698 5.559 1.00 95.88 333 ALA A O 1
ATOM 2602 N N . LEU A 1 334 ? 8.543 12.907 3.853 1.00 97.31 334 LEU A N 1
ATOM 2603 C CA . LEU A 1 334 ? 8.694 11.473 3.636 1.00 97.31 334 LEU A CA 1
ATOM 2604 C C . LEU A 1 334 ? 9.506 10.822 4.762 1.00 97.31 334 LEU A C 1
ATOM 2606 O O . LEU A 1 334 ? 9.065 9.821 5.325 1.00 97.31 334 LEU A O 1
ATOM 2610 N N . ASP A 1 335 ? 10.652 11.406 5.116 1.00 95.81 335 ASP A N 1
ATOM 2611 C CA . ASP A 1 335 ? 11.500 10.896 6.197 1.00 95.81 335 ASP A CA 1
ATOM 2612 C C . ASP A 1 335 ? 10.744 10.848 7.526 1.00 95.81 335 ASP A C 1
ATOM 2614 O O . ASP A 1 335 ? 10.788 9.843 8.239 1.00 95.81 335 ASP A O 1
ATOM 2618 N N . ASP A 1 336 ? 10.013 11.915 7.852 1.00 96.81 336 ASP A N 1
ATOM 2619 C CA . ASP A 1 336 ? 9.200 11.981 9.063 1.00 96.81 336 ASP A CA 1
ATOM 2620 C C . ASP A 1 336 ? 8.069 10.949 9.031 1.00 96.81 336 ASP A C 1
ATOM 2622 O O . ASP A 1 336 ? 7.798 10.307 10.048 1.00 96.81 336 ASP A O 1
ATOM 2626 N N . ALA A 1 337 ? 7.421 10.740 7.881 1.00 98.00 337 ALA A N 1
ATOM 2627 C CA . ALA A 1 337 ? 6.390 9.717 7.748 1.00 98.00 337 ALA A CA 1
ATOM 2628 C C . ALA A 1 337 ? 6.955 8.308 7.996 1.00 98.00 337 ALA A C 1
ATOM 2630 O O . ALA A 1 337 ? 6.405 7.562 8.811 1.00 98.00 337 ALA A O 1
ATOM 2631 N N . CYS A 1 338 ? 8.082 7.960 7.365 1.00 97.75 338 CYS A N 1
ATOM 2632 C CA . CYS A 1 338 ? 8.739 6.667 7.553 1.00 97.75 338 CYS A CA 1
ATOM 2633 C C . CYS A 1 338 ? 9.199 6.462 9.004 1.00 97.75 338 CYS A C 1
ATOM 2635 O O . CYS A 1 338 ? 8.917 5.414 9.586 1.00 97.75 338 CYS A O 1
ATOM 2637 N N . LYS A 1 339 ? 9.824 7.468 9.634 1.00 97.44 339 LYS A N 1
ATOM 2638 C CA . LYS A 1 339 ? 10.240 7.406 11.050 1.00 97.44 339 LYS A CA 1
ATOM 2639 C C . LYS A 1 339 ? 9.056 7.160 11.983 1.00 97.44 339 LYS A C 1
ATOM 2641 O O . LYS A 1 339 ? 9.127 6.304 12.866 1.00 97.44 339 LYS A O 1
ATOM 2646 N N . HIS A 1 340 ? 7.951 7.877 11.785 1.00 98.25 340 HIS A N 1
ATOM 2647 C CA . HIS A 1 340 ? 6.744 7.688 12.587 1.00 98.25 340 HIS A CA 1
ATOM 2648 C C . HIS A 1 340 ? 6.136 6.292 12.411 1.00 98.25 340 HIS A C 1
ATOM 2650 O O . HIS A 1 340 ? 5.736 5.681 13.402 1.00 98.25 340 HIS A O 1
ATOM 2656 N N . LEU A 1 341 ? 6.101 5.766 11.182 1.00 98.25 341 LEU A N 1
ATOM 2657 C CA . LEU A 1 341 ? 5.629 4.407 10.906 1.00 98.25 341 LEU A CA 1
ATOM 2658 C C . LEU A 1 341 ? 6.518 3.356 11.584 1.00 98.25 341 LEU A C 1
ATOM 2660 O O . LEU A 1 341 ? 5.990 2.482 12.269 1.00 98.25 341 LEU A O 1
ATOM 2664 N N . ILE A 1 342 ? 7.845 3.477 11.474 1.00 97.00 342 ILE A N 1
ATOM 2665 C CA . ILE A 1 342 ? 8.815 2.585 12.135 1.00 97.00 342 ILE A CA 1
ATOM 2666 C C . ILE A 1 342 ? 8.589 2.566 13.650 1.00 97.00 342 ILE A C 1
ATOM 2668 O O . ILE A 1 342 ? 8.471 1.499 14.260 1.00 97.00 342 ILE A O 1
ATOM 2672 N N . ASN A 1 343 ? 8.466 3.744 14.266 1.00 97.25 343 ASN A N 1
ATOM 2673 C CA . ASN A 1 343 ? 8.231 3.868 15.704 1.00 97.25 343 ASN A CA 1
ATOM 2674 C C . ASN A 1 343 ? 6.894 3.240 16.119 1.00 97.25 343 ASN A C 1
ATOM 2676 O O . ASN A 1 343 ? 6.845 2.496 17.101 1.00 97.25 343 ASN A O 1
ATOM 2680 N N . ALA A 1 344 ? 5.823 3.494 15.362 1.00 97.69 344 ALA A N 1
ATOM 2681 C CA . ALA A 1 344 ? 4.495 2.952 15.634 1.00 97.69 344 ALA A CA 1
ATOM 2682 C C . ALA A 1 344 ? 4.464 1.422 15.512 1.00 97.69 344 ALA A C 1
ATOM 2684 O O . ALA A 1 344 ? 4.004 0.743 16.429 1.00 97.69 344 ALA A O 1
ATOM 2685 N N . ILE A 1 345 ? 5.013 0.868 14.428 1.00 96.62 345 ILE A N 1
ATOM 2686 C CA . ILE A 1 345 ? 5.084 -0.580 14.188 1.00 96.62 345 ILE A CA 1
ATOM 2687 C C . ILE A 1 345 ? 5.917 -1.262 15.278 1.00 96.62 345 ILE A C 1
ATOM 2689 O O . ILE A 1 345 ? 5.503 -2.278 15.840 1.00 96.62 345 ILE A O 1
ATOM 2693 N N . THR A 1 346 ? 7.078 -0.693 15.609 1.00 94.94 346 THR A N 1
ATOM 2694 C CA . THR A 1 346 ? 7.979 -1.235 16.635 1.00 94.94 346 THR A CA 1
ATOM 2695 C C . THR A 1 346 ? 7.323 -1.235 18.010 1.00 94.94 346 THR A C 1
ATOM 2697 O O . THR A 1 346 ? 7.405 -2.229 18.734 1.00 94.94 346 THR A O 1
ATOM 2700 N N . LYS A 1 347 ? 6.632 -0.145 18.362 1.00 95.31 347 LYS A N 1
ATOM 2701 C CA . LYS A 1 347 ? 5.873 -0.048 19.609 1.00 95.31 347 LYS A CA 1
ATOM 2702 C C . LYS A 1 347 ? 4.747 -1.081 19.656 1.00 95.31 347 LYS A C 1
ATOM 2704 O O . LYS A 1 347 ? 4.680 -1.848 20.605 1.00 95.31 347 LYS A O 1
ATOM 2709 N N . VAL A 1 348 ? 3.927 -1.171 18.610 1.00 96.06 348 VAL A N 1
ATOM 2710 C CA . VAL A 1 348 ? 2.805 -2.121 18.546 1.00 96.06 348 VAL A CA 1
ATOM 2711 C C . VAL A 1 348 ? 3.282 -3.568 18.680 1.00 96.06 348 VAL A C 1
ATOM 2713 O O . VAL A 1 348 ? 2.699 -4.330 19.450 1.00 96.06 348 VAL A O 1
ATOM 2716 N N . ARG A 1 349 ? 4.360 -3.952 17.984 1.00 94.00 349 ARG A N 1
ATOM 2717 C CA . ARG A 1 349 ? 4.956 -5.295 18.100 1.00 94.00 349 ARG A CA 1
ATOM 2718 C C . ARG A 1 349 ? 5.445 -5.589 19.518 1.00 94.00 349 ARG A C 1
ATOM 2720 O O . ARG A 1 349 ? 5.250 -6.696 20.012 1.00 94.00 349 ARG A O 1
ATOM 2727 N N . ARG A 1 350 ? 6.060 -4.601 20.177 1.00 93.31 350 ARG A N 1
ATOM 2728 C CA . ARG A 1 350 ? 6.515 -4.714 21.569 1.00 93.31 350 ARG A CA 1
ATOM 2729 C C . ARG A 1 350 ? 5.341 -4.884 22.533 1.00 93.31 350 ARG A C 1
ATOM 2731 O O . ARG A 1 350 ? 5.393 -5.768 23.378 1.00 93.31 350 ARG A O 1
ATOM 2738 N N . ASP A 1 351 ? 4.305 -4.064 22.384 1.00 92.19 351 ASP A N 1
ATOM 2739 C CA . ASP A 1 351 ? 3.172 -4.001 23.311 1.00 92.19 351 ASP A CA 1
ATOM 2740 C C . ASP A 1 351 ? 2.261 -5.234 23.187 1.00 92.19 351 ASP A C 1
ATOM 2742 O O . ASP A 1 351 ? 1.752 -5.738 24.186 1.00 92.19 351 ASP A O 1
ATOM 2746 N N . THR A 1 352 ? 2.079 -5.762 21.972 1.00 88.62 352 THR A N 1
ATOM 2747 C CA . THR A 1 352 ? 1.256 -6.966 21.746 1.00 88.62 352 THR A CA 1
ATOM 2748 C C . THR A 1 352 ? 1.983 -8.273 22.053 1.00 88.62 352 THR A C 1
ATOM 2750 O O . THR A 1 352 ? 1.320 -9.272 22.325 1.00 88.62 352 THR A O 1
ATOM 2753 N N . GLY A 1 353 ? 3.321 -8.303 21.983 1.00 83.81 353 GLY A N 1
ATOM 2754 C CA . GLY A 1 353 ? 4.114 -9.521 22.195 1.00 83.81 353 GLY A CA 1
ATOM 2755 C C . GLY A 1 353 ? 3.821 -10.645 21.190 1.00 83.81 353 GLY A C 1
ATOM 2756 O O . GLY A 1 353 ? 4.152 -11.802 21.443 1.00 83.81 353 GLY A O 1
ATOM 2757 N N . ALA A 1 354 ? 3.185 -10.320 20.063 1.00 83.69 354 ALA A N 1
ATOM 2758 C CA . ALA A 1 354 ? 2.727 -11.259 19.049 1.00 83.69 354 ALA A CA 1
ATOM 2759 C C . ALA A 1 354 ? 3.229 -10.854 17.657 1.00 83.69 354 ALA A C 1
ATOM 2761 O O . ALA A 1 354 ? 3.723 -9.745 17.441 1.00 83.69 354 ALA A O 1
ATOM 2762 N N . VAL A 1 355 ? 3.096 -11.763 16.690 1.00 86.06 355 VAL A N 1
ATOM 2763 C CA . VAL A 1 355 ? 3.376 -11.440 15.288 1.00 86.06 355 VAL A CA 1
ATOM 2764 C C . VAL A 1 355 ? 2.304 -10.474 14.793 1.00 86.06 355 VAL A C 1
ATOM 2766 O O . VAL A 1 355 ? 1.120 -10.804 14.782 1.00 86.06 355 VAL A O 1
ATOM 2769 N N . VAL A 1 356 ? 2.741 -9.284 14.384 1.00 94.12 356 VAL A N 1
ATOM 2770 C CA . VAL A 1 356 ? 1.883 -8.253 13.795 1.00 94.12 356 VAL A CA 1
ATOM 2771 C C . VAL A 1 356 ? 2.213 -8.135 12.315 1.00 94.12 356 VAL A C 1
ATOM 2773 O O . VAL A 1 356 ? 3.336 -7.766 11.941 1.00 94.12 356 VAL A O 1
ATOM 2776 N N . GLU A 1 357 ? 1.226 -8.469 11.491 1.00 95.38 357 GLU A N 1
ATOM 2777 C CA . GLU A 1 357 ? 1.237 -8.240 10.051 1.00 95.38 357 GLU A CA 1
ATOM 2778 C C . GLU A 1 357 ? 1.053 -6.745 9.766 1.00 95.38 357 GLU A C 1
ATOM 2780 O O . GLU A 1 357 ? 0.453 -6.019 10.559 1.00 95.38 357 GLU A O 1
ATOM 2785 N N . ILE A 1 358 ? 1.592 -6.262 8.649 1.00 98.12 358 ILE A N 1
ATOM 2786 C CA . ILE A 1 358 ? 1.643 -4.831 8.335 1.00 98.12 358 ILE A CA 1
ATOM 2787 C C . ILE A 1 358 ? 0.953 -4.582 7.001 1.00 98.12 358 ILE A C 1
ATOM 2789 O O . ILE A 1 358 ? 1.276 -5.235 6.011 1.00 98.12 358 ILE A O 1
ATOM 2793 N N . LEU A 1 359 ? 0.049 -3.605 6.985 1.00 98.50 359 LEU A N 1
ATOM 2794 C CA . LEU A 1 359 ? -0.630 -3.088 5.808 1.00 98.50 359 LEU A CA 1
ATOM 2795 C C . LEU A 1 359 ? -0.576 -1.552 5.819 1.00 98.50 359 LEU A C 1
ATOM 2797 O O . LEU A 1 359 ? -1.221 -0.892 6.629 1.00 98.50 359 LEU A O 1
ATOM 2801 N N . ILE A 1 360 ? 0.194 -0.963 4.913 1.00 98.75 360 ILE A N 1
ATOM 2802 C CA . ILE A 1 360 ? 0.352 0.489 4.792 1.00 98.75 360 ILE A CA 1
ATOM 2803 C C . ILE A 1 360 ? -0.185 0.901 3.433 1.00 98.75 360 ILE A C 1
ATOM 2805 O O . ILE A 1 360 ? 0.190 0.321 2.418 1.00 98.75 360 ILE A O 1
ATOM 2809 N N . MET A 1 361 ? -1.060 1.895 3.402 1.00 98.31 361 MET A N 1
ATOM 2810 C CA . MET A 1 361 ? -1.653 2.371 2.161 1.00 98.31 361 MET A CA 1
ATOM 2811 C C . MET A 1 361 ? -1.803 3.885 2.182 1.00 98.31 361 MET A C 1
ATOM 2813 O O . MET A 1 361 ? -2.014 4.486 3.237 1.00 98.31 361 MET A O 1
ATOM 2817 N N . GLY A 1 362 ? -1.692 4.502 1.021 1.00 98.19 362 GLY A N 1
ATOM 2818 C CA . GLY A 1 362 ? -2.070 5.890 0.833 1.00 98.19 362 GLY A CA 1
ATOM 2819 C C . GLY A 1 362 ? -1.287 6.560 -0.276 1.00 98.19 362 GLY A C 1
ATOM 2820 O O . GLY A 1 362 ? -0.599 5.903 -1.056 1.00 98.19 362 GLY A O 1
ATOM 2821 N N . ASP A 1 363 ? -1.382 7.881 -0.299 1.00 98.50 363 ASP A N 1
ATOM 2822 C CA . ASP A 1 363 ? -0.737 8.738 -1.281 1.00 98.50 363 ASP A CA 1
ATOM 2823 C C . ASP A 1 363 ? 0.648 9.140 -0.769 1.00 98.50 363 ASP A C 1
ATOM 2825 O O . ASP A 1 363 ? 0.798 9.959 0.146 1.00 98.50 363 ASP A O 1
ATOM 2829 N N . PHE A 1 364 ? 1.678 8.534 -1.351 1.00 97.94 364 PHE A N 1
ATOM 2830 C CA . PHE A 1 364 ? 3.061 8.823 -0.999 1.00 97.94 364 PHE A CA 1
ATOM 2831 C C . PHE A 1 364 ? 3.635 9.993 -1.802 1.00 97.94 364 PHE A C 1
ATOM 2833 O O . PHE A 1 364 ? 4.715 10.475 -1.459 1.00 97.94 364 PHE A O 1
ATOM 2840 N N . ASN A 1 365 ? 2.971 10.455 -2.868 1.00 96.88 365 ASN A N 1
ATOM 2841 C CA . ASN A 1 365 ? 3.500 11.476 -3.777 1.00 96.88 365 ASN A CA 1
ATOM 2842 C C . ASN A 1 365 ? 4.968 11.224 -4.194 1.00 96.88 365 ASN A C 1
ATOM 2844 O O . ASN A 1 365 ? 5.770 12.161 -4.295 1.00 96.88 365 ASN A O 1
ATOM 2848 N N . ARG A 1 366 ? 5.355 9.954 -4.373 1.00 95.38 366 ARG A N 1
ATOM 2849 C CA . ARG A 1 366 ? 6.703 9.538 -4.781 1.00 95.38 366 ARG A CA 1
ATOM 2850 C C . ARG A 1 366 ? 6.650 8.543 -5.918 1.00 95.38 366 ARG A C 1
ATOM 2852 O O . ARG A 1 366 ? 5.774 7.685 -5.989 1.00 95.38 366 ARG A O 1
ATOM 2859 N N . HIS A 1 367 ? 7.644 8.651 -6.780 1.00 93.50 367 HIS A N 1
ATOM 2860 C CA . HIS A 1 367 ? 7.789 7.853 -7.975 1.00 93.50 367 HIS A CA 1
ATOM 2861 C C . HIS A 1 367 ? 9.035 6.995 -7.830 1.00 93.50 367 HIS A C 1
ATOM 2863 O O . HIS A 1 367 ? 10.120 7.490 -7.541 1.00 93.50 367 HIS A O 1
ATOM 2869 N N . ASP A 1 368 ? 8.883 5.709 -8.097 1.00 91.00 368 ASP A N 1
ATOM 2870 C CA . ASP A 1 368 ? 10.003 4.809 -8.313 1.00 91.00 368 ASP A CA 1
ATOM 2871 C C . ASP A 1 368 ? 9.604 3.794 -9.374 1.00 91.00 368 ASP A C 1
ATOM 2873 O O . ASP A 1 368 ? 8.424 3.467 -9.539 1.00 91.00 368 ASP A O 1
ATOM 2877 N N . GLN A 1 369 ? 10.585 3.283 -10.106 1.00 85.81 369 GLN A N 1
ATOM 2878 C CA . GLN A 1 369 ? 10.343 2.282 -11.134 1.00 85.81 369 GLN A CA 1
ATOM 2879 C C . GLN A 1 369 ? 9.869 0.946 -10.545 1.00 85.81 369 GLN A C 1
ATOM 2881 O O . GLN A 1 369 ? 9.278 0.164 -11.291 1.00 85.81 369 GLN A O 1
ATOM 2886 N N . LEU A 1 370 ? 10.054 0.697 -9.239 1.00 83.88 370 LEU A N 1
ATOM 2887 C CA . LEU A 1 370 ? 9.497 -0.457 -8.519 1.00 83.88 370 LEU A CA 1
ATOM 2888 C C . LEU A 1 370 ? 7.973 -0.555 -8.629 1.00 83.88 370 LEU A C 1
ATOM 2890 O O . LEU A 1 370 ? 7.449 -1.648 -8.820 1.00 83.88 370 LEU A O 1
ATOM 2894 N N . TRP A 1 371 ? 7.258 0.568 -8.543 1.00 90.88 371 TRP A N 1
ATOM 2895 C CA . TRP A 1 371 ? 5.791 0.589 -8.627 1.00 90.88 371 TRP A CA 1
ATOM 2896 C C . TRP A 1 371 ? 5.266 1.365 -9.828 1.00 90.88 371 TRP A C 1
ATOM 2898 O O . TRP A 1 371 ? 4.283 0.943 -10.426 1.00 90.88 371 TRP A O 1
ATOM 2908 N N . GLY A 1 372 ? 5.912 2.461 -10.224 1.00 84.50 372 GLY A N 1
ATOM 2909 C CA . GLY A 1 372 ? 5.460 3.324 -11.318 1.00 84.50 372 GLY A CA 1
ATOM 2910 C C . GLY A 1 372 ? 5.792 2.809 -12.714 1.00 84.50 372 GLY A C 1
ATOM 2911 O O . GLY A 1 372 ? 5.285 3.342 -13.701 1.00 84.50 372 GLY A O 1
ATOM 2912 N N . GLY A 1 373 ? 6.589 1.745 -12.813 1.00 84.88 373 GLY A N 1
ATOM 2913 C CA . GLY A 1 373 ? 6.954 1.154 -14.093 1.00 84.88 373 GLY A CA 1
ATOM 2914 C C . GLY A 1 373 ? 8.055 1.919 -14.826 1.00 84.88 373 GLY A C 1
ATOM 2915 O O . GLY A 1 373 ? 8.706 2.804 -14.274 1.00 84.88 373 GLY A O 1
ATOM 2916 N N . ASP A 1 374 ? 8.272 1.555 -16.089 1.00 79.62 374 ASP A N 1
ATOM 2917 C CA . ASP A 1 374 ? 9.370 2.090 -16.907 1.00 79.62 374 ASP A CA 1
ATOM 2918 C C . ASP A 1 374 ? 9.152 3.546 -17.354 1.00 79.62 374 ASP A C 1
ATOM 2920 O O . ASP A 1 374 ? 10.107 4.208 -17.753 1.00 79.62 374 ASP A O 1
ATOM 2924 N N . ASP A 1 375 ? 7.923 4.060 -17.232 1.00 80.25 375 ASP A N 1
ATOM 2925 C CA . ASP A 1 375 ? 7.566 5.438 -17.600 1.00 80.25 375 ASP A CA 1
ATOM 2926 C C . ASP A 1 375 ? 8.071 6.477 -16.583 1.00 80.25 375 ASP A C 1
ATOM 2928 O O . ASP A 1 375 ? 8.028 7.682 -16.839 1.00 80.25 375 ASP A O 1
ATOM 2932 N N . VAL A 1 376 ? 8.530 6.041 -15.404 1.00 84.50 376 VAL A N 1
ATOM 2933 C CA . VAL A 1 376 ? 9.062 6.955 -14.388 1.00 84.50 376 VAL A CA 1
ATOM 2934 C C . VAL A 1 376 ? 10.386 7.541 -14.874 1.00 84.50 376 VAL A C 1
ATOM 2936 O O . VAL A 1 376 ? 11.368 6.824 -15.092 1.00 84.50 376 VAL A O 1
ATOM 2939 N N . SER A 1 377 ? 10.409 8.870 -14.996 1.00 84.38 377 SER A N 1
ATOM 2940 C CA . SER A 1 377 ? 11.591 9.635 -15.393 1.00 84.38 377 SER A CA 1
ATOM 2941 C C . SER A 1 377 ? 12.784 9.366 -14.475 1.00 84.38 377 SER A C 1
ATOM 2943 O O . SER A 1 377 ? 12.663 9.398 -13.249 1.00 84.38 377 SER A O 1
ATOM 2945 N N . LEU A 1 378 ? 13.967 9.205 -15.077 1.00 76.62 378 LEU A N 1
ATOM 2946 C CA . LEU A 1 378 ? 15.235 9.028 -14.359 1.00 76.62 378 LEU A CA 1
ATOM 2947 C C . LEU A 1 378 ? 15.536 10.191 -13.398 1.00 76.62 378 LEU A C 1
ATOM 2949 O O . LEU A 1 378 ? 16.204 9.998 -12.389 1.00 76.62 378 LEU A O 1
ATOM 2953 N N . GLY A 1 379 ? 15.011 11.393 -13.669 1.00 82.31 379 GLY A N 1
ATOM 2954 C CA . GLY A 1 379 ? 15.187 12.560 -12.798 1.00 82.31 379 GLY A CA 1
ATOM 2955 C C . GLY A 1 379 ? 14.516 12.440 -11.424 1.00 82.31 379 GLY A C 1
ATOM 2956 O O . GLY A 1 379 ? 14.805 13.252 -10.553 1.00 82.31 379 GLY A O 1
ATOM 2957 N N . ARG A 1 380 ? 13.640 11.447 -11.225 1.00 85.31 380 ARG A N 1
ATOM 2958 C CA . ARG A 1 380 ? 12.975 11.161 -9.942 1.00 85.31 380 ARG A CA 1
ATOM 2959 C C . ARG A 1 380 ? 13.626 10.021 -9.161 1.00 85.31 380 ARG A C 1
ATOM 2961 O O . ARG A 1 380 ? 13.170 9.671 -8.083 1.00 85.31 380 ARG A O 1
ATOM 2968 N N . GLN A 1 381 ? 14.691 9.415 -9.677 1.00 82.25 381 GLN A N 1
ATOM 2969 C CA . GLN A 1 381 ? 15.327 8.288 -8.999 1.00 82.25 381 GLN A CA 1
ATOM 2970 C C . GLN A 1 381 ? 15.912 8.698 -7.645 1.00 82.25 381 GLN A C 1
ATOM 2972 O O . GLN A 1 381 ? 16.603 9.708 -7.533 1.00 82.25 381 GLN A O 1
ATOM 2977 N N . GLY A 1 382 ? 15.635 7.884 -6.626 1.00 83.50 382 GLY A N 1
ATOM 2978 C CA . GLY A 1 382 ? 16.088 8.088 -5.250 1.00 83.50 382 GLY A CA 1
ATOM 2979 C C . GLY A 1 382 ? 15.096 8.848 -4.368 1.00 83.50 382 GLY A C 1
ATOM 2980 O O . GLY A 1 382 ? 15.160 8.714 -3.152 1.00 83.50 382 GLY A O 1
ATOM 2981 N N . GLU A 1 383 ? 14.105 9.560 -4.929 1.00 90.81 383 GLU A N 1
ATOM 2982 C CA . GLU A 1 383 ? 13.111 10.295 -4.114 1.00 90.81 383 GLU A CA 1
ATOM 2983 C C . GLU A 1 383 ? 12.265 9.381 -3.208 1.00 90.81 383 GLU A C 1
ATOM 2985 O O . GLU A 1 383 ? 11.643 9.838 -2.249 1.00 90.81 383 GLU A O 1
ATOM 2990 N N . ALA A 1 384 ? 12.249 8.093 -3.539 1.00 92.31 384 ALA A N 1
ATOM 2991 C CA . ALA A 1 384 ? 11.516 7.013 -2.905 1.00 92.31 384 ALA A CA 1
ATOM 2992 C C . ALA A 1 384 ? 12.370 6.123 -1.982 1.00 92.31 384 ALA A C 1
ATOM 2994 O O . ALA A 1 384 ? 11.822 5.198 -1.381 1.00 92.31 384 ALA A O 1
ATOM 2995 N N . ASP A 1 385 ? 13.678 6.373 -1.851 1.00 90.31 385 ASP A N 1
ATOM 2996 C CA . ASP A 1 385 ? 14.583 5.523 -1.058 1.00 90.31 385 ASP A CA 1
ATOM 2997 C C . ASP A 1 385 ? 14.091 5.282 0.382 1.00 90.31 385 ASP A C 1
ATOM 2999 O O . ASP A 1 385 ? 14.067 4.122 0.794 1.00 90.31 385 ASP A O 1
ATOM 3003 N N . PRO A 1 386 ? 13.558 6.282 1.116 1.00 93.81 386 PRO A N 1
ATOM 3004 C CA . PRO A 1 386 ? 13.011 6.038 2.453 1.00 93.81 386 PRO A CA 1
ATOM 3005 C C . PRO A 1 386 ? 11.826 5.057 2.487 1.00 93.81 386 PRO A C 1
ATOM 3007 O O . PRO A 1 386 ? 11.610 4.383 3.495 1.00 93.81 386 PRO A O 1
ATOM 3010 N N . ILE A 1 387 ? 11.039 4.963 1.406 1.00 95.00 387 ILE A N 1
ATOM 3011 C CA . ILE A 1 387 ? 9.944 3.983 1.282 1.00 95.00 387 ILE A CA 1
ATOM 3012 C C . ILE A 1 387 ? 10.537 2.594 1.062 1.00 95.00 387 ILE A C 1
ATOM 3014 O O . ILE A 1 387 ? 10.104 1.630 1.685 1.00 95.00 387 ILE A O 1
ATOM 3018 N N . ILE A 1 388 ? 11.542 2.492 0.195 1.00 89.38 388 ILE A N 1
ATOM 3019 C CA . ILE A 1 388 ? 12.225 1.233 -0.108 1.00 89.38 388 ILE A CA 1
ATOM 3020 C C . ILE A 1 388 ? 12.932 0.695 1.140 1.00 89.38 388 ILE A C 1
ATOM 3022 O O . ILE A 1 388 ? 12.857 -0.498 1.421 1.00 89.38 388 ILE A O 1
ATOM 3026 N N . ASP A 1 389 ? 13.564 1.561 1.927 1.00 86.69 389 ASP A N 1
ATOM 3027 C CA . ASP A 1 389 ? 14.201 1.178 3.185 1.00 86.69 389 ASP A CA 1
ATOM 3028 C C . ASP A 1 389 ? 13.173 0.678 4.207 1.00 86.69 389 ASP A C 1
ATOM 3030 O O . ASP A 1 389 ? 13.384 -0.363 4.829 1.00 86.69 389 ASP A O 1
ATOM 3034 N N . LEU A 1 390 ? 12.012 1.340 4.312 1.00 90.69 390 LEU A N 1
ATOM 3035 C CA . LEU A 1 390 ? 10.882 0.858 5.113 1.00 90.69 390 LEU A CA 1
ATOM 3036 C C . LEU A 1 390 ? 10.380 -0.514 4.627 1.00 90.69 390 LEU A C 1
ATOM 3038 O O . LEU A 1 390 ? 10.084 -1.393 5.441 1.00 90.69 390 LEU A O 1
ATOM 3042 N N . MET A 1 391 ? 10.280 -0.703 3.306 1.00 90.06 391 MET A N 1
ATOM 3043 C CA . MET A 1 391 ? 9.888 -1.979 2.708 1.00 90.06 391 MET A CA 1
ATOM 3044 C C . MET A 1 391 ? 10.889 -3.078 3.044 1.00 90.06 391 MET A C 1
ATOM 3046 O O . MET A 1 391 ? 10.476 -4.171 3.420 1.00 90.06 391 MET A O 1
ATOM 3050 N N . ASN A 1 392 ? 12.186 -2.795 2.961 1.00 82.19 392 ASN A N 1
ATOM 3051 C CA . ASN A 1 392 ? 13.217 -3.759 3.315 1.00 82.19 392 ASN A CA 1
ATOM 3052 C C . ASN A 1 392 ? 13.131 -4.090 4.812 1.00 82.19 392 ASN A C 1
ATOM 3054 O O . ASN A 1 392 ? 12.972 -5.257 5.150 1.00 82.19 392 ASN A O 1
ATOM 3058 N N . GLU A 1 393 ? 13.116 -3.094 5.703 1.00 83.69 393 GLU A N 1
ATOM 3059 C CA . GLU A 1 393 ? 13.105 -3.296 7.163 1.00 83.69 393 GLU A CA 1
ATOM 3060 C C . GLU A 1 393 ? 11.954 -4.198 7.642 1.00 83.69 393 GLU A C 1
ATOM 3062 O O . GLU A 1 393 ? 12.134 -5.040 8.525 1.00 83.69 393 GLU A O 1
ATOM 3067 N N . TYR A 1 394 ? 10.771 -4.067 7.034 1.00 85.75 394 TYR A N 1
ATOM 3068 C CA . TYR A 1 394 ? 9.584 -4.838 7.414 1.00 85.75 394 TYR A CA 1
ATOM 3069 C C . TYR A 1 394 ? 9.175 -5.924 6.411 1.00 85.75 394 TYR A C 1
ATOM 3071 O O . TYR A 1 394 ? 8.089 -6.493 6.554 1.00 85.75 394 TYR A O 1
ATOM 3079 N N . ALA A 1 395 ? 10.037 -6.240 5.439 1.00 82.94 395 ALA A N 1
ATOM 3080 C CA . ALA A 1 395 ? 9.772 -7.194 4.359 1.00 82.94 395 ALA A CA 1
ATOM 3081 C C . ALA A 1 395 ? 8.415 -6.948 3.664 1.00 82.94 395 ALA A C 1
ATOM 3083 O O . ALA A 1 395 ? 7.609 -7.866 3.475 1.00 82.94 395 ALA A O 1
ATOM 3084 N N . LEU A 1 396 ? 8.147 -5.685 3.328 1.00 89.19 396 LEU A N 1
ATOM 3085 C CA . LEU A 1 396 ? 6.927 -5.260 2.654 1.00 89.19 396 LEU A CA 1
ATOM 3086 C C . LEU A 1 396 ? 7.065 -5.405 1.139 1.00 89.19 396 LEU A C 1
ATOM 3088 O O . LEU A 1 396 ? 8.115 -5.147 0.555 1.00 89.19 396 LEU A O 1
ATOM 3092 N N . SER A 1 397 ? 5.964 -5.767 0.494 1.00 87.50 397 SER A N 1
ATOM 3093 C CA . SER A 1 397 ? 5.823 -5.799 -0.960 1.00 87.50 397 SER A CA 1
ATOM 3094 C C . SER A 1 397 ? 4.769 -4.794 -1.404 1.00 87.50 397 SER A C 1
ATOM 3096 O O . SER A 1 397 ? 3.743 -4.648 -0.739 1.00 87.50 397 SER A O 1
ATOM 3098 N N . SER A 1 398 ? 5.006 -4.128 -2.536 1.00 91.62 398 SER A N 1
ATOM 3099 C CA . SER A 1 398 ? 3.956 -3.367 -3.217 1.00 91.62 398 SER A CA 1
ATOM 3100 C C . SER A 1 398 ? 2.973 -4.343 -3.857 1.00 91.62 398 SER A C 1
ATOM 3102 O O . SER A 1 398 ? 3.381 -5.215 -4.622 1.00 91.62 398 SER A O 1
ATOM 3104 N N . LEU A 1 399 ? 1.690 -4.226 -3.518 1.00 91.12 399 LEU A N 1
ATOM 3105 C CA . LEU A 1 399 ? 0.652 -5.152 -3.975 1.00 91.12 399 LEU A CA 1
ATOM 3106 C C . LEU A 1 399 ? 0.025 -4.746 -5.307 1.00 91.12 399 LEU A C 1
ATOM 3108 O O . LEU A 1 399 ? -0.496 -5.597 -6.031 1.00 91.12 399 LEU A O 1
ATOM 3112 N N . LEU A 1 400 ? 0.041 -3.453 -5.631 1.00 90.31 400 LEU A N 1
ATOM 3113 C CA . LEU A 1 400 ? -0.519 -2.973 -6.885 1.00 90.31 400 LEU A CA 1
ATOM 3114 C C . LEU A 1 400 ? 0.414 -3.352 -8.037 1.00 90.31 400 LEU A C 1
ATOM 3116 O O . LEU A 1 400 ? 1.635 -3.222 -7.936 1.00 90.31 400 LEU A O 1
ATOM 3120 N N . LYS A 1 401 ? -0.166 -3.800 -9.154 1.00 87.31 401 LYS A N 1
ATOM 3121 C CA . LYS A 1 401 ? 0.604 -4.161 -10.346 1.00 87.31 401 LYS A CA 1
ATOM 3122 C C . LYS A 1 401 ? 1.486 -2.985 -10.781 1.00 87.31 401 LYS A C 1
ATOM 3124 O O . LYS A 1 401 ? 0.984 -1.881 -11.004 1.00 87.31 401 LYS A O 1
ATOM 3129 N N . ARG A 1 402 ? 2.779 -3.250 -10.970 1.00 88.50 402 ARG A N 1
ATOM 3130 C CA . ARG A 1 402 ? 3.761 -2.285 -11.477 1.00 88.50 402 ARG A CA 1
ATOM 3131 C C . ARG A 1 402 ? 3.251 -1.570 -12.738 1.00 88.50 402 ARG A C 1
ATOM 3133 O O . ARG A 1 402 ? 2.790 -2.215 -13.681 1.00 88.50 402 ARG A O 1
ATOM 3140 N N . GLY A 1 403 ? 3.351 -0.243 -12.749 1.00 85.12 403 GLY A N 1
ATOM 3141 C CA . GLY A 1 403 ? 2.931 0.640 -13.839 1.00 85.12 403 GLY A CA 1
ATOM 3142 C C . GLY A 1 403 ? 1.451 1.036 -13.832 1.00 85.12 403 GLY A C 1
ATOM 3143 O O . GLY A 1 403 ? 1.033 1.769 -14.725 1.00 85.12 403 GLY A O 1
ATOM 3144 N N . THR A 1 404 ? 0.652 0.576 -12.862 1.00 88.88 404 THR A N 1
ATOM 3145 C CA . THR A 1 404 ? -0.766 0.965 -12.749 1.00 88.88 404 THR A CA 1
ATOM 3146 C C . THR A 1 404 ? -0.877 2.442 -12.392 1.00 88.88 404 THR A C 1
ATOM 3148 O O . THR A 1 404 ? -0.366 2.851 -11.352 1.00 88.88 404 THR A O 1
ATOM 3151 N N . LYS A 1 405 ? -1.535 3.249 -13.228 1.00 93.75 405 LYS A N 1
ATOM 3152 C CA . LYS A 1 405 ? -1.741 4.677 -12.960 1.00 93.75 405 LYS A CA 1
ATOM 3153 C C . LYS A 1 405 ? -2.823 4.850 -11.896 1.00 93.75 405 LYS A C 1
ATOM 3155 O O . LYS A 1 405 ? -3.872 4.216 -11.972 1.00 93.75 405 LYS A O 1
ATOM 3160 N N . THR A 1 406 ? -2.525 5.649 -10.880 1.00 94.69 406 THR A N 1
ATOM 3161 C CA . THR A 1 406 ? -3.404 5.889 -9.725 1.00 94.69 406 THR A CA 1
ATOM 3162 C C . THR A 1 406 ? -3.834 7.343 -9.624 1.00 94.69 406 THR A C 1
ATOM 3164 O O . THR A 1 406 ? -4.803 7.631 -8.934 1.00 94.69 406 THR A O 1
ATOM 3167 N N . TRP A 1 407 ? -3.158 8.243 -10.337 1.00 94.88 407 TRP A N 1
ATOM 3168 C CA . TRP A 1 407 ? -3.451 9.667 -10.376 1.00 94.88 407 TRP A CA 1
ATOM 3169 C C . TRP A 1 407 ? -3.494 10.179 -11.814 1.00 94.88 407 TRP A C 1
ATOM 3171 O O . TRP A 1 407 ? -2.648 9.795 -12.627 1.00 94.88 407 TRP A O 1
ATOM 3181 N N . HIS A 1 408 ? -4.450 11.068 -12.089 1.00 89.56 408 HIS A N 1
ATOM 3182 C CA . HIS A 1 408 ? -4.708 11.686 -13.388 1.00 89.56 408 HIS A CA 1
ATOM 3183 C C . HIS A 1 408 ? -4.844 13.206 -13.222 1.00 89.56 408 HIS A C 1
ATOM 3185 O O . HIS A 1 408 ? -5.874 13.718 -12.785 1.00 89.56 408 HIS A O 1
ATOM 3191 N N . GLY A 1 409 ? -3.805 13.959 -13.571 1.00 78.56 409 GLY A N 1
ATOM 3192 C CA . GLY A 1 409 ? -3.822 15.419 -13.541 1.00 78.56 409 GLY A CA 1
ATOM 3193 C C . GLY A 1 409 ? -4.110 16.036 -14.901 1.00 78.56 409 GLY A C 1
ATOM 3194 O O . GLY A 1 409 ? -3.396 15.775 -15.864 1.00 78.56 409 GLY A O 1
ATOM 3195 N N . GLY A 1 410 ? -5.081 16.949 -14.960 1.00 62.25 410 GLY A N 1
ATOM 3196 C CA . GLY A 1 410 ? -5.269 17.819 -16.123 1.00 62.25 410 GLY A CA 1
ATOM 3197 C C . GLY A 1 410 ? -4.220 18.937 -16.150 1.00 62.25 410 GLY A C 1
ATOM 3198 O O . GLY A 1 410 ? -4.179 19.769 -15.239 1.00 62.25 410 GLY A O 1
ATOM 3199 N N . GLY A 1 411 ? -3.367 18.969 -17.178 1.00 52.69 411 GLY A N 1
ATOM 3200 C CA . GLY A 1 411 ? -2.333 19.991 -17.370 1.00 52.69 411 GLY A CA 1
ATOM 3201 C C . GLY A 1 411 ? -2.514 20.823 -18.646 1.00 52.69 411 GLY A C 1
ATOM 3202 O O . GLY A 1 411 ? -3.174 20.411 -19.596 1.00 52.69 411 GLY A O 1
ATOM 3203 N N . TYR A 1 412 ? -1.861 21.992 -18.707 1.00 46.00 412 TYR A N 1
ATOM 3204 C CA . TYR A 1 412 ? -1.827 22.860 -19.903 1.00 46.00 412 TYR A CA 1
ATOM 3205 C C . TYR A 1 412 ? -1.200 22.188 -21.143 1.00 46.00 412 TYR A C 1
ATOM 3207 O O . TYR A 1 412 ? -1.388 22.666 -22.258 1.00 46.00 412 TYR A O 1
ATOM 3215 N N . SER A 1 413 ? -0.449 21.098 -20.951 1.00 51.88 413 SER A N 1
ATOM 3216 C CA . SER A 1 413 ? 0.240 20.321 -21.990 1.00 51.88 413 SER A CA 1
ATOM 3217 C C . SER A 1 413 ? -0.385 18.941 -22.252 1.00 51.88 413 SER A C 1
ATOM 3219 O O . SER A 1 413 ? 0.248 18.122 -22.913 1.00 51.88 413 SER A O 1
ATOM 3221 N N . GLY A 1 414 ? -1.593 18.679 -21.737 1.00 54.69 414 GLY A N 1
ATOM 3222 C CA . GLY A 1 414 ? -2.285 17.388 -21.827 1.00 54.69 414 GLY A CA 1
ATOM 3223 C C . GLY A 1 414 ? -2.471 16.703 -20.470 1.00 54.69 414 GLY A C 1
ATOM 3224 O O . GLY A 1 414 ? -2.062 17.235 -19.432 1.00 54.69 414 GLY A O 1
ATOM 3225 N N . ASP A 1 415 ? -3.106 15.532 -20.500 1.00 68.12 415 ASP A N 1
ATOM 3226 C CA . ASP A 1 415 ? -3.339 14.689 -19.327 1.00 68.12 415 ASP A CA 1
ATOM 3227 C C . ASP A 1 415 ? -2.019 14.062 -18.845 1.00 68.12 415 ASP A C 1
ATOM 3229 O O . ASP A 1 415 ? -1.241 13.515 -19.629 1.00 68.12 415 ASP A O 1
ATOM 3233 N N . CYS A 1 416 ? -1.750 14.169 -17.544 1.00 79.00 416 CYS A N 1
ATOM 3234 C CA . CYS A 1 416 ? -0.579 13.606 -16.880 1.00 79.00 416 CYS A CA 1
ATOM 3235 C C . CYS A 1 416 ? -1.013 12.464 -15.962 1.00 79.00 416 CYS A C 1
ATOM 3237 O O . CYS A 1 416 ? -1.826 12.676 -15.068 1.00 79.00 416 CYS A O 1
ATOM 3239 N N . GLU A 1 417 ? -0.413 11.285 -16.112 1.00 90.25 417 GLU A N 1
ATOM 3240 C CA . GLU A 1 417 ? -0.740 10.112 -15.296 1.00 90.25 417 GLU A CA 1
ATOM 3241 C C . GLU A 1 417 ? 0.474 9.624 -14.502 1.00 90.25 417 GLU A C 1
ATOM 3243 O O . GLU A 1 417 ? 1.594 9.556 -15.021 1.00 90.25 417 GLU A O 1
ATOM 3248 N N . SER A 1 418 ? 0.270 9.240 -13.243 1.00 92.00 418 SER A N 1
ATOM 3249 C CA . SER A 1 418 ? 1.343 8.714 -12.393 1.00 92.00 418 SER A CA 1
ATOM 3250 C C . SER A 1 418 ? 0.857 7.639 -11.418 1.00 92.00 418 SER A C 1
ATOM 3252 O O . SER A 1 418 ? -0.339 7.425 -11.230 1.00 92.00 418 SER A O 1
ATOM 3254 N N . THR A 1 419 ? 1.813 6.921 -10.824 1.00 95.56 419 THR A N 1
ATOM 3255 C CA . THR A 1 419 ? 1.583 5.926 -9.769 1.00 95.56 419 THR A CA 1
ATOM 3256 C C . THR A 1 419 ? 2.202 6.454 -8.484 1.00 95.56 419 THR A C 1
ATOM 3258 O O . THR A 1 419 ? 3.421 6.376 -8.310 1.00 95.56 419 THR A O 1
ATOM 3261 N N . ILE A 1 420 ? 1.369 7.022 -7.620 1.00 96.62 420 ILE A N 1
ATOM 3262 C CA . ILE A 1 420 ? 1.791 7.654 -6.358 1.00 96.62 420 ILE A CA 1
ATOM 3263 C C . ILE A 1 420 ? 1.039 7.116 -5.139 1.00 96.62 420 ILE A C 1
ATOM 3265 O O . ILE A 1 420 ? 1.498 7.294 -4.010 1.00 96.62 420 ILE A O 1
ATOM 3269 N N . ASP A 1 421 ? -0.058 6.393 -5.371 1.00 98.38 421 ASP A N 1
ATOM 3270 C CA . ASP A 1 421 ? -0.827 5.712 -4.339 1.00 98.38 421 ASP A CA 1
ATOM 3271 C C . ASP A 1 421 ? -0.334 4.267 -4.205 1.00 98.38 421 ASP A C 1
ATOM 3273 O O . ASP A 1 421 ? -0.365 3.487 -5.163 1.00 98.38 421 ASP A O 1
ATOM 3277 N N . LEU A 1 422 ? 0.144 3.898 -3.016 1.00 98.31 422 LEU A N 1
ATOM 3278 C CA . LEU A 1 422 ? 0.767 2.597 -2.763 1.00 98.31 422 LEU A CA 1
ATOM 3279 C C . LEU A 1 422 ? -0.094 1.730 -1.846 1.00 98.31 422 LEU A C 1
ATOM 3281 O O . LEU A 1 422 ? -0.856 2.228 -1.018 1.00 98.31 422 LEU A O 1
ATOM 3285 N N . VAL A 1 423 ? 0.067 0.413 -1.977 1.00 98.31 423 VAL A N 1
ATOM 3286 C CA . VAL A 1 423 ? -0.408 -0.587 -1.013 1.00 98.31 423 VAL A CA 1
ATOM 3287 C C . VAL A 1 423 ? 0.778 -1.481 -0.684 1.00 98.31 423 VAL A C 1
ATOM 3289 O O . VAL A 1 423 ? 1.197 -2.281 -1.517 1.00 98.31 423 VAL A O 1
ATOM 3292 N N . LEU A 1 424 ? 1.337 -1.325 0.510 1.00 98.19 424 LEU A N 1
ATOM 3293 C CA . LEU A 1 424 ? 2.489 -2.075 0.993 1.00 98.19 424 LEU A CA 1
ATOM 3294 C C . LEU A 1 424 ? 2.029 -3.084 2.045 1.00 98.19 424 LEU A C 1
ATOM 3296 O O . LEU A 1 424 ? 1.388 -2.702 3.025 1.00 98.19 424 LEU A O 1
ATOM 3300 N N . ALA A 1 425 ? 2.370 -4.359 1.870 1.00 95.56 425 ALA A N 1
ATOM 3301 C CA . ALA A 1 425 ? 1.992 -5.408 2.813 1.00 95.56 425 ALA A CA 1
ATOM 3302 C C . ALA A 1 425 ? 3.153 -6.342 3.163 1.00 95.56 425 ALA A C 1
ATOM 3304 O O . ALA A 1 425 ? 3.995 -6.643 2.319 1.00 95.56 425 ALA A O 1
ATOM 3305 N N . SER A 1 426 ? 3.189 -6.813 4.411 1.00 90.31 426 SER A N 1
ATOM 3306 C CA . SER A 1 426 ? 4.156 -7.820 4.872 1.00 90.31 426 SER A CA 1
ATOM 3307 C C . SER A 1 426 ? 3.946 -9.181 4.198 1.00 90.31 426 SER A C 1
ATOM 3309 O O . SER A 1 426 ? 2.810 -9.525 3.881 1.00 90.31 426 SER A O 1
ATOM 3311 N N . GLU A 1 427 ? 5.012 -9.983 4.082 1.00 82.50 427 GLU A N 1
ATOM 3312 C CA . GLU A 1 427 ? 5.058 -11.321 3.443 1.00 82.50 427 GLU A CA 1
ATOM 3313 C C . GLU A 1 427 ? 3.790 -12.178 3.662 1.00 82.50 427 GLU A C 1
ATOM 3315 O O . GLU A 1 427 ? 3.131 -12.552 2.694 1.00 82.50 427 GLU A O 1
ATOM 3320 N N . ASN A 1 428 ? 3.370 -12.397 4.914 1.00 79.50 428 ASN A N 1
ATOM 3321 C CA . ASN A 1 428 ? 2.198 -13.231 5.221 1.00 79.50 428 ASN A CA 1
ATOM 3322 C C . ASN A 1 428 ? 0.874 -12.689 4.647 1.00 79.50 428 ASN A C 1
ATOM 3324 O O . ASN A 1 428 ? 0.005 -13.460 4.237 1.00 79.50 428 ASN A O 1
ATOM 3328 N N . LEU A 1 429 ? 0.708 -11.363 4.606 1.00 83.38 429 LEU A N 1
ATOM 3329 C CA . LEU A 1 429 ? -0.472 -10.749 3.998 1.00 83.38 429 LEU A CA 1
ATOM 3330 C C . LEU A 1 429 ? -0.411 -10.859 2.482 1.00 83.38 429 LEU A C 1
ATOM 3332 O O . LEU A 1 429 ? -1.422 -11.208 1.876 1.00 83.38 429 LEU A O 1
ATOM 3336 N N . THR A 1 430 ? 0.764 -10.629 1.893 1.00 82.62 430 THR A N 1
ATOM 3337 C CA . THR A 1 430 ? 1.011 -10.774 0.453 1.00 82.62 430 THR A CA 1
ATOM 3338 C C . THR A 1 430 ? 0.628 -12.168 -0.046 1.00 82.62 430 THR A C 1
ATOM 3340 O O . THR A 1 430 ? -0.079 -12.279 -1.046 1.00 82.62 430 THR A O 1
ATOM 3343 N N . ASP A 1 431 ? 0.986 -13.222 0.693 1.00 77.56 431 ASP A N 1
ATOM 3344 C CA . ASP A 1 431 ? 0.629 -14.612 0.363 1.00 77.56 431 ASP A CA 1
ATOM 3345 C C . ASP A 1 431 ? -0.886 -14.881 0.389 1.00 77.56 431 ASP A C 1
ATOM 3347 O O . ASP A 1 431 ? -1.365 -15.840 -0.219 1.00 77.56 431 ASP A O 1
ATOM 3351 N N . SER A 1 432 ? -1.651 -14.031 1.078 1.00 81.50 432 SER A N 1
ATOM 3352 C CA . SER A 1 432 ? -3.110 -14.118 1.167 1.00 81.50 432 SER A CA 1
ATOM 3353 C C . SER A 1 432 ? -3.850 -13.162 0.229 1.00 81.50 432 SER A C 1
ATOM 3355 O O . SER A 1 432 ? -5.074 -13.094 0.287 1.00 81.50 432 SER A O 1
ATOM 3357 N N . VAL A 1 433 ? -3.170 -12.409 -0.638 1.00 84.94 433 VAL A N 1
ATOM 3358 C CA . VAL A 1 433 ? -3.845 -11.476 -1.553 1.00 84.94 433 VAL A CA 1
ATOM 3359 C C . VAL A 1 433 ? -4.672 -12.238 -2.590 1.00 84.94 433 VAL A C 1
ATOM 3361 O O . VAL A 1 433 ? -4.163 -13.060 -3.347 1.00 84.94 433 VAL A O 1
ATOM 3364 N N . ILE A 1 434 ? -5.961 -11.912 -2.660 1.00 83.00 434 ILE A N 1
ATOM 3365 C CA . ILE A 1 434 ? -6.881 -12.363 -3.712 1.00 83.00 434 ILE A CA 1
ATOM 3366 C C . ILE A 1 434 ? -6.888 -11.351 -4.862 1.00 83.00 434 ILE A C 1
ATOM 3368 O O . ILE A 1 434 ? -6.916 -11.730 -6.032 1.00 83.00 434 ILE A O 1
ATOM 3372 N N . LYS A 1 435 ? -6.896 -10.054 -4.531 1.00 89.12 435 LYS A N 1
ATOM 3373 C CA . LYS A 1 435 ? -7.003 -8.955 -5.497 1.00 89.12 435 LYS A CA 1
ATOM 3374 C C . LYS A 1 435 ? -6.346 -7.692 -4.945 1.00 89.12 435 LYS A C 1
ATOM 3376 O O . LYS A 1 435 ? -6.535 -7.377 -3.777 1.00 89.12 435 LYS A O 1
ATOM 3381 N N . CYS A 1 436 ? -5.644 -6.949 -5.795 1.00 93.69 436 CYS A N 1
ATOM 3382 C CA . CYS A 1 436 ? -5.248 -5.561 -5.558 1.00 93.69 436 CYS A CA 1
ATOM 3383 C C . CYS A 1 436 ? -5.342 -4.808 -6.890 1.00 93.69 436 CYS A C 1
ATOM 3385 O O . CYS A 1 436 ? -4.573 -5.095 -7.808 1.00 93.69 436 CYS A O 1
ATOM 3387 N N . ALA A 1 437 ? -6.319 -3.914 -7.043 1.00 93.31 437 ALA A N 1
ATOM 3388 C CA . ALA A 1 437 ? -6.583 -3.229 -8.311 1.00 93.31 437 ALA A CA 1
ATOM 3389 C C . ALA A 1 437 ? -7.330 -1.906 -8.108 1.00 93.31 437 ALA A C 1
ATOM 3391 O O . ALA A 1 437 ? -7.897 -1.668 -7.042 1.00 93.31 437 ALA A O 1
ATOM 3392 N N . ILE A 1 438 ? -7.378 -1.082 -9.157 1.00 92.88 438 ILE A N 1
ATOM 3393 C CA . ILE A 1 438 ? -8.293 0.061 -9.209 1.00 92.88 438 ILE A CA 1
ATOM 3394 C C . ILE A 1 438 ? -9.737 -0.442 -9.055 1.00 92.88 438 ILE A C 1
ATOM 3396 O O . ILE A 1 438 ? -10.134 -1.431 -9.681 1.00 92.88 438 ILE A O 1
ATOM 3400 N N . LEU A 1 439 ? -10.500 0.208 -8.180 1.00 88.06 439 LEU A N 1
ATOM 3401 C CA . LEU A 1 439 ? -11.930 -0.013 -8.020 1.00 88.06 439 LEU A CA 1
ATOM 3402 C C . LEU A 1 439 ? -12.639 0.484 -9.285 1.00 88.06 439 LEU A C 1
ATOM 3404 O O . LEU A 1 439 ? -12.345 1.570 -9.771 1.00 88.06 439 LEU A O 1
ATOM 3408 N N . GLY A 1 440 ? -13.557 -0.320 -9.827 1.00 77.31 440 GLY A N 1
ATOM 3409 C CA . GLY A 1 440 ? -14.219 -0.001 -11.097 1.00 77.31 440 GLY A CA 1
ATOM 3410 C C . GLY A 1 440 ? -15.100 1.249 -11.038 1.00 77.31 440 GLY A C 1
ATOM 3411 O O . GLY A 1 440 ? -15.310 1.889 -12.065 1.00 77.31 440 GLY A O 1
ATOM 3412 N N . THR A 1 441 ? -15.589 1.599 -9.849 1.00 79.06 441 THR A N 1
ATOM 3413 C CA . THR A 1 441 ? -16.414 2.784 -9.623 1.00 79.06 441 THR A CA 1
ATOM 3414 C C . THR A 1 441 ? -15.540 4.011 -9.387 1.00 79.06 441 THR A C 1
ATOM 3416 O O . THR A 1 441 ? -14.719 4.053 -8.469 1.00 79.06 441 THR A O 1
ATOM 3419 N N . GLU A 1 442 ? -15.745 5.041 -10.206 1.00 80.88 442 GLU A N 1
ATOM 3420 C CA . GLU A 1 442 ? -15.119 6.347 -10.023 1.00 80.88 442 GLU A CA 1
ATOM 3421 C C . GLU A 1 442 ? -15.953 7.228 -9.088 1.00 80.88 442 GLU A C 1
ATOM 3423 O O . GLU A 1 442 ? -17.171 7.340 -9.221 1.00 80.88 442 GLU A O 1
ATOM 3428 N N . HIS A 1 443 ? -15.283 7.917 -8.162 1.00 83.44 443 HIS A N 1
ATOM 3429 C CA . HIS A 1 443 ? -15.938 8.793 -7.181 1.00 83.44 443 HIS A CA 1
ATOM 3430 C C . HIS A 1 443 ? -15.696 10.291 -7.436 1.00 83.44 443 HIS A C 1
ATOM 3432 O O . HIS A 1 443 ? -16.067 11.115 -6.602 1.00 83.44 443 HIS A O 1
ATOM 3438 N N . GLY A 1 444 ? -15.099 10.654 -8.579 1.00 81.75 444 GLY A N 1
ATOM 3439 C CA . GLY A 1 444 ? -14.877 12.049 -8.989 1.00 81.75 444 GLY A CA 1
ATOM 3440 C C . GLY A 1 444 ? -13.622 12.715 -8.410 1.00 81.75 444 GLY A C 1
ATOM 3441 O O . GLY A 1 444 ? -13.524 13.943 -8.420 1.00 81.75 444 GLY A O 1
ATOM 3442 N N . SER A 1 445 ? -12.676 11.928 -7.889 1.00 90.44 445 SER A N 1
ATOM 3443 C CA . SER A 1 445 ? -11.319 12.400 -7.582 1.00 90.44 445 SER A CA 1
ATOM 3444 C C . SER A 1 445 ? -10.424 12.283 -8.817 1.00 90.44 445 SER A C 1
ATOM 3446 O O . SER A 1 445 ? -10.696 11.482 -9.704 1.00 90.44 445 SER A O 1
ATOM 3448 N N . ASP A 1 446 ? -9.337 13.049 -8.852 1.00 90.19 446 ASP A N 1
ATOM 3449 C CA . ASP A 1 446 ? -8.216 12.827 -9.777 1.00 90.19 446 ASP A CA 1
ATOM 3450 C C . ASP A 1 446 ? -7.343 11.631 -9.370 1.00 90.19 446 ASP A C 1
ATOM 3452 O O . ASP A 1 446 ? -6.520 11.167 -10.159 1.00 90.19 446 ASP A O 1
ATOM 3456 N N . HIS A 1 447 ? -7.548 11.096 -8.167 1.00 95.06 447 HIS A N 1
ATOM 3457 C CA . HIS A 1 447 ? -7.015 9.803 -7.755 1.00 95.06 447 HIS A CA 1
ATOM 3458 C C . HIS A 1 447 ? -8.028 8.676 -7.969 1.00 95.06 447 HIS A C 1
ATOM 3460 O O . HIS A 1 447 ? -9.232 8.823 -7.750 1.00 95.06 447 HIS A O 1
ATOM 3466 N N . CYS A 1 448 ? -7.522 7.505 -8.324 1.00 95.12 448 CYS A N 1
ATOM 3467 C CA . CYS A 1 448 ? -8.303 6.288 -8.428 1.00 95.12 448 CYS A CA 1
ATOM 3468 C C . CYS A 1 448 ? -8.467 5.631 -7.055 1.00 95.12 448 CYS A C 1
ATOM 3470 O O . CYS A 1 448 ? -7.507 5.491 -6.296 1.00 95.12 448 CYS A O 1
ATOM 3472 N N . ALA A 1 449 ? -9.674 5.149 -6.757 1.00 95.81 449 ALA A N 1
ATOM 3473 C CA . ALA A 1 449 ? -9.878 4.297 -5.594 1.00 95.81 449 ALA A CA 1
ATOM 3474 C C . ALA A 1 449 ? -9.188 2.945 -5.830 1.00 95.81 449 ALA A C 1
ATOM 3476 O O . ALA A 1 449 ? -9.295 2.373 -6.913 1.00 95.81 449 ALA A O 1
ATOM 3477 N N . ILE A 1 450 ? -8.486 2.419 -4.827 1.00 98.06 450 ILE A N 1
ATOM 3478 C CA . ILE A 1 450 ? -7.793 1.127 -4.916 1.00 98.06 450 ILE A CA 1
ATOM 3479 C C . ILE A 1 450 ? -8.444 0.157 -3.942 1.00 98.06 450 ILE A C 1
ATOM 3481 O O . ILE A 1 450 ? -8.549 0.432 -2.748 1.00 98.06 450 ILE A O 1
ATOM 3485 N N . GLU A 1 451 ? -8.849 -0.999 -4.452 1.00 97.69 451 GLU A N 1
ATOM 3486 C CA . GLU A 1 451 ? -9.407 -2.104 -3.685 1.00 97.69 451 GLU A CA 1
ATOM 3487 C C . GLU A 1 451 ? -8.352 -3.194 -3.494 1.00 97.69 451 GLU A C 1
ATOM 3489 O O . GLU A 1 451 ? -7.755 -3.681 -4.457 1.00 97.69 451 GLU A O 1
ATOM 3494 N N . THR A 1 452 ? -8.178 -3.629 -2.247 1.00 96.81 452 THR A N 1
ATOM 3495 C CA . THR A 1 452 ? -7.364 -4.793 -1.887 1.00 96.81 452 THR A CA 1
ATOM 3496 C C . THR A 1 452 ? -8.199 -5.805 -1.107 1.00 96.81 452 THR A C 1
ATOM 3498 O O . THR A 1 452 ? -8.892 -5.458 -0.149 1.00 96.81 452 THR A O 1
ATOM 3501 N N . VAL A 1 453 ? -8.145 -7.071 -1.515 1.00 92.62 453 VAL A N 1
ATOM 3502 C CA . VAL A 1 453 ? -8.889 -8.182 -0.913 1.00 92.62 453 VAL A CA 1
ATOM 3503 C C . VAL A 1 453 ? -7.913 -9.277 -0.512 1.00 92.62 453 VAL A C 1
ATOM 3505 O O . VAL A 1 453 ? -7.143 -9.751 -1.347 1.00 92.62 453 VAL A O 1
ATOM 3508 N N . PHE A 1 454 ? -7.993 -9.713 0.742 1.00 87.75 454 PHE A N 1
ATOM 3509 C CA . PHE A 1 454 ? -7.187 -10.796 1.298 1.00 87.75 454 PHE A CA 1
ATOM 3510 C C . PHE A 1 454 ? -8.060 -11.996 1.681 1.00 87.75 454 PHE A C 1
ATOM 3512 O O . PHE A 1 454 ? -9.163 -11.835 2.218 1.00 87.75 454 PHE A O 1
ATOM 3519 N N . ASP A 1 455 ? -7.526 -13.200 1.491 1.00 85.00 455 ASP A N 1
ATOM 3520 C CA . ASP A 1 455 ? -8.009 -14.453 2.072 1.00 85.00 455 ASP A CA 1
ATOM 3521 C C . ASP A 1 455 ? -7.661 -14.505 3.568 1.00 85.00 455 ASP A C 1
ATOM 3523 O O . ASP A 1 455 ? -6.828 -15.273 4.049 1.00 85.00 455 ASP A O 1
ATOM 3527 N N . ALA A 1 456 ? -8.269 -13.581 4.304 1.00 80.56 456 ALA A N 1
ATOM 3528 C CA . ALA A 1 456 ? -8.220 -13.488 5.750 1.00 80.56 456 ALA A CA 1
ATOM 3529 C C . ALA A 1 456 ? -9.665 -13.600 6.251 1.00 80.56 456 ALA A C 1
ATOM 3531 O O . ALA A 1 456 ? -10.355 -12.581 6.381 1.00 80.56 456 ALA A O 1
ATOM 3532 N N . PRO A 1 457 ? -10.163 -14.838 6.433 1.00 73.50 457 PRO A N 1
ATOM 3533 C CA . PRO A 1 457 ? -11.532 -15.068 6.841 1.00 73.50 457 PRO A CA 1
ATOM 3534 C C . PRO A 1 457 ? -11.784 -14.468 8.224 1.00 73.50 457 PRO A C 1
ATOM 3536 O O . PRO A 1 457 ? -11.072 -14.761 9.183 1.00 73.50 457 PRO A O 1
ATOM 3539 N N . TRP A 1 458 ? -12.839 -13.672 8.343 1.00 73.81 458 TRP A N 1
ATOM 3540 C CA . TRP A 1 458 ? -13.336 -13.203 9.627 1.00 73.81 458 TRP A CA 1
ATOM 3541 C C . TRP A 1 458 ? -14.838 -13.446 9.739 1.00 73.81 458 TRP A C 1
ATOM 3543 O O . TRP A 1 458 ? -15.585 -13.453 8.752 1.00 73.81 458 TRP A O 1
ATOM 3553 N N . SER A 1 459 ? -15.273 -13.700 10.966 1.00 66.50 459 SER A N 1
ATOM 3554 C CA . SER A 1 459 ? -16.675 -13.863 11.314 1.00 66.50 459 SER A CA 1
ATOM 3555 C C . SER A 1 459 ? -17.156 -12.618 12.033 1.00 66.50 459 SER A C 1
ATOM 3557 O O . SER A 1 459 ? -16.465 -12.122 12.923 1.00 66.50 459 SER A O 1
ATOM 3559 N N . LEU A 1 460 ? -18.369 -12.181 11.701 1.00 60.97 460 LEU A N 1
ATOM 3560 C CA . LEU A 1 460 ? -19.100 -11.220 12.518 1.00 60.97 460 LEU A CA 1
ATOM 3561 C C . LEU A 1 460 ? -19.062 -11.689 13.981 1.00 60.97 460 LEU A C 1
ATOM 3563 O O . LEU A 1 460 ? -19.376 -12.862 14.236 1.00 60.97 460 LEU A O 1
ATOM 3567 N N . PRO A 1 461 ? -18.696 -10.817 14.936 1.00 58.38 461 PRO A N 1
ATOM 3568 C CA . PRO A 1 461 ? -18.896 -11.100 16.340 1.00 58.38 461 PRO A CA 1
ATOM 3569 C C . PRO A 1 461 ? -20.344 -11.542 16.509 1.00 58.38 461 PRO A C 1
ATOM 3571 O O . PRO A 1 461 ? -21.262 -10.914 15.971 1.00 58.38 461 PRO A O 1
ATOM 3574 N N . LYS A 1 462 ? -20.574 -12.644 17.227 1.00 53.59 462 LYS A N 1
ATOM 3575 C CA . LYS A 1 462 ? -21.934 -12.970 17.651 1.00 53.59 462 LYS A CA 1
ATOM 3576 C C . LYS A 1 462 ? -22.374 -11.804 18.521 1.00 53.59 462 LYS A C 1
ATOM 3578 O O . LYS A 1 462 ? -21.920 -11.704 19.657 1.00 53.59 462 LYS A O 1
ATOM 3583 N N . HIS A 1 463 ? -23.194 -10.907 17.975 1.00 48.22 463 HIS A N 1
ATOM 3584 C CA . HIS A 1 463 ? -23.798 -9.842 18.754 1.00 48.22 463 HIS A CA 1
ATOM 3585 C C . HIS A 1 463 ? -24.509 -10.516 19.926 1.00 48.22 463 HIS A C 1
ATOM 3587 O O . HIS A 1 463 ? -25.547 -11.155 19.748 1.00 48.22 463 HIS A O 1
ATOM 3593 N N . GLN A 1 464 ? -23.935 -10.410 21.126 1.00 48.50 464 GLN A N 1
ATOM 3594 C CA . GLN A 1 464 ? -24.728 -10.597 22.325 1.00 48.50 464 GLN A CA 1
ATOM 3595 C C . GLN A 1 464 ? -25.799 -9.517 22.239 1.00 48.50 464 GLN A C 1
ATOM 3597 O O . GLN A 1 464 ? -25.476 -8.334 22.094 1.00 48.50 464 GLN A O 1
ATOM 3602 N N . GLY A 1 465 ? -27.062 -9.946 22.168 1.00 52.78 465 GLY A N 1
ATOM 3603 C CA . GLY A 1 465 ? -28.193 -9.039 22.040 1.00 52.78 465 GLY A CA 1
ATOM 3604 C C . GLY A 1 465 ? -28.031 -7.905 23.043 1.00 52.78 465 GLY A C 1
ATOM 3605 O O . GLY A 1 465 ? -27.703 -8.144 24.205 1.00 52.78 465 GLY A O 1
ATOM 3606 N N . ARG A 1 466 ? -28.175 -6.665 22.573 1.00 54.28 466 ARG A N 1
ATOM 3607 C CA . ARG A 1 466 ? -27.991 -5.490 23.420 1.00 54.28 466 ARG A CA 1
ATOM 3608 C C . ARG A 1 466 ? -28.983 -5.603 24.575 1.00 54.28 466 ARG A C 1
ATOM 3610 O O . ARG A 1 466 ? -30.190 -5.580 24.339 1.00 54.28 466 ARG A O 1
ATOM 3617 N N . LEU A 1 467 ? -28.480 -5.773 25.798 1.00 65.38 467 LEU A N 1
ATOM 3618 C CA . LEU A 1 467 ? -29.338 -5.839 26.974 1.00 65.38 467 LEU A CA 1
ATOM 3619 C C . LEU A 1 467 ? -30.086 -4.511 27.075 1.00 65.38 467 LEU A C 1
ATOM 3621 O O . LEU A 1 467 ? -29.473 -3.440 27.083 1.00 65.38 467 LEU A O 1
ATOM 3625 N N . LEU A 1 468 ? -31.415 -4.575 27.104 1.00 73.19 468 LEU A N 1
ATOM 3626 C CA . LEU A 1 468 ? -32.250 -3.392 27.241 1.00 73.19 468 LEU A CA 1
ATOM 3627 C C . LEU A 1 468 ? -32.257 -2.992 28.719 1.00 73.19 468 LEU A C 1
ATOM 3629 O O . LEU A 1 468 ? -33.174 -3.320 29.464 1.00 73.19 468 LEU A O 1
ATOM 3633 N N . LEU A 1 469 ? -31.176 -2.333 29.139 1.00 78.19 469 LEU A N 1
ATOM 3634 C CA . LEU A 1 469 ? -30.905 -1.947 30.527 1.00 78.19 469 LEU A CA 1
ATOM 3635 C C . LEU A 1 469 ? -32.032 -1.108 31.152 1.00 78.19 469 LEU A C 1
ATOM 3637 O O . LEU A 1 469 ? -32.215 -1.135 32.364 1.00 78.19 469 LEU A O 1
ATOM 3641 N N . GLU A 1 470 ? -32.819 -0.406 30.336 1.00 77.25 470 GLU A N 1
ATOM 3642 C CA . GLU A 1 470 ? -34.017 0.320 30.775 1.00 77.25 470 GLU A CA 1
ATOM 3643 C C . GLU A 1 470 ? -35.086 -0.606 31.384 1.00 77.25 470 GLU A C 1
ATOM 3645 O O . GLU A 1 470 ? -35.751 -0.230 32.344 1.00 77.25 470 GLU A O 1
ATOM 3650 N N . ASN A 1 471 ? -35.185 -1.847 30.896 1.00 83.00 471 ASN A N 1
ATOM 3651 C CA . ASN A 1 471 ? -36.132 -2.852 31.383 1.00 83.00 471 ASN A CA 1
ATOM 3652 C C . ASN A 1 471 ? -35.523 -3.802 32.424 1.00 83.00 471 ASN A C 1
ATOM 3654 O O . ASN A 1 471 ? -36.182 -4.757 32.839 1.00 83.00 471 ASN A O 1
ATOM 3658 N N . ALA A 1 472 ? -34.268 -3.596 32.829 1.00 83.62 472 ALA A N 1
ATOM 3659 C CA . ALA A 1 472 ? -33.643 -4.465 33.814 1.00 83.62 472 ALA A CA 1
ATOM 3660 C C . ALA A 1 472 ? -34.324 -4.293 35.191 1.00 83.62 472 ALA A C 1
ATOM 3662 O O . ALA A 1 472 ? -34.616 -3.164 35.602 1.00 83.62 472 ALA A O 1
ATOM 3663 N N . PRO A 1 473 ? -34.559 -5.384 35.947 1.00 90.00 473 PRO A N 1
ATOM 3664 C CA . PRO A 1 473 ? -35.160 -5.327 37.277 1.00 90.00 473 PRO A CA 1
ATOM 3665 C C . PRO A 1 473 ? -34.127 -4.851 38.311 1.00 90.00 473 PRO A C 1
ATOM 3667 O O . PRO A 1 473 ? -33.729 -5.582 39.216 1.00 90.00 473 PRO A O 1
ATOM 3670 N N . TRP A 1 474 ? -33.682 -3.596 38.195 1.00 90.19 474 TRP A N 1
ATOM 3671 C CA . TRP A 1 474 ? -32.590 -3.021 38.989 1.00 90.19 474 TRP A CA 1
ATOM 3672 C C . TRP A 1 474 ? -32.772 -3.178 40.497 1.00 90.19 474 TRP A C 1
ATOM 3674 O O . TRP A 1 474 ? -31.801 -3.375 41.221 1.00 90.19 474 TRP A O 1
ATOM 3684 N N . LYS A 1 475 ? -34.018 -3.125 40.982 1.00 92.50 475 LYS A N 1
ATOM 3685 C CA . LYS A 1 475 ? -34.327 -3.342 42.401 1.00 92.50 475 LYS A CA 1
ATOM 3686 C C . LYS A 1 475 ? -33.972 -4.758 42.860 1.00 92.50 475 LYS A C 1
ATOM 3688 O O . LYS A 1 475 ? -33.415 -4.913 43.941 1.00 92.50 475 LYS A O 1
ATOM 3693 N N . GLU A 1 476 ? -34.264 -5.768 42.047 1.00 90.69 476 GLU A N 1
ATOM 3694 C CA . GLU A 1 476 ? -33.973 -7.169 42.364 1.00 90.69 476 GLU A CA 1
ATOM 3695 C C . GLU A 1 476 ? -32.481 -7.471 42.231 1.00 90.69 476 GLU A C 1
ATOM 3697 O O . GLU A 1 476 ? -31.909 -8.111 43.111 1.00 90.69 476 GLU A O 1
ATOM 3702 N N . ILE A 1 477 ? -31.836 -6.947 41.183 1.00 90.25 477 ILE A N 1
ATOM 3703 C CA . ILE A 1 477 ? -30.385 -7.064 40.977 1.00 90.25 477 ILE A CA 1
ATOM 3704 C C . ILE A 1 477 ? -29.639 -6.448 42.170 1.00 90.25 477 ILE A C 1
ATOM 3706 O O . ILE A 1 477 ? -28.796 -7.103 42.779 1.00 90.25 477 ILE A O 1
ATOM 3710 N N . ASN A 1 478 ? -30.010 -5.231 42.584 1.00 90.50 478 ASN A N 1
ATOM 3711 C CA . ASN A 1 478 ? -29.413 -4.580 43.753 1.00 90.50 478 ASN A CA 1
ATOM 3712 C C . ASN A 1 478 ? -29.637 -5.381 45.041 1.00 90.50 478 ASN A C 1
ATOM 3714 O O . ASN A 1 478 ? -28.712 -5.515 45.840 1.00 90.50 478 ASN A O 1
ATOM 3718 N N . ALA A 1 479 ? -30.831 -5.945 45.245 1.00 92.00 479 ALA A N 1
ATOM 3719 C CA . ALA A 1 479 ? -31.109 -6.776 46.414 1.00 92.00 479 ALA A CA 1
ATOM 3720 C C . ALA A 1 479 ? -30.227 -8.038 46.447 1.00 92.00 479 ALA A C 1
ATOM 3722 O O . ALA A 1 479 ? -29.701 -8.391 47.503 1.00 92.00 479 ALA A O 1
ATOM 3723 N N . ARG A 1 480 ? -30.010 -8.689 45.295 1.00 91.50 480 ARG A N 1
ATOM 3724 C CA . ARG A 1 480 ? -29.108 -9.848 45.172 1.00 91.50 480 ARG A CA 1
ATOM 3725 C C . ARG A 1 480 ? -27.661 -9.483 45.494 1.00 91.50 480 ARG A C 1
ATOM 3727 O O . ARG A 1 480 ? -27.040 -10.182 46.291 1.00 91.50 480 ARG A O 1
ATOM 3734 N N . ILE A 1 481 ? -27.158 -8.370 44.953 1.00 90.88 481 ILE A N 1
ATOM 3735 C CA . ILE A 1 481 ? -25.795 -7.882 45.227 1.00 90.88 481 ILE A CA 1
ATOM 3736 C C . ILE A 1 481 ? -25.619 -7.597 46.722 1.00 90.88 481 ILE A C 1
ATOM 3738 O O . ILE A 1 481 ? -24.653 -8.054 47.331 1.00 90.88 481 ILE A O 1
ATOM 3742 N N . VAL A 1 482 ? -26.567 -6.881 47.335 1.00 89.69 482 VAL A N 1
ATOM 3743 C CA . VAL A 1 482 ? -26.526 -6.561 48.771 1.00 89.69 482 VAL A CA 1
ATOM 3744 C C . VAL A 1 482 ? -26.509 -7.835 49.613 1.00 89.69 482 VAL A C 1
ATOM 3746 O O . VAL A 1 482 ? -25.683 -7.950 50.518 1.00 89.69 482 VAL A O 1
ATOM 3749 N N . ASN A 1 483 ? -27.355 -8.818 49.300 1.00 87.56 483 ASN A N 1
ATOM 3750 C CA . ASN A 1 483 ? -27.378 -10.097 50.011 1.00 87.56 483 ASN A CA 1
ATOM 3751 C C . ASN A 1 483 ? -26.054 -10.866 49.865 1.00 87.56 483 ASN A C 1
ATOM 3753 O O . ASN A 1 483 ? -25.523 -11.354 50.863 1.00 87.56 483 ASN A O 1
ATOM 3757 N N . ALA A 1 484 ? -25.487 -10.928 48.656 1.00 86.94 484 ALA A N 1
ATOM 3758 C CA . ALA A 1 484 ? -24.220 -11.612 48.395 1.00 86.94 484 ALA A CA 1
ATOM 3759 C C . ALA A 1 484 ? -23.036 -10.961 49.136 1.00 86.94 484 ALA A C 1
ATOM 3761 O O . ALA A 1 484 ? -22.190 -11.646 49.716 1.00 86.94 484 ALA A O 1
ATOM 3762 N N . LEU A 1 485 ? -22.995 -9.627 49.183 1.00 85.38 485 LEU A N 1
ATOM 3763 C CA . LEU A 1 485 ? -21.948 -8.885 49.890 1.00 85.38 485 LEU A CA 1
ATOM 3764 C C . LEU A 1 485 ? -22.106 -8.943 51.419 1.00 85.38 485 LEU A C 1
ATOM 3766 O O . LEU A 1 485 ? -21.105 -8.941 52.134 1.00 85.38 485 LEU A O 1
ATOM 3770 N N . SER A 1 486 ? -23.336 -9.052 51.926 1.00 80.94 486 SER A N 1
ATOM 3771 C CA . SER A 1 486 ? -23.620 -9.134 53.369 1.00 80.94 486 SER A CA 1
ATOM 3772 C C . SER A 1 486 ? -23.271 -10.496 53.979 1.00 80.94 486 SER A C 1
ATOM 3774 O O . SER A 1 486 ? -23.055 -10.592 55.184 1.00 80.94 486 SER A O 1
ATOM 3776 N N . ALA A 1 487 ? -23.203 -11.554 53.167 1.00 71.50 487 ALA A N 1
ATOM 3777 C CA . ALA A 1 487 ? -23.009 -12.925 53.636 1.00 71.50 487 ALA A CA 1
ATOM 3778 C C . ALA A 1 487 ? -21.572 -13.261 54.081 1.00 71.50 487 ALA A C 1
ATOM 3780 O O . ALA A 1 487 ? -21.328 -14.369 54.556 1.00 71.50 487 ALA A O 1
ATOM 3781 N N . THR A 1 488 ? -20.595 -12.363 53.915 1.00 62.91 488 THR A N 1
ATOM 3782 C CA . THR A 1 488 ? -19.192 -12.687 54.234 1.00 62.91 488 THR A CA 1
ATOM 3783 C C . THR A 1 488 ? -18.385 -11.460 54.729 1.00 62.91 488 THR A C 1
ATOM 3785 O O . THR A 1 488 ? -18.627 -10.346 54.256 1.00 62.91 488 THR A O 1
ATOM 3788 N N . PRO A 1 489 ? -17.462 -11.597 55.711 1.00 64.56 489 PRO A N 1
ATOM 3789 C CA . PRO A 1 489 ? -16.838 -10.460 56.412 1.00 64.56 489 PRO A CA 1
ATOM 3790 C C . PRO A 1 489 ? -15.975 -9.550 55.522 1.00 64.56 489 PRO A C 1
ATOM 3792 O O . PRO A 1 489 ? -15.540 -9.939 54.440 1.00 64.56 489 PRO A O 1
ATOM 3795 N N . LEU A 1 490 ? -15.715 -8.325 55.990 1.00 62.44 490 LEU A N 1
ATOM 3796 C CA . LEU A 1 490 ? -15.121 -7.202 55.239 1.00 62.44 490 LEU A CA 1
ATOM 3797 C C . LEU A 1 490 ? -13.577 -7.137 55.300 1.00 62.44 490 LEU A C 1
ATOM 3799 O O . LEU A 1 490 ? -12.988 -6.051 55.267 1.00 62.44 490 LEU A O 1
ATOM 3803 N N . GLU A 1 491 ? -12.910 -8.287 55.375 1.00 68.69 491 GLU A N 1
ATOM 3804 C CA . GLU A 1 491 ? -11.446 -8.376 55.457 1.00 68.69 491 GLU A CA 1
ATOM 3805 C C . GLU A 1 491 ? -10.809 -8.708 54.101 1.00 68.69 491 GLU A C 1
ATOM 3807 O O . GLU A 1 491 ? -11.406 -9.389 53.269 1.00 68.69 491 GLU A O 1
ATOM 3812 N N . GLY A 1 492 ? -9.605 -8.180 53.861 1.00 76.00 492 GLY A N 1
ATOM 3813 C CA . GLY A 1 492 ? -8.847 -8.388 52.623 1.00 76.00 492 GLY A CA 1
ATOM 3814 C C . GLY A 1 492 ? -8.284 -7.106 52.006 1.00 76.00 492 GLY A C 1
ATOM 3815 O O . GLY A 1 492 ? -8.609 -5.985 52.415 1.00 76.00 492 GLY A O 1
ATOM 3816 N N . THR A 1 493 ? -7.420 -7.283 51.008 1.00 84.75 493 THR A N 1
ATOM 3817 C CA . THR A 1 493 ? -6.805 -6.202 50.225 1.00 84.75 493 THR A CA 1
ATOM 3818 C C . THR A 1 493 ? -7.828 -5.513 49.313 1.00 84.75 493 THR A C 1
ATOM 3820 O O . THR A 1 493 ? -8.921 -6.025 49.070 1.00 84.75 493 THR A O 1
ATOM 3823 N N . VAL A 1 494 ? -7.481 -4.338 48.774 1.00 83.56 494 VAL A N 1
ATOM 3824 C CA . VAL A 1 494 ? -8.345 -3.601 47.830 1.00 83.56 494 VAL A CA 1
ATOM 3825 C C . VAL A 1 494 ? -8.691 -4.454 46.604 1.00 83.56 494 VAL A C 1
ATOM 3827 O O . VAL A 1 494 ? -9.853 -4.492 46.215 1.00 83.56 494 VAL A O 1
ATOM 3830 N N . GLN A 1 495 ? -7.726 -5.199 46.054 1.00 80.44 495 GLN A N 1
ATOM 3831 C CA . GLN A 1 495 ? -7.959 -6.091 44.914 1.00 80.44 495 GLN A CA 1
ATOM 3832 C C . GLN A 1 495 ? -8.985 -7.182 45.246 1.00 80.44 495 GLN A C 1
ATOM 3834 O O . GLN A 1 495 ? -9.942 -7.361 44.507 1.00 80.44 495 GLN A O 1
ATOM 3839 N N . GLN A 1 496 ? -8.855 -7.833 46.407 1.00 81.69 496 GLN A N 1
ATOM 3840 C CA . GLN A 1 496 ? -9.792 -8.875 46.847 1.00 81.69 496 GLN A CA 1
ATOM 3841 C C . GLN A 1 496 ? -11.215 -8.335 47.043 1.00 81.69 496 GLN A C 1
ATOM 3843 O O . GLN A 1 496 ? -12.193 -9.024 46.756 1.00 81.69 496 GLN A O 1
ATOM 3848 N N . LYS A 1 497 ? -11.347 -7.087 47.508 1.00 83.12 497 LYS A N 1
ATOM 3849 C CA . LYS A 1 497 ? -12.646 -6.409 47.627 1.00 83.12 497 LYS A CA 1
ATOM 3850 C C . LYS A 1 497 ? -13.247 -6.090 46.256 1.00 83.12 497 LYS A C 1
ATOM 3852 O O . LYS A 1 497 ? -14.447 -6.286 46.074 1.00 83.12 497 LYS A O 1
ATOM 3857 N N . THR A 1 498 ? -12.428 -5.652 45.299 1.00 84.50 498 THR A N 1
ATOM 3858 C CA . THR A 1 498 ? -12.847 -5.409 43.911 1.00 84.50 498 THR A CA 1
ATOM 3859 C C . THR A 1 498 ? -13.286 -6.699 43.228 1.00 84.50 498 THR A C 1
ATOM 3861 O O . THR A 1 498 ? -14.393 -6.749 42.701 1.00 84.50 498 THR A O 1
ATOM 3864 N N . ASP A 1 499 ? -12.481 -7.760 43.296 1.00 84.56 499 ASP A N 1
ATOM 3865 C CA . ASP A 1 499 ? -12.797 -9.058 42.690 1.00 84.56 499 ASP A CA 1
ATOM 3866 C C . ASP A 1 499 ? -14.111 -9.620 43.252 1.00 84.56 499 ASP A C 1
ATOM 3868 O O . ASP A 1 499 ? -14.954 -10.134 42.517 1.00 84.56 499 ASP A O 1
ATOM 3872 N N . ARG A 1 500 ? -14.343 -9.437 44.558 1.00 82.94 500 ARG A N 1
ATOM 3873 C CA . ARG A 1 500 ? -15.582 -9.849 45.223 1.00 82.94 500 ARG A CA 1
ATOM 3874 C C . ARG A 1 500 ? -16.798 -9.041 44.777 1.00 82.94 500 ARG A C 1
ATOM 3876 O O . ARG A 1 500 ? -17.854 -9.627 44.549 1.00 82.94 500 ARG A O 1
ATOM 3883 N N . LEU A 1 501 ? -16.665 -7.721 44.640 1.00 85.88 501 LEU A N 1
ATOM 3884 C CA . LEU A 1 501 ? -17.728 -6.883 44.080 1.00 85.88 501 LEU A CA 1
ATOM 3885 C C . LEU A 1 501 ? -18.053 -7.316 42.647 1.00 85.88 501 LEU A C 1
ATOM 3887 O O . LEU A 1 501 ? -19.222 -7.493 42.318 1.00 85.88 501 LEU A O 1
ATOM 3891 N N . MET A 1 502 ? -17.029 -7.544 41.822 1.00 88.31 502 MET A N 1
ATOM 3892 C CA . MET A 1 502 ? -17.201 -8.001 40.444 1.00 88.31 502 MET A CA 1
ATOM 3893 C C . MET A 1 502 ? -17.896 -9.364 40.378 1.00 88.31 502 MET A C 1
ATOM 3895 O O . MET A 1 502 ? -18.792 -9.538 39.555 1.00 88.31 502 MET A O 1
ATOM 3899 N N . SER A 1 503 ? -17.556 -10.297 41.271 1.00 87.25 503 SER A N 1
ATOM 3900 C CA . SER A 1 503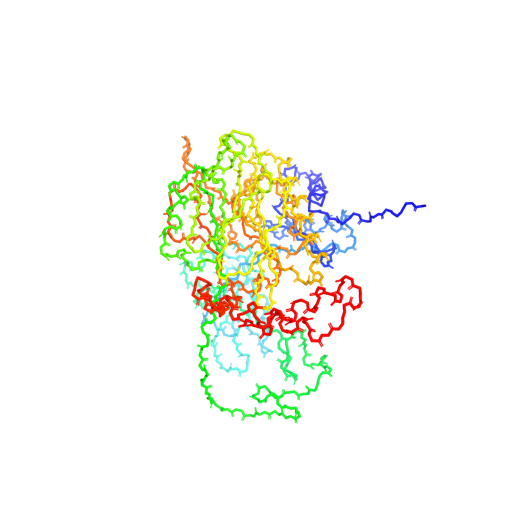 ? -18.226 -11.599 41.379 1.00 87.25 503 SER A CA 1
ATOM 3901 C C . SER A 1 503 ? -19.698 -11.452 41.778 1.00 87.25 503 SER A C 1
ATOM 3903 O O . SER A 1 503 ? -20.565 -12.009 41.114 1.00 87.25 503 SER A O 1
ATOM 3905 N N . ALA A 1 504 ? -19.999 -10.655 42.810 1.00 87.62 504 ALA A N 1
ATOM 3906 C CA . ALA A 1 504 ? -21.369 -10.442 43.285 1.00 87.62 504 ALA A CA 1
ATOM 3907 C C . ALA A 1 504 ? -22.259 -9.753 42.237 1.00 87.62 504 ALA A C 1
ATOM 3909 O O . ALA A 1 504 ? -23.436 -10.079 42.111 1.00 87.62 504 ALA A O 1
ATOM 3910 N N . VAL A 1 505 ? -21.701 -8.810 41.471 1.00 87.31 505 VAL A N 1
ATOM 3911 C CA . 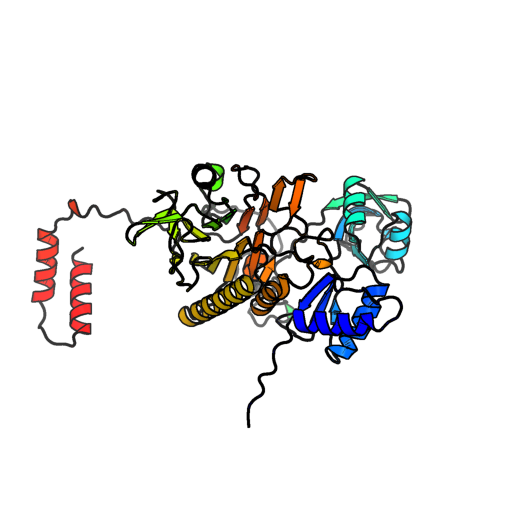VAL A 1 505 ? -22.397 -8.166 40.348 1.00 87.31 505 VAL A CA 1
ATOM 3912 C C . VAL A 1 505 ? -22.606 -9.157 39.202 1.00 87.31 505 VAL A C 1
ATOM 3914 O O . VAL A 1 505 ? -23.700 -9.203 38.648 1.00 87.31 505 VAL A O 1
ATOM 3917 N N . SER A 1 506 ? -21.599 -9.973 38.878 1.00 85.75 506 SER A N 1
ATOM 3918 C CA . SER A 1 506 ? -21.673 -10.948 37.780 1.00 85.75 506 SER A CA 1
ATOM 3919 C C . SER A 1 506 ? -22.650 -12.095 38.049 1.00 85.75 506 SER A C 1
ATOM 3921 O O . SER A 1 506 ? -23.208 -12.632 37.106 1.00 85.75 506 SER A O 1
ATOM 3923 N N . GLU A 1 507 ? -22.867 -12.480 39.309 1.00 86.19 507 GLU A N 1
ATOM 3924 C CA . GLU A 1 507 ? -23.884 -13.479 39.679 1.00 86.19 507 GLU A CA 1
ATOM 3925 C C . GLU A 1 507 ? -25.307 -12.900 39.738 1.00 86.19 507 GLU A C 1
ATOM 3927 O O . GLU A 1 507 ? -26.290 -13.637 39.636 1.00 86.19 507 GLU A O 1
ATOM 3932 N N . ALA A 1 508 ? -25.438 -11.590 39.963 1.00 83.19 508 ALA A N 1
ATOM 3933 C CA . ALA A 1 508 ? -26.734 -10.940 40.138 1.00 83.19 508 ALA A CA 1
ATOM 3934 C C . ALA A 1 508 ? -27.416 -10.550 38.817 1.00 83.19 508 ALA A C 1
ATOM 3936 O O . ALA A 1 508 ? -28.650 -10.449 38.800 1.00 83.19 508 ALA A O 1
ATOM 3937 N N . VAL A 1 509 ? -26.620 -10.306 37.770 1.00 76.88 509 VAL A N 1
ATOM 3938 C CA . VAL A 1 509 ? -27.025 -9.943 36.399 1.00 76.88 509 VAL A CA 1
ATOM 3939 C C . VAL A 1 509 ? -27.095 -11.196 35.540 1.00 76.88 509 VAL A C 1
ATOM 3941 O O . VAL A 1 509 ? -28.102 -11.330 34.809 1.00 76.88 509 VAL A O 1
#